Protein AF-A0AA45C4C9-F1 (afdb_monomer)

Radius of gyration: 26.06 Å; Cα contacts (8 Å, |Δi|>4): 1084; chains: 1; bounding box: 66×45×72 Å

Secondary structure (DSSP, 8-state):
---S-EEEEEE---TTSSSHHHHHHHHHHHTT-EEEEEE-EEEEE-SS-EEEEEEPPHHHHHHHHHHHHHHS--SEEEE-----HHHHHHHHHHHHHTT---EEE----B-TTS-B-SPTT-HHHIIIIIGGG-SEE--BHHHHHHHHTS---SHHHHHHHHHHHHHTT-S-EEEB-TTS-SSEEEEEEE-SS-EEEEEEEPP--S--BTHHHHHHHHHHHHHHTT--HHHHHHHHHHHHHHHHHT--TTS-SSSPBP----PPPP--TTTTSHHHHHHHHHHTHHHHHHHHHHHHHH-S-GGGEEEES-TTSHHHHHHT--EEEES-HHHHHHHHHTT-EEEE-BTTB-SS-TT-BSEEEEESGGGT-S-HHHHHHHHHHHBPTT-EEEEEE--TTSHHHHHHHHHHHHTS--TTTS-SSPPPGGGGTT-----HHHHHHHHHHTTEEEEEEEEE--S-GGGTTTS----EESSSS-SEEEEEEEE-

Mean predicted aligned error: 11.15 Å

Nearest PDB structures (foldseek):
  8g1h-assembly1_A-2  TM=9.697E-01  e=2.453E-28  synthetic construct
  1jxi-assembly1_B  TM=9.405E-01  e=3.298E-23  Salmonella enterica subsp. enterica serovar Typhimurium
  4jjp-assembly1_A  TM=9.445E-01  e=5.561E-23  Clostridioides difficile 630
  7r8y-assembly1_A  TM=9.713E-01  e=5.839E-22  synthetic construct
  4c5k-assembly2_A  TM=9.246E-01  e=3.119E-22  Staphylococcus aureus subsp. aureus Mu50

Sequence (488 aa):
MNYKAKALTIAGTDCSGGAGVQADLKTFHTFEVYGMSVITAITAENTQQVKSIQDIDPQIISDQIDMVFEDIRPDALKIGMVSTEKTIKTIAKKLKEYKFDKIILDPVMVAKGGEFLLKKNNEKFLIEELIPISYLITPNIPEAEIISEMAIKNIEDMKNACIKIYEKGAKNVLLKGGHFKGEIATDILYDGFNFYEYSEKRINSKNTHGTGCTISAAITSLIAQNYTLKDALTIAKDFITKAIKYAPKNIGHGHGPLNHNIKPAKIQHFKYHANDYDKWFKSNKILFENELKAQKKALKNPEKTLAVGIGDGLFAKELGIKEGIEPSEDMAKLAKSKGLDVKIGCAEELPYDDESWENVYLGTIMASVNDKRKSIQEAVRVCKKNGEIIVSILPKESSFPLLYDLSYLKGEFDKKISPEYPYPLEFLKDVKWATVEEVSDLMKEYGIKNIEYIQTLTMHPKYSNIIEEEPKSGYTHGDYVIIKGVKK

Foldseek 3Di:
DDAPFAEEEEWADDPLQQATLSLLCLLLVLLSHHYYYQHQWYFPDFQADTPDIGGDDLVSSLVSLCVCCVPPNGLAYEYDQHADLSNLQSVLVNCVVSVPQRYEYAPDQAAPNRHGSHDPPCLVSCLQRPLQRAQEYEYEQVNLCVNQVHHDDDPVSVVSSQQSSVVSHHQKYWYWQLVDDDQKTWIWIDRPPDIDIDIDGDDPALACRHLSRNLSSQLRSCVSVVDDSVRSNNQSSVQSVVQRNPADPPRDDGHHHTNSNDNTDDDPLCQPCLVVVVVLCVVQVLLVLQLLLLVLVFDDPLCQEEEEQCFLVPSSLVSVHAEYEHCHPNSQVNNVVSRHHYDRDHLLDDPDAFQQTQEYEYEQCCQPDPDNLSSLLSRLRNHHAQGKYKYKHQACPDQLVVQLVVQLVVVHHDPVQAAPRHDDNSNSPSTHHHHPVRNVVSNVVSQWDPKWKKAGQLDRNRCSRPDRDRIDTDDPRHSMMMIMTTRD

pLDDT: mean 91.74, std 8.48, range [51.72, 98.88]

Organism: NCBI:txid515440

Structure (mmCIF, N/CA/C/O backbone):
data_AF-A0AA45C4C9-F1
#
_entry.id   AF-A0AA45C4C9-F1
#
loop_
_atom_site.group_PDB
_atom_site.id
_atom_site.type_symbol
_atom_site.label_atom_id
_atom_site.label_alt_id
_atom_site.label_comp_id
_atom_site.label_asym_id
_atom_site.label_entity_id
_atom_site.label_seq_id
_atom_site.pdbx_PDB_ins_code
_atom_site.Cartn_x
_atom_site.Cartn_y
_atom_site.Cartn_z
_atom_site.occupancy
_atom_site.B_iso_or_equiv
_atom_site.auth_seq_id
_atom_site.auth_comp_id
_atom_site.auth_asym_id
_atom_site.auth_atom_id
_atom_site.pdbx_PDB_model_num
ATOM 1 N N . MET A 1 1 ? -14.627 -12.114 -10.762 1.00 54.03 1 MET A N 1
ATOM 2 C CA . MET A 1 1 ? -13.384 -11.745 -10.049 1.00 54.03 1 MET A CA 1
ATOM 3 C C . MET A 1 1 ? -13.067 -12.861 -9.072 1.00 54.03 1 MET A C 1
ATOM 5 O O . MET A 1 1 ? -13.979 -13.271 -8.370 1.00 54.03 1 MET A O 1
ATOM 9 N N . ASN A 1 2 ? -11.826 -13.351 -9.037 1.00 76.44 2 ASN A N 1
ATOM 10 C CA . ASN A 1 2 ? -11.364 -14.242 -7.970 1.00 76.44 2 ASN A CA 1
ATOM 11 C C . ASN A 1 2 ? -10.589 -13.386 -6.965 1.00 76.44 2 ASN A C 1
ATOM 13 O O . ASN A 1 2 ? -9.526 -12.867 -7.306 1.00 76.44 2 ASN A O 1
ATOM 17 N N . TYR A 1 3 ? -11.141 -13.199 -5.766 1.00 82.12 3 TYR A N 1
ATOM 18 C CA . TYR A 1 3 ? -10.485 -12.432 -4.709 1.00 82.12 3 TYR A CA 1
ATOM 19 C C . TYR A 1 3 ? -9.243 -13.173 -4.204 1.00 82.12 3 TYR A C 1
ATOM 21 O O . TYR A 1 3 ? -9.305 -14.367 -3.916 1.00 82.12 3 TYR A O 1
ATOM 29 N N . LYS A 1 4 ? -8.113 -12.463 -4.093 1.00 85.56 4 LYS A N 1
ATOM 30 C CA . LYS A 1 4 ? -6.849 -13.016 -3.569 1.00 85.56 4 LYS A CA 1
ATOM 31 C C . LYS A 1 4 ? -6.653 -12.781 -2.071 1.00 85.56 4 LYS A C 1
ATOM 33 O O . LYS A 1 4 ? -5.767 -13.388 -1.483 1.00 85.56 4 LYS A O 1
ATOM 38 N N . ALA A 1 5 ? -7.464 -11.911 -1.476 1.00 94.62 5 ALA A N 1
ATOM 39 C CA . ALA A 1 5 ? -7.414 -11.557 -0.067 1.00 94.62 5 ALA A CA 1
ATOM 40 C C . ALA A 1 5 ? -8.825 -11.304 0.479 1.00 94.62 5 ALA A C 1
ATOM 42 O O . ALA A 1 5 ? -9.740 -10.943 -0.270 1.00 94.62 5 ALA A O 1
ATOM 43 N N . LYS A 1 6 ? -8.982 -11.480 1.789 1.00 98.25 6 LYS A N 1
ATOM 44 C CA . LYS A 1 6 ? -10.231 -11.379 2.550 1.00 98.25 6 LYS A CA 1
ATOM 45 C C . LYS A 1 6 ? -9.992 -10.468 3.753 1.00 98.25 6 LYS A C 1
ATOM 47 O O . LYS A 1 6 ? -9.044 -10.688 4.505 1.00 98.25 6 LYS A O 1
ATOM 52 N N . ALA A 1 7 ? -10.840 -9.468 3.957 1.00 98.62 7 ALA A N 1
ATOM 53 C CA . ALA A 1 7 ? -10.741 -8.552 5.089 1.00 98.62 7 ALA A CA 1
ATOM 54 C C . ALA A 1 7 ? -12.058 -8.469 5.857 1.00 98.62 7 ALA A C 1
ATOM 56 O O . ALA A 1 7 ? -13.137 -8.432 5.266 1.00 98.62 7 ALA A O 1
ATOM 57 N N . LEU A 1 8 ? -11.957 -8.417 7.184 1.00 98.88 8 LEU A N 1
ATOM 58 C CA . LEU A 1 8 ? -13.096 -8.261 8.086 1.00 98.88 8 LEU A CA 1
ATOM 59 C C . LEU A 1 8 ? -13.069 -6.875 8.737 1.00 98.88 8 LEU A C 1
ATOM 61 O O . LEU A 1 8 ? -12.036 -6.454 9.249 1.00 98.88 8 LEU A O 1
ATOM 65 N N . THR A 1 9 ? -14.202 -6.178 8.770 1.00 98.81 9 THR A N 1
ATOM 66 C CA . THR A 1 9 ? -14.404 -5.031 9.668 1.00 98.81 9 THR A CA 1
ATOM 67 C C . THR A 1 9 ? -15.279 -5.428 10.857 1.00 98.81 9 THR A C 1
ATOM 69 O O . THR A 1 9 ? -16.276 -6.126 10.693 1.00 98.81 9 THR A O 1
ATOM 72 N N . ILE A 1 10 ? -14.911 -4.992 12.058 1.00 98.62 10 ILE A N 1
ATOM 73 C CA . ILE A 1 10 ? -15.704 -5.102 13.284 1.00 98.62 10 ILE A CA 1
ATOM 74 C C . ILE A 1 10 ? -16.015 -3.673 13.739 1.00 98.62 10 ILE A C 1
ATOM 76 O O . ILE A 1 10 ? -15.175 -3.013 14.357 1.00 98.62 10 ILE A O 1
ATOM 80 N N . ALA A 1 11 ? -17.186 -3.154 13.373 1.00 97.44 11 ALA A N 1
ATOM 81 C CA . ALA A 1 11 ? -17.539 -1.749 13.588 1.00 97.44 11 ALA A CA 1
ATOM 82 C C . ALA A 1 11 ? -19.059 -1.519 13.579 1.00 97.44 11 ALA A C 1
ATOM 84 O O . ALA A 1 11 ? -19.846 -2.404 13.239 1.00 97.44 11 ALA A O 1
ATOM 85 N N . GLY A 1 12 ? -19.478 -0.304 13.942 1.00 95.75 12 GLY A N 1
ATOM 86 C CA . GLY A 1 12 ? -20.864 0.129 13.788 1.00 95.75 12 GLY A CA 1
ATOM 87 C C . GLY A 1 12 ? -21.212 0.518 12.350 1.00 95.75 12 GLY A C 1
ATOM 88 O O . GLY A 1 12 ? -20.336 0.788 11.522 1.00 95.75 12 GLY A O 1
ATOM 89 N N . THR A 1 13 ? -22.507 0.568 12.050 1.00 96.44 13 THR A N 1
ATOM 90 C CA . THR A 1 13 ? -23.005 1.089 10.771 1.00 96.44 13 THR A CA 1
ATOM 91 C C . THR A 1 13 ? -22.992 2.611 10.750 1.00 96.44 13 THR A C 1
ATOM 93 O O . THR A 1 13 ? -23.258 3.215 11.775 1.00 96.44 13 THR A O 1
ATOM 96 N N . ASP A 1 14 ? -22.831 3.208 9.574 1.00 95.12 14 ASP A N 1
ATOM 97 C CA . ASP A 1 14 ? -23.269 4.572 9.261 1.00 95.12 14 ASP A CA 1
ATOM 98 C C . ASP A 1 14 ? -24.315 4.475 8.146 1.00 95.12 14 ASP A C 1
ATOM 100 O O . ASP A 1 14 ? -23.994 4.138 7.000 1.00 95.12 14 ASP A O 1
ATOM 104 N N . CYS A 1 15 ? -25.580 4.763 8.465 1.00 94.44 15 CYS A N 1
ATOM 105 C CA . CYS A 1 15 ? -26.666 4.648 7.492 1.00 94.44 15 CYS A CA 1
ATOM 106 C C . CYS A 1 15 ? -26.581 5.661 6.337 1.00 94.44 15 CYS A C 1
ATOM 108 O O . CYS A 1 15 ? -27.199 5.438 5.297 1.00 94.44 15 CYS A O 1
ATOM 110 N N . SER A 1 16 ? -25.790 6.735 6.464 1.00 95.25 16 SER A N 1
ATOM 111 C CA . SER A 1 16 ? -25.492 7.647 5.350 1.00 95.25 16 SER A CA 1
ATOM 112 C C . SER A 1 16 ? -24.431 7.103 4.388 1.00 95.25 16 SER A C 1
ATOM 114 O O . SER A 1 16 ? -24.296 7.581 3.259 1.00 95.25 16 SER A O 1
ATOM 116 N N . GLY A 1 17 ? -23.691 6.077 4.816 1.00 95.00 17 GLY A N 1
ATOM 117 C CA . GLY A 1 17 ? -22.709 5.359 4.018 1.00 95.00 17 GLY A CA 1
ATOM 118 C C . GLY A 1 17 ? -21.364 6.066 3.850 1.00 95.00 17 GLY A C 1
ATOM 119 O O . GLY A 1 17 ? -20.617 5.691 2.940 1.00 95.00 17 GLY A O 1
ATOM 120 N N . GLY A 1 18 ? -21.058 7.085 4.657 1.00 93.31 18 GLY A N 1
ATOM 121 C CA . GLY A 1 18 ? -19.796 7.825 4.596 1.00 93.31 18 GLY A CA 1
ATOM 122 C C . GLY A 1 18 ? -18.690 7.268 5.494 1.00 93.31 18 GLY A C 1
ATOM 123 O O . GLY A 1 18 ? -17.518 7.430 5.160 1.00 93.31 18 GLY A O 1
ATOM 124 N N . ALA A 1 19 ? -19.051 6.593 6.585 1.00 94.50 19 ALA A N 1
ATOM 125 C CA . ALA A 1 19 ? -18.170 6.002 7.592 1.00 94.50 19 ALA A CA 1
ATOM 126 C C . ALA A 1 19 ? -18.607 4.560 7.948 1.00 94.50 19 ALA A C 1
ATOM 128 O O . ALA A 1 19 ? -19.281 3.897 7.155 1.00 94.50 19 ALA A 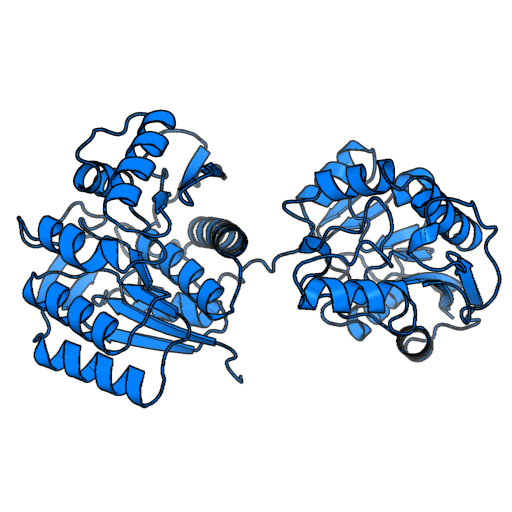O 1
ATOM 129 N N . GLY A 1 20 ? -18.180 4.059 9.113 1.00 95.38 20 GLY A N 1
ATOM 130 C CA . GLY A 1 20 ? -18.580 2.752 9.645 1.00 95.38 20 GLY A CA 1
ATOM 131 C C . GLY A 1 20 ? -18.235 1.573 8.730 1.00 95.38 20 GLY A C 1
ATOM 132 O O . GLY A 1 20 ? -17.372 1.674 7.851 1.00 95.38 20 GLY A O 1
ATOM 133 N N . VAL A 1 21 ? -18.956 0.460 8.901 1.00 98.00 21 VAL A N 1
ATOM 134 C CA . VAL A 1 21 ? -18.787 -0.728 8.042 1.00 98.00 21 VAL A CA 1
ATOM 135 C C . VAL A 1 21 ? -19.023 -0.415 6.559 1.00 98.00 21 VAL A C 1
ATOM 137 O O . VAL A 1 21 ? -18.435 -1.054 5.695 1.00 98.00 21 VAL A O 1
ATOM 140 N N . GLN A 1 22 ? -19.834 0.594 6.231 1.00 98.19 22 GLN A N 1
ATOM 141 C CA . GLN A 1 22 ? -20.106 1.003 4.854 1.00 98.19 22 GLN A CA 1
ATOM 142 C C . GLN A 1 22 ? -18.855 1.565 4.170 1.00 98.19 22 GLN A C 1
ATOM 144 O O . GLN A 1 22 ? -18.550 1.170 3.044 1.00 98.19 22 GLN A O 1
ATOM 149 N N . ALA A 1 23 ? -18.123 2.469 4.827 1.00 97.69 23 ALA A N 1
ATOM 150 C CA . ALA A 1 23 ? -16.855 2.977 4.299 1.00 97.69 23 ALA A CA 1
ATOM 151 C C . ALA A 1 23 ? -15.802 1.870 4.209 1.00 97.69 23 ALA A C 1
ATOM 153 O O . ALA A 1 23 ? -15.044 1.817 3.238 1.00 97.69 23 ALA A O 1
ATOM 154 N N . ASP A 1 24 ? -15.787 0.968 5.187 1.00 98.56 24 ASP A N 1
ATOM 155 C CA . ASP A 1 24 ? -14.833 -0.134 5.238 1.00 98.56 24 ASP A CA 1
ATOM 156 C C . ASP A 1 24 ? -15.044 -1.106 4.076 1.00 98.56 24 ASP A C 1
ATOM 158 O O . ASP A 1 24 ? -14.116 -1.350 3.310 1.00 98.56 24 ASP A O 1
ATOM 162 N N . LEU A 1 25 ? -16.278 -1.575 3.864 1.00 98.56 25 LEU A N 1
ATOM 163 C CA . LEU A 1 25 ? -16.621 -2.490 2.772 1.00 98.56 25 LEU A CA 1
ATOM 164 C C . LEU A 1 25 ? -16.413 -1.854 1.391 1.00 98.56 25 LEU A C 1
ATOM 166 O O . LEU A 1 25 ? -15.903 -2.517 0.488 1.00 98.56 25 LEU A O 1
ATOM 170 N N . LYS A 1 26 ? -16.741 -0.563 1.222 1.00 98.31 26 LYS A N 1
ATOM 171 C CA . LYS A 1 26 ? -16.421 0.180 -0.012 1.00 98.31 26 LYS A CA 1
ATOM 172 C C . LYS A 1 26 ? -14.918 0.215 -0.260 1.00 98.31 26 LYS A C 1
ATOM 174 O O . LYS A 1 26 ? -14.480 -0.003 -1.383 1.00 98.31 26 LYS A O 1
ATOM 179 N N . THR A 1 27 ? -14.133 0.459 0.787 1.00 98.31 27 THR A N 1
ATOM 180 C CA . THR A 1 27 ? -12.673 0.495 0.684 1.00 98.31 27 THR A CA 1
ATOM 181 C C . THR A 1 27 ? -12.115 -0.886 0.348 1.00 98.31 27 THR A C 1
ATOM 183 O O . THR A 1 27 ? -11.345 -1.001 -0.597 1.00 98.31 27 THR A O 1
ATOM 186 N N . PHE A 1 28 ? -12.553 -1.946 1.033 1.00 98.12 28 PHE A N 1
ATOM 187 C CA . PHE A 1 28 ? -12.137 -3.321 0.736 1.00 98.12 28 PHE A CA 1
ATOM 188 C C . PHE A 1 28 ? -12.414 -3.682 -0.727 1.00 98.12 28 PHE A C 1
ATOM 190 O O . PHE A 1 28 ? -11.526 -4.175 -1.422 1.00 98.12 28 PHE A O 1
ATOM 197 N N . HIS A 1 29 ? -13.606 -3.341 -1.225 1.00 96.50 29 HIS A N 1
ATOM 198 C CA . HIS A 1 29 ? -13.974 -3.563 -2.619 1.00 96.50 29 HIS A CA 1
ATOM 199 C C . HIS A 1 29 ? -13.056 -2.814 -3.597 1.00 96.50 29 HIS A C 1
ATOM 201 O O . HIS A 1 29 ? -12.569 -3.411 -4.555 1.00 96.50 29 HIS A O 1
ATOM 207 N N . THR A 1 30 ? -12.766 -1.536 -3.337 1.00 95.44 30 THR A N 1
ATOM 208 C CA . THR A 1 30 ? -11.858 -0.720 -4.161 1.00 95.44 30 THR A CA 1
ATOM 209 C C . THR A 1 30 ? -10.432 -1.274 -4.211 1.00 95.44 30 THR A C 1
ATOM 211 O O . THR A 1 30 ? -9.746 -1.124 -5.221 1.00 95.44 30 THR A O 1
ATOM 214 N N . PHE A 1 31 ? -9.983 -1.929 -3.141 1.00 94.44 31 PHE A N 1
ATOM 215 C CA . PHE A 1 31 ? -8.679 -2.590 -3.067 1.00 94.44 31 PHE A CA 1
ATOM 216 C C . PHE A 1 31 ? -8.697 -4.039 -3.579 1.00 94.44 31 PHE A C 1
ATOM 218 O O . PHE A 1 31 ? -7.716 -4.754 -3.386 1.00 94.44 31 PHE A O 1
ATOM 225 N N . GLU A 1 32 ? -9.787 -4.466 -4.225 1.00 94.44 32 GLU A N 1
ATOM 226 C CA . GLU A 1 32 ? -9.971 -5.821 -4.759 1.00 94.44 32 GLU A CA 1
ATOM 227 C C . GLU A 1 32 ? -9.841 -6.915 -3.679 1.00 94.44 32 GLU A C 1
ATOM 229 O O . GLU A 1 32 ? -9.353 -8.020 -3.927 1.00 94.44 32 GLU A O 1
ATOM 234 N N . VAL A 1 33 ? -10.316 -6.616 -2.465 1.00 96.50 33 VAL A N 1
ATOM 235 C CA . VAL A 1 33 ? -10.356 -7.521 -1.307 1.00 96.50 33 VAL A CA 1
ATOM 236 C C . VAL A 1 33 ? -11.800 -7.930 -1.020 1.00 96.50 33 VAL A C 1
ATOM 238 O O . VAL A 1 33 ? -12.711 -7.100 -1.050 1.00 96.50 33 VAL A O 1
ATOM 241 N N . TYR A 1 34 ? -12.025 -9.212 -0.718 1.00 98.19 34 TYR A N 1
ATOM 242 C CA . TYR A 1 34 ? -13.343 -9.687 -0.304 1.00 98.19 34 TYR A CA 1
ATOM 243 C C . TYR A 1 34 ? -13.668 -9.149 1.093 1.00 98.19 34 TYR A C 1
ATOM 245 O O . TYR A 1 34 ? -12.996 -9.492 2.067 1.00 98.19 34 TYR A O 1
ATOM 253 N N . GLY A 1 35 ? -14.668 -8.275 1.180 1.00 98.19 35 GLY A N 1
ATOM 254 C CA . GLY A 1 35 ? -15.037 -7.595 2.416 1.00 98.19 35 GLY A CA 1
ATOM 255 C C . GLY A 1 35 ? -16.124 -8.322 3.201 1.00 98.19 35 GLY A C 1
ATOM 256 O O . GLY A 1 35 ? -17.159 -8.679 2.645 1.00 98.19 35 GLY A O 1
ATOM 257 N N . MET A 1 36 ? -15.908 -8.477 4.504 1.00 98.69 36 MET A N 1
ATOM 258 C CA . MET A 1 36 ? -16.867 -9.023 5.471 1.00 98.69 36 MET A CA 1
ATOM 259 C C . MET A 1 36 ? -17.056 -8.042 6.628 1.00 98.69 36 MET A C 1
ATOM 261 O O . MET A 1 36 ? -16.205 -7.178 6.861 1.00 98.69 36 MET A O 1
ATOM 265 N N . SER A 1 37 ? -18.143 -8.186 7.385 1.00 98.56 37 SER A N 1
ATOM 266 C CA . SER A 1 37 ? -18.440 -7.304 8.516 1.00 98.56 37 SER A CA 1
ATOM 267 C C . SER A 1 37 ? -19.050 -8.037 9.706 1.00 98.56 37 SER A C 1
ATOM 269 O O . SER A 1 37 ? -19.948 -8.854 9.524 1.00 98.56 37 SER A O 1
ATOM 271 N N . VAL A 1 38 ? -18.637 -7.646 10.909 1.00 98.69 38 VAL A N 1
ATOM 272 C CA . VAL A 1 38 ? -19.330 -7.889 12.181 1.00 98.69 38 VAL A CA 1
ATOM 273 C C . VAL A 1 38 ? -19.871 -6.545 12.659 1.00 98.69 38 VAL A C 1
ATOM 275 O O . VAL A 1 38 ? -19.102 -5.603 12.873 1.00 98.69 38 VAL A O 1
ATOM 278 N N . ILE A 1 39 ? -21.188 -6.443 12.820 1.00 98.31 39 ILE A N 1
ATOM 279 C CA . ILE A 1 39 ? -21.844 -5.195 13.219 1.00 98.31 39 ILE A CA 1
ATOM 280 C C . ILE A 1 39 ? -21.880 -5.107 14.746 1.00 98.31 39 ILE A C 1
ATOM 282 O O . ILE A 1 39 ? -22.449 -5.974 15.411 1.00 98.31 39 ILE A O 1
ATOM 286 N N . THR A 1 40 ? -21.292 -4.043 15.300 1.00 97.00 40 THR A N 1
ATOM 287 C CA . THR A 1 40 ? -21.228 -3.805 16.756 1.00 97.00 40 THR A CA 1
ATOM 288 C C . THR A 1 40 ? -22.343 -2.895 17.265 1.00 97.00 40 THR A C 1
ATOM 290 O O . THR A 1 40 ? -22.784 -3.027 18.407 1.00 97.00 40 THR A O 1
ATOM 293 N N . ALA A 1 41 ? -22.810 -1.979 16.419 1.00 94.94 41 ALA A N 1
ATOM 294 C CA . ALA A 1 41 ? -23.890 -1.046 16.707 1.00 94.94 41 ALA A CA 1
ATOM 295 C C . ALA A 1 41 ? -24.537 -0.559 15.406 1.00 94.94 41 ALA A C 1
ATOM 297 O O . ALA A 1 41 ? -23.894 -0.516 14.354 1.00 94.94 41 ALA A O 1
ATOM 298 N N . ILE A 1 42 ? -25.796 -0.144 15.490 1.00 95.62 42 ILE A N 1
ATOM 299 C CA . ILE A 1 42 ? -26.507 0.538 14.409 1.00 95.62 42 ILE A CA 1
ATOM 300 C C . ILE A 1 42 ? -26.640 2.013 14.783 1.00 95.62 42 ILE A C 1
ATOM 302 O O . ILE A 1 42 ? -27.037 2.331 15.906 1.00 95.62 42 ILE A O 1
ATOM 306 N N . THR A 1 43 ? -26.330 2.916 13.855 1.00 92.25 43 THR A N 1
ATOM 307 C CA . THR A 1 43 ? -26.509 4.363 14.043 1.00 92.25 43 THR A CA 1
ATOM 308 C C . THR A 1 43 ? -27.564 4.906 13.086 1.00 92.25 43 THR A C 1
ATOM 310 O O . THR A 1 43 ? -27.656 4.500 11.926 1.00 92.25 43 THR A O 1
ATOM 313 N N . ALA A 1 44 ? -28.366 5.846 13.584 1.00 94.12 44 ALA A N 1
ATOM 314 C CA . ALA A 1 44 ? -29.109 6.774 12.745 1.00 94.12 44 ALA A CA 1
ATOM 315 C C . ALA A 1 44 ? -28.260 8.043 12.606 1.00 94.12 44 ALA A C 1
ATOM 317 O O . ALA A 1 44 ? -28.339 8.950 13.435 1.00 94.12 44 ALA A O 1
ATOM 318 N N . GLU A 1 45 ? -27.411 8.075 11.586 1.00 90.44 45 GLU A N 1
ATOM 319 C CA . GLU A 1 45 ? -26.411 9.115 11.341 1.00 90.44 45 GLU A CA 1
ATOM 320 C C . GLU A 1 45 ? -26.569 9.721 9.944 1.00 90.44 45 GLU A C 1
ATOM 322 O O . GLU A 1 45 ? -26.972 9.061 8.981 1.00 90.44 45 GLU A O 1
ATOM 327 N N . ASN A 1 46 ? -26.258 11.010 9.828 1.00 92.94 46 ASN A N 1
ATOM 328 C CA . ASN A 1 46 ? -26.105 11.683 8.547 1.00 92.94 46 ASN A CA 1
ATOM 329 C C . ASN A 1 46 ? -24.913 12.646 8.578 1.00 92.94 46 ASN A C 1
ATOM 331 O O . ASN A 1 46 ? -24.232 12.791 9.584 1.00 92.94 46 ASN A O 1
ATOM 335 N N . THR A 1 47 ? -24.683 13.364 7.477 1.00 91.69 47 THR A N 1
ATOM 336 C CA . THR A 1 47 ? -23.545 14.298 7.348 1.00 91.69 47 THR A CA 1
ATOM 337 C C . THR A 1 47 ? -23.507 15.445 8.373 1.00 91.69 47 THR A C 1
ATOM 339 O O . THR A 1 47 ? -22.549 16.215 8.370 1.00 91.69 47 THR A O 1
ATOM 342 N N . GLN A 1 48 ? -24.544 15.623 9.198 1.00 90.00 48 GLN A N 1
ATOM 343 C CA . GLN A 1 48 ? -24.669 16.725 10.155 1.00 90.00 48 GLN A CA 1
ATOM 344 C C . GLN A 1 48 ? -24.613 16.276 11.622 1.00 90.00 48 GLN A C 1
ATOM 346 O O . GLN A 1 48 ? -24.150 17.063 12.441 1.00 90.00 48 GLN A O 1
ATOM 351 N N . GLN A 1 49 ? -25.090 15.074 11.962 1.00 88.50 49 GLN A N 1
ATOM 352 C CA . GLN A 1 49 ? -25.201 14.606 13.354 1.00 88.50 49 GLN A CA 1
ATOM 353 C C . GLN A 1 49 ? -25.412 13.087 13.450 1.00 88.50 49 GLN A C 1
ATOM 355 O O . GLN A 1 49 ? -25.899 12.462 12.498 1.00 88.50 49 GLN A O 1
ATOM 360 N N . VAL A 1 50 ? -25.167 12.525 14.639 1.00 89.69 50 VAL A N 1
ATOM 361 C CA . VAL A 1 50 ? -25.647 11.198 15.045 1.00 89.69 50 VAL A CA 1
ATOM 362 C C . VAL A 1 50 ? -26.897 11.366 15.909 1.00 89.69 50 VAL A C 1
ATOM 364 O O . VAL A 1 50 ? -26.851 11.873 17.024 1.00 89.69 50 VAL A O 1
ATOM 367 N N . LYS A 1 51 ? -28.054 10.917 15.413 1.00 91.06 51 LYS A N 1
ATOM 368 C CA . LYS A 1 51 ? -29.334 11.063 16.126 1.00 91.06 51 LYS A CA 1
ATOM 369 C C . LYS A 1 51 ? -29.530 10.007 17.214 1.00 91.06 51 LYS A C 1
ATOM 371 O O . LYS A 1 51 ? -30.094 10.302 18.265 1.00 91.06 51 LYS A O 1
ATOM 376 N N . SER A 1 52 ? -29.146 8.763 16.942 1.00 91.44 52 SER A N 1
ATOM 377 C CA . SER A 1 52 ? -29.324 7.649 17.877 1.00 91.44 52 SER A CA 1
ATOM 378 C C . SER A 1 52 ? -28.373 6.500 17.574 1.00 91.44 52 SER A C 1
ATOM 380 O O . SER A 1 52 ? -28.014 6.280 16.417 1.00 91.44 52 SER A O 1
ATOM 382 N N . ILE A 1 53 ? -28.026 5.740 18.612 1.00 91.25 53 ILE A N 1
ATOM 383 C CA . ILE A 1 53 ? -27.160 4.559 18.543 1.00 91.25 53 ILE A CA 1
ATOM 384 C C . ILE A 1 53 ? -27.869 3.406 19.257 1.00 91.25 53 ILE A C 1
ATOM 386 O O . ILE A 1 53 ? -28.369 3.583 20.369 1.00 91.25 53 ILE A O 1
ATOM 390 N N . GLN A 1 54 ? -27.900 2.234 18.626 1.00 94.12 54 GLN A N 1
ATOM 391 C CA . GLN A 1 54 ? -28.362 0.985 19.223 1.00 94.12 54 GLN A CA 1
ATOM 392 C C . GLN A 1 54 ? -27.223 -0.037 19.218 1.00 94.12 54 GLN A C 1
ATOM 394 O O . GLN A 1 54 ? -26.746 -0.438 18.158 1.00 94.12 54 GLN A O 1
ATOM 399 N N . ASP A 1 55 ? -26.807 -0.465 20.408 1.00 94.88 55 ASP A N 1
ATOM 400 C CA . ASP A 1 55 ? -25.770 -1.483 20.584 1.00 94.88 55 ASP A CA 1
ATOM 401 C C . ASP A 1 55 ? -26.317 -2.878 20.233 1.00 94.88 55 ASP A C 1
ATOM 403 O O . ASP A 1 55 ? -27.447 -3.216 20.601 1.00 94.88 55 ASP A O 1
ATOM 407 N N . ILE A 1 56 ? -25.518 -3.695 19.540 1.00 97.50 56 ILE A N 1
ATOM 408 C CA . ILE A 1 56 ? -25.849 -5.102 19.279 1.00 97.50 56 ILE A CA 1
ATOM 409 C C . ILE A 1 56 ? -25.509 -5.944 20.512 1.00 97.50 56 ILE A C 1
ATOM 411 O O . ILE A 1 56 ? -24.519 -5.686 21.203 1.00 97.50 56 ILE A O 1
ATOM 415 N N . ASP A 1 57 ? -26.334 -6.957 20.791 1.00 97.94 57 ASP A N 1
ATOM 416 C CA . ASP A 1 57 ? -26.092 -7.895 21.887 1.00 97.94 57 ASP A CA 1
ATOM 417 C C . ASP A 1 57 ? -24.700 -8.550 21.738 1.00 97.94 57 ASP A C 1
ATOM 419 O O . ASP A 1 57 ? -24.380 -9.057 20.657 1.00 97.94 57 ASP A O 1
ATOM 423 N N . PRO A 1 58 ? -23.857 -8.561 22.789 1.00 97.81 58 PRO A N 1
ATOM 424 C CA . PRO A 1 58 ? -22.538 -9.184 22.736 1.00 97.81 58 PRO A CA 1
ATOM 425 C C . PRO A 1 58 ? -22.544 -10.643 22.261 1.00 97.81 58 PRO A C 1
ATOM 427 O O . PRO A 1 58 ? -21.614 -11.042 21.565 1.00 97.81 58 PRO A O 1
ATOM 430 N N . GLN A 1 59 ? -23.581 -11.429 22.566 1.00 98.31 59 GLN A N 1
ATOM 431 C CA . GLN A 1 59 ? -23.703 -12.798 22.065 1.00 98.31 59 GLN A CA 1
ATOM 432 C C . GLN A 1 59 ? -23.848 -12.822 20.539 1.00 98.31 59 GLN A C 1
ATOM 434 O O . GLN A 1 59 ? -23.150 -13.572 19.873 1.00 98.31 59 GLN A O 1
ATOM 439 N N . ILE A 1 60 ? -24.647 -11.924 19.960 1.00 98.62 60 ILE A N 1
ATOM 440 C CA . ILE A 1 60 ? -24.782 -11.813 18.500 1.00 98.62 60 ILE A CA 1
ATOM 441 C C . ILE A 1 60 ? -23.474 -11.334 17.851 1.00 98.62 60 ILE A C 1
ATOM 443 O O . ILE A 1 60 ? -23.151 -11.724 16.732 1.00 98.62 60 ILE A O 1
ATOM 447 N N . ILE A 1 61 ? -22.685 -10.496 18.531 1.00 98.62 61 ILE A N 1
ATOM 448 C CA . ILE A 1 61 ? -21.340 -10.110 18.062 1.00 98.62 61 ILE A CA 1
ATOM 449 C C . ILE A 1 61 ? -20.401 -11.323 18.074 1.00 98.62 61 ILE A C 1
ATOM 451 O O . ILE A 1 61 ? -19.677 -11.540 17.107 1.00 98.62 61 ILE A O 1
ATOM 455 N N . SER A 1 62 ? -20.433 -12.117 19.147 1.00 98.69 62 SER A N 1
ATOM 456 C CA . SER A 1 62 ? -19.698 -13.380 19.262 1.00 98.69 62 SER A CA 1
ATOM 457 C C . SER A 1 62 ? -20.050 -14.336 18.120 1.00 98.69 62 SER A C 1
ATOM 459 O O . SER A 1 62 ? -19.149 -14.791 17.422 1.00 98.69 62 SER A O 1
ATOM 461 N N . ASP A 1 63 ? -21.343 -14.566 17.886 1.00 98.81 63 ASP A N 1
ATOM 462 C CA . ASP A 1 63 ? -21.834 -15.486 16.857 1.00 98.81 63 ASP A CA 1
ATOM 463 C C . ASP A 1 63 ? -21.437 -15.018 15.445 1.00 98.81 63 ASP A C 1
ATOM 465 O O . ASP A 1 63 ? -21.001 -15.820 14.625 1.00 98.81 63 ASP A O 1
ATOM 469 N N . GLN A 1 64 ? -21.505 -13.710 15.155 1.00 98.81 64 GLN A N 1
ATOM 470 C CA . GLN A 1 64 ? -21.022 -13.161 13.879 1.00 98.81 64 GLN A CA 1
ATOM 471 C C . GLN A 1 64 ? -19.518 -13.400 13.676 1.00 98.81 64 GLN A C 1
ATOM 473 O O . GLN A 1 64 ? -19.098 -13.716 12.562 1.00 98.81 64 GLN A O 1
ATOM 478 N N . ILE A 1 65 ? -18.701 -13.231 14.726 1.00 98.75 65 ILE A N 1
ATOM 479 C CA . ILE A 1 65 ? -17.259 -13.504 14.647 1.00 98.75 65 ILE A CA 1
ATOM 480 C C . ILE A 1 65 ? -17.034 -14.990 14.366 1.00 98.75 65 ILE A C 1
ATOM 482 O O . ILE A 1 65 ? -16.255 -15.307 13.473 1.00 98.75 65 ILE A O 1
ATOM 486 N N . ASP A 1 66 ? -17.735 -15.881 15.069 1.00 98.75 66 ASP A N 1
ATOM 487 C CA . ASP A 1 66 ? -17.606 -17.326 14.870 1.00 98.75 66 ASP A CA 1
ATOM 488 C C . ASP A 1 66 ? -17.970 -17.731 13.437 1.00 98.75 66 ASP A C 1
ATOM 490 O O . ASP A 1 66 ? -17.146 -18.324 12.745 1.00 98.75 66 ASP A O 1
ATOM 494 N N . MET A 1 67 ? -19.126 -17.293 12.928 1.00 98.56 67 MET A N 1
ATOM 495 C CA . MET A 1 67 ? -19.563 -17.625 11.565 1.00 98.56 67 MET A CA 1
ATOM 496 C C . MET A 1 67 ? -18.580 -17.153 10.487 1.00 98.56 67 MET A C 1
ATOM 498 O O . MET A 1 67 ? -18.353 -17.858 9.506 1.00 98.56 67 MET A O 1
ATOM 502 N N . VAL A 1 68 ? -17.957 -15.982 10.659 1.00 98.38 68 VAL A N 1
ATOM 503 C CA . VAL A 1 68 ? -16.927 -15.517 9.717 1.00 98.38 68 VAL A CA 1
ATOM 504 C C . VAL A 1 68 ? -15.640 -16.327 9.861 1.00 98.38 68 VAL A C 1
ATOM 506 O O . VAL A 1 68 ? -15.051 -16.710 8.856 1.00 98.38 68 VAL A O 1
ATOM 509 N N . PHE A 1 69 ? -15.165 -16.572 11.081 1.00 98.44 69 PHE A N 1
ATOM 510 C CA . PHE A 1 69 ? -13.875 -17.231 11.297 1.00 98.44 69 PHE A CA 1
ATOM 511 C C . PHE A 1 69 ? -13.883 -18.729 10.978 1.00 98.44 69 PHE A C 1
ATOM 513 O O . PHE A 1 69 ? -12.827 -19.257 10.615 1.00 98.44 69 PHE A O 1
ATOM 520 N N . GLU A 1 70 ? -15.030 -19.394 11.113 1.00 98.19 70 GLU A N 1
ATOM 521 C CA . GLU A 1 70 ? -15.202 -20.824 10.836 1.00 98.19 70 GLU A CA 1
ATOM 522 C C . GLU A 1 70 ? -15.313 -21.132 9.334 1.00 98.19 70 GLU A C 1
ATOM 524 O O . GLU A 1 70 ? -14.818 -22.171 8.901 1.00 98.19 70 GLU A O 1
ATOM 529 N N . ASP A 1 71 ? -15.894 -20.228 8.536 1.00 98.00 71 ASP A N 1
ATOM 530 C CA . ASP A 1 71 ? -16.104 -20.423 7.090 1.00 98.00 71 ASP A CA 1
ATOM 531 C C . ASP A 1 71 ? -15.144 -19.576 6.232 1.00 98.00 71 ASP A C 1
ATOM 533 O O . ASP A 1 71 ? -14.378 -20.087 5.412 1.00 98.00 71 ASP A O 1
ATOM 537 N N . ILE A 1 72 ? -15.113 -18.259 6.462 1.00 96.06 72 ILE A N 1
ATOM 538 C CA . ILE A 1 72 ? -14.402 -17.279 5.626 1.00 96.06 72 ILE A CA 1
ATOM 539 C C . ILE A 1 72 ? -13.335 -16.547 6.448 1.00 96.06 72 ILE A C 1
ATOM 541 O O . ILE A 1 72 ? -13.315 -15.317 6.553 1.00 96.06 72 ILE A O 1
ATOM 545 N N . ARG A 1 73 ? -12.416 -17.314 7.048 1.00 97.44 73 ARG A N 1
ATOM 546 C CA . ARG A 1 73 ? -11.372 -16.767 7.927 1.00 97.44 73 ARG A CA 1
ATOM 547 C C . ARG A 1 73 ? -10.630 -15.593 7.256 1.00 97.44 73 ARG A C 1
ATOM 549 O O . ARG A 1 73 ? -10.057 -15.787 6.179 1.00 97.44 73 ARG A O 1
ATOM 556 N N . PRO A 1 74 ? -10.612 -14.387 7.856 1.00 98.38 74 PRO A N 1
ATOM 557 C CA . PRO A 1 74 ? -10.021 -13.207 7.231 1.00 98.38 74 PRO A CA 1
ATOM 558 C C . PRO A 1 74 ? -8.491 -13.287 7.177 1.00 98.38 74 PRO A C 1
ATOM 560 O O . PRO A 1 74 ? -7.862 -13.885 8.047 1.00 98.38 74 PRO A O 1
ATOM 563 N N . ASP A 1 75 ? -7.883 -12.628 6.187 1.00 98.56 75 ASP A N 1
ATOM 564 C CA . ASP A 1 75 ? -6.424 -12.486 6.081 1.00 98.56 75 ASP A CA 1
ATOM 565 C C . ASP A 1 75 ? -5.909 -11.271 6.876 1.00 98.56 75 ASP A C 1
ATOM 567 O O . ASP A 1 75 ? -4.759 -11.259 7.307 1.00 98.56 75 ASP A O 1
ATOM 571 N N . ALA A 1 76 ? -6.752 -10.258 7.099 1.00 98.75 76 ALA A N 1
ATOM 572 C CA . ALA A 1 76 ? -6.551 -9.177 8.067 1.00 98.75 76 ALA A CA 1
ATOM 573 C C . ALA A 1 76 ? -7.911 -8.656 8.550 1.00 98.75 76 ALA A C 1
ATOM 575 O O . ALA A 1 76 ? -8.923 -8.813 7.862 1.00 98.75 76 ALA A O 1
ATOM 576 N N . LEU A 1 77 ? -7.949 -8.003 9.712 1.00 98.62 77 LEU A N 1
ATOM 577 C CA . LEU A 1 77 ? -9.173 -7.356 10.179 1.00 98.62 77 LEU A C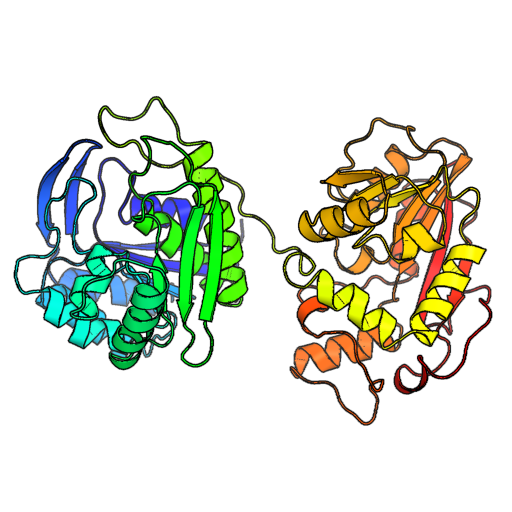A 1
ATOM 578 C C . LEU A 1 77 ? -8.932 -5.957 10.717 1.00 98.62 77 LEU A C 1
ATOM 580 O O . LEU A 1 77 ? -7.836 -5.609 11.156 1.00 98.62 77 LEU A O 1
ATOM 584 N N . LYS A 1 78 ? -9.998 -5.169 10.694 1.00 98.50 78 LYS A N 1
ATOM 585 C CA . LYS A 1 78 ? -10.077 -3.842 11.277 1.00 98.50 78 LYS A CA 1
ATOM 586 C C . LYS A 1 78 ? -11.092 -3.833 12.413 1.00 98.50 78 LYS A C 1
ATOM 588 O O . LYS A 1 78 ? -12.188 -4.362 12.251 1.00 98.50 78 LYS A O 1
ATOM 593 N N . ILE A 1 79 ? -10.772 -3.155 13.508 1.00 98.44 79 ILE A N 1
ATOM 594 C CA . ILE A 1 79 ? -11.736 -2.773 14.543 1.00 98.44 79 ILE A CA 1
ATOM 595 C C . ILE A 1 79 ? -11.964 -1.264 14.440 1.00 98.44 79 ILE A C 1
ATOM 597 O O . ILE A 1 79 ? -11.003 -0.495 14.446 1.00 98.44 79 ILE A O 1
ATOM 601 N N . GLY A 1 80 ? -13.224 -0.855 14.289 1.00 95.38 80 GLY A N 1
ATOM 602 C CA . GLY A 1 80 ? -13.647 0.546 14.260 1.00 95.38 80 GLY A CA 1
ATOM 603 C C . GLY A 1 80 ? -14.388 0.944 15.535 1.00 95.38 80 GLY A C 1
ATOM 604 O O . GLY A 1 80 ? -13.969 0.619 16.643 1.00 95.38 80 GLY A O 1
ATOM 605 N N . MET A 1 81 ? -15.520 1.639 15.380 1.00 90.81 81 MET A N 1
ATOM 606 C CA . MET A 1 81 ? -16.339 2.079 16.514 1.00 90.81 81 MET A CA 1
ATOM 607 C C . MET A 1 81 ? -16.853 0.891 17.345 1.00 90.81 81 MET A C 1
ATOM 609 O O . MET A 1 81 ? -17.600 0.040 16.851 1.00 90.81 81 MET A O 1
ATOM 613 N N . VAL A 1 82 ? -16.496 0.886 18.632 1.00 89.31 82 VAL A N 1
ATOM 614 C CA . VAL A 1 82 ? -16.976 -0.040 19.667 1.00 89.31 82 VAL A CA 1
ATOM 615 C C . VAL A 1 82 ? -17.466 0.778 20.864 1.00 89.31 82 VAL A C 1
ATOM 617 O O . VAL A 1 82 ? -16.746 1.617 21.389 1.00 89.31 82 VAL A O 1
ATOM 620 N N . SER A 1 83 ? -18.715 0.580 21.278 1.00 79.94 83 SER A N 1
ATOM 621 C CA . SER A 1 83 ? -19.430 1.514 22.163 1.00 79.94 83 SER A CA 1
ATOM 622 C C . SER A 1 83 ? -19.446 1.113 23.645 1.00 79.94 83 SER A C 1
ATOM 624 O O . SER A 1 83 ? -19.575 1.979 24.521 1.00 79.94 83 SER A O 1
ATOM 626 N N . THR A 1 84 ? -19.327 -0.187 23.956 1.00 89.50 84 THR A N 1
ATOM 627 C CA . THR A 1 84 ? -19.498 -0.727 25.318 1.00 89.50 84 THR A CA 1
ATOM 628 C C . THR A 1 84 ? -18.355 -1.630 25.780 1.00 89.50 84 THR A C 1
ATOM 630 O O . THR A 1 84 ? -17.763 -2.357 24.983 1.00 89.50 84 THR A O 1
ATOM 633 N N . GLU A 1 85 ? -18.110 -1.658 27.095 1.00 92.56 85 GLU A N 1
ATOM 634 C CA . GLU A 1 85 ? -17.200 -2.612 27.750 1.00 92.56 85 GLU A CA 1
ATOM 635 C C . GLU A 1 85 ? -17.481 -4.065 27.338 1.00 92.56 85 GLU A C 1
ATOM 637 O O . GLU A 1 85 ? -16.561 -4.804 26.992 1.00 92.56 85 GLU A O 1
ATOM 642 N N . LYS A 1 86 ? -18.755 -4.485 27.355 1.00 94.56 86 LYS A N 1
ATOM 643 C CA . LYS A 1 86 ? -19.138 -5.868 27.031 1.00 94.56 86 LYS A CA 1
ATOM 644 C C . LYS A 1 86 ? -18.777 -6.226 25.590 1.00 94.56 86 LYS A C 1
ATOM 646 O O . LYS A 1 86 ? -18.251 -7.311 25.350 1.00 94.56 86 LYS A O 1
ATOM 651 N N . THR A 1 87 ? -19.016 -5.312 24.650 1.00 95.19 87 THR A N 1
ATOM 652 C CA . THR A 1 87 ? -18.623 -5.466 23.244 1.00 95.19 87 THR A CA 1
ATOM 653 C C . THR A 1 87 ? -17.107 -5.594 23.113 1.00 95.19 87 THR A C 1
ATOM 655 O O . THR A 1 87 ? -16.629 -6.544 22.499 1.00 95.19 87 THR A O 1
ATOM 658 N N . ILE A 1 88 ? -16.354 -4.687 23.744 1.00 95.94 88 ILE A N 1
ATOM 659 C CA . ILE A 1 88 ? -14.885 -4.670 23.719 1.00 95.94 88 ILE A CA 1
ATOM 660 C C . ILE A 1 88 ? -14.312 -5.996 24.232 1.00 95.94 88 ILE A C 1
ATOM 662 O O . ILE A 1 88 ? -13.532 -6.645 23.535 1.00 95.94 88 ILE A O 1
ATOM 666 N N . LYS A 1 89 ? -14.755 -6.440 25.414 1.00 97.25 89 LYS A N 1
ATOM 667 C CA . LYS A 1 89 ? -14.310 -7.701 26.022 1.00 97.25 89 LYS A CA 1
ATOM 668 C C . LYS A 1 89 ? -14.669 -8.915 25.172 1.00 97.25 89 LYS A C 1
ATOM 670 O O . LYS A 1 89 ? -13.861 -9.830 25.052 1.00 97.25 89 LYS A O 1
ATOM 675 N N . THR A 1 90 ? -15.849 -8.919 24.554 1.00 98.31 90 THR A N 1
ATOM 676 C CA . THR A 1 90 ? -16.283 -10.019 23.679 1.00 98.31 90 THR A CA 1
ATOM 677 C C . THR A 1 90 ? -15.399 -10.128 22.441 1.00 98.31 90 THR A C 1
ATOM 679 O O . THR A 1 90 ? -14.912 -11.215 22.135 1.00 98.31 90 THR A O 1
ATOM 682 N N . ILE A 1 91 ? -15.123 -9.001 21.775 1.00 98.25 91 ILE A N 1
ATOM 683 C CA . ILE A 1 91 ? -14.227 -8.955 20.613 1.00 98.25 91 ILE A CA 1
ATOM 684 C C . ILE A 1 91 ? -12.825 -9.423 21.017 1.00 98.25 91 ILE A C 1
ATOM 686 O O . ILE A 1 91 ? -12.286 -10.340 20.400 1.00 98.25 91 ILE A O 1
ATOM 690 N N . ALA A 1 92 ? -12.255 -8.855 22.085 1.00 98.12 92 ALA A N 1
ATOM 691 C CA . ALA A 1 92 ? -10.923 -9.222 22.560 1.00 98.12 92 ALA A CA 1
ATOM 692 C C . ALA A 1 92 ? -10.824 -10.718 22.891 1.00 98.12 92 ALA A C 1
ATOM 694 O O . ALA A 1 92 ? -9.866 -11.378 22.487 1.00 98.12 92 ALA A O 1
ATOM 695 N N . LYS A 1 93 ? -11.832 -11.271 23.580 1.00 98.38 93 LYS A N 1
ATOM 696 C CA . LYS A 1 93 ? -11.910 -12.697 23.915 1.00 98.38 93 LYS A CA 1
ATOM 697 C C . LYS A 1 93 ? -11.907 -13.563 22.657 1.00 98.38 93 LYS A C 1
ATOM 699 O O . LYS A 1 93 ? -11.060 -14.444 22.546 1.00 98.38 93 LYS A O 1
ATOM 704 N N . LYS A 1 94 ? -12.794 -13.288 21.696 1.00 98.50 94 LYS A N 1
ATOM 705 C CA . LYS A 1 94 ? -12.890 -14.069 20.455 1.00 98.50 94 LYS A CA 1
ATOM 706 C C . LYS A 1 94 ? -11.620 -14.006 19.617 1.00 98.50 94 LYS A C 1
ATOM 708 O O . LYS A 1 94 ? -11.131 -15.036 19.163 1.00 98.50 94 LYS A O 1
ATOM 713 N N . LEU A 1 95 ? -11.025 -12.826 19.462 1.00 98.38 95 LEU A N 1
ATOM 714 C CA . LEU A 1 95 ? -9.787 -12.686 18.692 1.00 98.38 95 LEU A CA 1
ATOM 715 C C . LEU A 1 95 ? -8.603 -13.422 19.344 1.00 98.38 95 LEU A C 1
ATOM 717 O O . LEU A 1 95 ? -7.786 -14.009 18.630 1.00 98.38 95 LEU A O 1
ATOM 721 N N . LYS A 1 96 ? -8.549 -13.469 20.685 1.00 98.06 96 LYS A N 1
ATOM 722 C CA . LYS A 1 96 ? -7.592 -14.297 21.441 1.00 98.06 96 LYS A CA 1
ATOM 723 C C . LYS A 1 96 ? -7.869 -15.799 21.263 1.00 98.06 96 LYS A C 1
ATOM 725 O O . LYS A 1 96 ? -6.924 -16.546 21.018 1.00 98.06 96 LYS A O 1
ATOM 730 N N . GLU A 1 97 ? -9.131 -16.239 21.327 1.00 98.19 97 GLU A N 1
ATOM 731 C CA . GLU A 1 97 ? -9.540 -17.639 21.084 1.00 98.19 97 GLU A CA 1
ATOM 732 C C . GLU A 1 97 ? -9.091 -18.125 19.695 1.00 98.19 97 GLU A C 1
ATOM 734 O O . GLU A 1 97 ? -8.466 -19.180 19.575 1.00 98.19 97 GLU A O 1
ATOM 739 N N . TYR A 1 98 ? -9.300 -17.309 18.657 1.00 98.31 98 TYR A N 1
ATOM 740 C CA . TYR A 1 98 ? -8.858 -17.610 17.292 1.00 98.31 98 TYR A CA 1
ATOM 741 C C . TYR A 1 98 ? -7.365 -17.369 17.035 1.00 98.31 98 TYR A C 1
ATOM 743 O O . TYR A 1 98 ? -6.907 -17.648 15.922 1.00 98.31 98 TYR A O 1
ATOM 751 N N . LYS A 1 99 ? -6.607 -16.870 18.024 1.00 97.56 99 LYS A N 1
ATOM 752 C CA . LYS A 1 99 ? -5.179 -16.517 17.917 1.00 97.56 99 LYS A CA 1
ATOM 753 C C . LYS A 1 99 ? -4.887 -15.607 16.717 1.00 97.56 99 LYS A C 1
ATOM 755 O O . LYS A 1 99 ? -3.929 -15.831 15.979 1.00 97.56 99 LYS A O 1
ATOM 760 N N . PHE A 1 100 ? -5.754 -14.626 16.475 1.00 98.00 100 PHE A N 1
ATOM 761 C CA . PHE A 1 100 ? -5.627 -13.722 15.335 1.00 98.00 100 PHE A CA 1
ATOM 762 C C . PHE A 1 100 ? -4.748 -12.519 15.683 1.00 98.00 100 PHE A C 1
ATOM 764 O O . PHE A 1 100 ? -4.916 -11.931 16.748 1.00 98.00 100 PHE A O 1
ATOM 771 N N . ASP A 1 101 ? -3.829 -12.140 14.794 1.00 94.75 101 ASP A N 1
ATOM 772 C CA . ASP A 1 101 ? -2.802 -11.139 15.102 1.00 94.75 101 ASP A CA 1
ATOM 773 C C . ASP A 1 101 ? -2.684 -9.992 14.090 1.00 94.75 101 ASP A C 1
ATOM 775 O O . ASP A 1 101 ? -2.088 -8.977 14.429 1.00 94.75 101 ASP A O 1
ATOM 779 N N . LYS A 1 102 ? -3.276 -10.085 12.890 1.00 98.12 102 LYS A N 1
ATOM 780 C CA . LYS A 1 102 ? -3.303 -9.008 11.876 1.00 98.12 102 LYS A CA 1
ATOM 781 C C . LYS A 1 102 ? -4.459 -8.026 12.115 1.00 98.12 102 LYS A C 1
ATOM 783 O O . LYS A 1 102 ? -5.346 -7.863 11.273 1.00 98.12 102 LYS A O 1
ATOM 788 N N . ILE A 1 103 ? -4.459 -7.400 13.293 1.00 98.69 103 ILE A N 1
ATOM 789 C CA . ILE A 1 103 ? -5.536 -6.526 13.787 1.00 98.69 103 ILE A CA 1
ATOM 790 C C . ILE A 1 103 ? -5.145 -5.051 13.634 1.00 98.69 103 ILE A C 1
ATOM 792 O O . ILE A 1 103 ? -4.203 -4.587 14.276 1.00 98.69 103 ILE A O 1
ATOM 796 N N . ILE A 1 104 ? -5.893 -4.305 12.820 1.00 98.75 104 ILE A N 1
ATOM 797 C CA . ILE A 1 104 ? -5.781 -2.848 12.697 1.00 98.75 104 ILE A CA 1
ATOM 798 C C . ILE A 1 104 ? -6.861 -2.218 13.582 1.00 98.75 104 ILE A C 1
ATOM 800 O O . ILE A 1 104 ? -8.051 -2.377 13.323 1.00 98.75 104 ILE A O 1
ATOM 804 N N . LEU A 1 105 ? -6.464 -1.502 14.628 1.00 98.38 105 LEU A N 1
ATOM 805 C CA . LEU A 1 105 ? -7.365 -0.829 15.559 1.00 98.38 105 LEU A CA 1
ATOM 806 C C . LEU A 1 105 ? -7.459 0.663 15.214 1.00 98.38 105 LEU A C 1
ATOM 808 O O . LEU A 1 105 ? -6.493 1.401 15.390 1.00 98.38 105 LEU A O 1
ATOM 812 N N . ASP A 1 106 ? -8.627 1.116 14.759 1.00 96.94 106 ASP A N 1
ATOM 813 C CA . ASP A 1 106 ? -8.968 2.540 14.665 1.00 96.94 106 ASP A CA 1
ATOM 814 C C . ASP A 1 106 ? -9.721 2.913 15.951 1.00 96.94 106 ASP A C 1
ATOM 816 O O . ASP A 1 106 ? -10.887 2.533 16.093 1.00 96.94 106 ASP A O 1
ATOM 820 N N . PRO A 1 107 ? -9.070 3.570 16.932 1.00 93.12 107 PRO A N 1
ATOM 821 C CA . PRO A 1 107 ? -9.625 3.753 18.268 1.00 93.12 107 PRO A CA 1
ATOM 822 C C . PRO A 1 107 ? -10.637 4.904 18.275 1.00 93.12 107 PRO A C 1
ATOM 824 O O . PRO A 1 107 ? -10.407 5.939 18.888 1.00 93.12 107 PRO A O 1
ATOM 827 N N . VAL A 1 108 ? -11.753 4.732 17.564 1.00 87.50 108 VAL A N 1
ATOM 828 C CA . VAL A 1 108 ? -12.779 5.763 17.376 1.00 87.50 108 VAL A CA 1
ATOM 829 C C . VAL A 1 108 ? -13.426 6.100 18.719 1.00 87.50 108 VAL A C 1
ATOM 831 O O . VAL A 1 108 ? -14.234 5.327 19.234 1.00 87.50 108 VAL A O 1
ATOM 834 N N . MET A 1 109 ? -13.095 7.272 19.271 1.00 82.94 109 MET A N 1
ATOM 835 C CA . MET A 1 109 ? -13.657 7.745 20.548 1.00 82.94 109 MET A CA 1
ATOM 836 C C . MET A 1 109 ? -14.715 8.842 20.376 1.00 82.94 109 MET A C 1
ATOM 838 O O . MET A 1 109 ? -15.666 8.921 21.159 1.00 82.94 109 MET A O 1
ATOM 842 N N . VAL A 1 110 ? -14.574 9.675 19.341 1.00 73.06 110 VAL A N 1
ATOM 843 C CA . VAL A 1 110 ? -15.402 10.867 19.106 1.00 73.06 110 VAL A CA 1
ATOM 844 C C . VAL A 1 110 ? -15.822 10.928 17.636 1.00 73.06 110 VAL A C 1
ATOM 846 O O . VAL A 1 110 ? -15.010 10.713 16.735 1.00 73.06 110 VAL A O 1
ATOM 849 N N . ALA A 1 111 ? -17.097 11.224 17.382 1.00 67.56 111 ALA A N 1
ATOM 850 C CA . ALA A 1 111 ? -17.634 11.454 16.048 1.00 67.56 111 ALA A CA 1
ATOM 851 C C . ALA A 1 111 ? -17.065 12.738 15.442 1.00 67.56 111 ALA A C 1
ATOM 853 O O . ALA A 1 111 ? -16.639 13.659 16.137 1.00 67.56 111 ALA A O 1
ATOM 854 N N . LYS A 1 112 ? -17.150 12.864 14.118 1.00 63.91 112 LYS A N 1
ATOM 855 C CA . LYS A 1 112 ? -16.679 14.067 13.418 1.00 63.91 112 LYS A CA 1
ATOM 856 C C . LYS A 1 112 ? -17.422 15.348 13.842 1.00 63.91 112 LYS A C 1
ATOM 858 O O . LYS A 1 112 ? -16.836 16.423 13.783 1.00 63.91 112 LYS A O 1
ATOM 863 N N . GLY A 1 113 ? -18.673 15.223 14.292 1.00 57.56 113 GLY A N 1
ATOM 864 C CA . GLY A 1 113 ? -19.468 16.312 14.869 1.00 57.56 113 GLY A CA 1
ATOM 865 C C . GLY A 1 113 ? -19.127 16.663 16.325 1.00 57.56 113 GLY A C 1
ATOM 866 O O . GLY A 1 113 ? -19.725 17.582 16.873 1.00 57.56 113 GLY A O 1
ATOM 867 N N . GLY A 1 114 ? -18.178 15.958 16.956 1.00 60.59 114 GLY A N 1
ATOM 868 C CA . GLY A 1 114 ? -17.777 16.168 18.353 1.00 60.59 114 GLY A CA 1
ATOM 869 C C . GLY A 1 114 ? -18.571 15.354 19.381 1.00 60.59 114 GLY A C 1
ATOM 870 O O . GLY A 1 114 ? -18.297 15.445 20.575 1.00 60.59 114 GLY A O 1
ATOM 871 N N . GLU A 1 115 ? -19.537 14.546 18.943 1.00 66.69 115 GLU A N 1
ATOM 872 C CA . GLU A 1 115 ? -20.320 13.661 19.811 1.00 66.69 115 GLU A CA 1
ATOM 873 C C . GLU A 1 115 ? -19.464 12.473 20.273 1.00 66.69 115 GLU A C 1
ATOM 875 O O . GLU A 1 115 ? -18.821 11.807 19.464 1.00 66.69 115 GLU A O 1
ATOM 880 N N . PHE A 1 116 ? -19.438 12.186 21.576 1.00 66.69 116 PHE A N 1
ATOM 881 C CA . PHE A 1 116 ? -18.746 11.003 22.092 1.00 66.69 116 PHE A CA 1
ATOM 882 C C . PHE A 1 116 ? -19.459 9.729 21.627 1.00 66.69 116 PHE A C 1
ATOM 884 O O . PHE A 1 116 ? -20.648 9.551 21.889 1.00 66.69 116 PHE A O 1
ATOM 891 N N . LEU A 1 117 ? -18.720 8.843 20.956 1.00 66.62 117 LEU A N 1
ATOM 892 C CA . LEU A 1 117 ? -19.234 7.560 20.459 1.00 66.62 117 LEU A CA 1
ATOM 893 C C . LEU A 1 117 ? -19.002 6.420 21.460 1.00 66.62 117 LEU A C 1
ATOM 895 O O . LEU A 1 117 ? -19.758 5.449 21.495 1.00 66.62 117 LEU A O 1
ATOM 899 N N . LEU A 1 118 ? -17.989 6.562 22.317 1.00 68.69 118 LEU A N 1
ATOM 900 C CA . LEU A 1 118 ? -17.825 5.740 23.512 1.00 68.69 118 LEU A CA 1
ATOM 901 C C . LEU A 1 118 ? -18.721 6.276 24.632 1.00 68.69 118 LEU A C 1
ATOM 903 O O . LEU A 1 118 ? -18.719 7.473 24.931 1.00 68.69 118 LEU A O 1
ATOM 907 N N . LYS A 1 119 ? -19.446 5.382 25.317 1.00 64.94 119 LYS A N 1
ATOM 908 C CA . LYS A 1 119 ? -20.043 5.746 26.612 1.00 64.94 119 LYS A CA 1
ATOM 909 C C . LYS A 1 119 ? -18.908 6.133 27.568 1.00 64.94 119 LYS A C 1
ATOM 911 O O . LYS A 1 119 ? -17.860 5.491 27.562 1.00 64.94 119 LYS A O 1
ATOM 916 N N . LYS A 1 120 ? -19.115 7.185 28.368 1.00 64.06 120 LYS A N 1
ATOM 917 C CA . LYS A 1 120 ? -18.106 7.717 29.303 1.00 64.06 120 LYS A CA 1
ATOM 918 C C . LYS A 1 120 ? -17.435 6.596 30.112 1.00 64.06 120 LYS A C 1
ATOM 920 O O . LYS A 1 120 ? -18.143 5.739 30.640 1.00 64.06 120 LYS A O 1
ATOM 925 N N . ASN A 1 121 ? -16.111 6.671 30.264 1.00 68.06 121 ASN A N 1
ATOM 926 C CA . ASN A 1 121 ? -15.252 5.743 31.011 1.00 68.06 121 ASN A CA 1
ATOM 927 C C . ASN A 1 121 ? -15.021 4.369 30.350 1.00 68.06 121 ASN A C 1
ATOM 929 O O . ASN A 1 121 ? -14.527 3.456 31.021 1.00 68.06 121 ASN A O 1
ATOM 933 N N . ASN A 1 122 ? -15.367 4.192 29.069 1.00 78.56 122 ASN A N 1
ATOM 934 C CA . ASN A 1 122 ? -15.094 2.949 28.336 1.00 78.56 122 ASN A CA 1
ATOM 935 C C . ASN A 1 122 ? -13.747 2.947 27.599 1.00 78.56 122 ASN A C 1
ATOM 937 O O . ASN A 1 122 ? -13.281 1.883 27.192 1.00 78.56 122 ASN A O 1
ATOM 941 N N . GLU A 1 123 ? -13.099 4.102 27.460 1.00 84.12 123 GLU A N 1
ATOM 942 C CA . GLU A 1 123 ? -11.778 4.253 26.847 1.00 84.12 123 GLU A CA 1
ATOM 943 C C . GLU A 1 123 ? -10.723 3.362 27.516 1.00 84.12 123 GLU A C 1
ATOM 945 O O . GLU A 1 123 ? -9.920 2.741 26.822 1.00 84.12 123 GLU A O 1
ATOM 950 N N . LYS A 1 124 ? -10.796 3.189 28.844 1.00 88.94 124 LYS A N 1
ATOM 951 C CA . LYS A 1 124 ? -9.898 2.295 29.588 1.00 88.94 124 LYS A CA 1
ATOM 952 C C . LYS A 1 124 ? -9.976 0.847 29.103 1.00 88.94 124 LYS A C 1
ATOM 954 O O . LYS A 1 124 ? -8.951 0.199 28.974 1.00 88.94 124 LYS A O 1
ATOM 959 N N . PHE A 1 125 ? -11.168 0.354 28.758 1.00 91.56 125 PHE A N 1
ATOM 960 C CA . PHE A 1 125 ? -11.331 -1.029 28.309 1.00 91.56 125 PHE A CA 1
ATOM 961 C C . PHE A 1 125 ? -10.783 -1.222 26.901 1.00 91.56 125 PHE A C 1
ATOM 963 O O . PHE A 1 125 ? -10.211 -2.265 26.610 1.00 91.56 125 PHE A O 1
ATOM 970 N N . LEU A 1 126 ? -10.918 -0.219 26.027 1.00 92.00 126 LEU A N 1
ATOM 971 C CA . LEU A 1 126 ? -10.263 -0.246 24.719 1.00 92.00 126 LEU A CA 1
ATOM 972 C C . LEU A 1 126 ? -8.741 -0.332 24.895 1.00 92.00 126 LEU A C 1
ATOM 974 O O . LEU A 1 126 ? -8.094 -1.147 24.235 1.00 92.00 126 LEU A O 1
ATOM 978 N N . ILE A 1 127 ? -8.198 0.472 25.814 1.00 93.56 127 ILE A N 1
ATOM 979 C CA . ILE A 1 127 ? -6.769 0.509 26.131 1.00 93.56 127 ILE A CA 1
ATOM 980 C C . ILE A 1 127 ? -6.282 -0.822 26.715 1.00 93.56 127 ILE A C 1
ATOM 982 O O . ILE A 1 127 ? -5.266 -1.336 26.268 1.00 93.56 127 ILE A O 1
ATOM 986 N N . GLU A 1 128 ? -6.999 -1.394 27.679 1.00 95.25 128 GLU A N 1
ATOM 987 C CA . GLU A 1 128 ? -6.585 -2.607 28.395 1.00 95.25 128 GLU A CA 1
ATOM 988 C C . GLU A 1 128 ? -6.808 -3.896 27.587 1.00 95.25 128 GLU A C 1
ATOM 990 O O . GLU A 1 128 ? -6.047 -4.851 27.730 1.00 95.25 128 GLU A O 1
ATOM 995 N N . GLU A 1 129 ? -7.833 -3.951 26.727 1.00 96.81 129 GLU A N 1
ATOM 996 C CA . GLU A 1 129 ? -8.241 -5.201 26.065 1.00 96.81 129 GLU A CA 1
ATOM 997 C C . GLU A 1 129 ? -7.864 -5.281 24.581 1.00 96.81 129 GLU A C 1
ATOM 999 O O . GLU A 1 129 ? -7.560 -6.376 24.098 1.00 96.81 129 GLU A O 1
ATOM 1004 N N . LEU A 1 130 ? -7.898 -4.159 23.843 1.00 97.12 130 LEU A N 1
ATOM 1005 C CA . LEU A 1 130 ? -7.725 -4.155 22.381 1.00 97.12 130 LEU A CA 1
ATOM 1006 C C . LEU A 1 130 ? -6.348 -3.673 21.927 1.00 97.12 130 LEU A C 1
ATOM 1008 O O . LEU A 1 130 ? -5.806 -4.239 20.977 1.00 97.12 130 LEU A O 1
ATOM 1012 N N . ILE A 1 131 ? -5.762 -2.667 22.586 1.00 97.44 131 ILE A N 1
ATOM 1013 C CA . ILE A 1 131 ? -4.410 -2.193 22.235 1.00 97.44 131 ILE A CA 1
ATOM 1014 C C . ILE A 1 131 ? -3.373 -3.329 22.322 1.00 97.44 131 ILE A C 1
ATOM 1016 O O . ILE A 1 131 ? -2.656 -3.510 21.333 1.00 97.44 131 ILE A O 1
ATOM 1020 N N . PRO A 1 132 ? -3.335 -4.162 23.386 1.00 97.75 132 PRO A N 1
ATOM 1021 C CA . PRO A 1 132 ? -2.307 -5.197 23.535 1.00 97.75 132 PRO A CA 1
ATOM 1022 C C . PRO A 1 132 ? -2.351 -6.312 22.486 1.00 97.75 132 PRO A C 1
ATOM 1024 O O . PRO A 1 132 ? -1.391 -7.063 22.341 1.00 97.75 132 PRO A O 1
ATOM 1027 N N . ILE A 1 133 ? -3.473 -6.464 21.775 1.00 97.44 133 ILE A N 1
ATOM 1028 C CA . ILE A 1 133 ? -3.628 -7.468 20.711 1.00 97.44 133 ILE A CA 1
ATOM 1029 C C . ILE A 1 133 ? -3.525 -6.858 19.307 1.00 97.44 133 ILE A C 1
ATOM 1031 O O . ILE A 1 133 ? -3.632 -7.579 18.317 1.00 97.44 133 ILE A O 1
ATOM 1035 N N . SER A 1 134 ? -3.328 -5.542 19.192 1.00 97.81 134 SER A N 1
ATOM 1036 C CA . SER A 1 134 ? -3.312 -4.850 17.902 1.00 97.81 134 SER A CA 1
ATOM 1037 C C . SER A 1 134 ? -1.959 -4.965 17.187 1.00 97.81 134 SER A C 1
ATOM 1039 O O . SER A 1 134 ? -0.892 -4.750 17.767 1.00 97.81 134 SER A O 1
ATOM 1041 N N . TYR A 1 135 ? -1.997 -5.274 15.887 1.00 98.50 135 TYR A N 1
ATOM 1042 C CA . TYR A 1 135 ? -0.831 -5.161 15.007 1.00 98.50 135 TYR A CA 1
ATOM 1043 C C . TYR A 1 135 ? -0.490 -3.702 14.718 1.00 98.50 135 TYR A C 1
ATOM 1045 O O . TYR A 1 135 ? 0.679 -3.329 14.683 1.00 98.50 135 TYR A O 1
ATOM 1053 N N . LEU A 1 136 ? -1.518 -2.885 14.503 1.00 98.75 136 LEU A N 1
ATOM 1054 C CA . LEU A 1 136 ? -1.399 -1.457 14.263 1.00 98.75 136 LEU A CA 1
ATOM 1055 C C . LEU A 1 136 ? -2.551 -0.747 14.959 1.00 98.75 136 LEU A C 1
ATOM 1057 O O . LEU A 1 136 ? -3.703 -1.119 14.747 1.00 98.75 136 LEU A O 1
ATOM 1061 N N . ILE A 1 137 ? -2.256 0.311 15.704 1.00 98.50 137 ILE A N 1
ATOM 1062 C CA . ILE A 1 137 ? -3.264 1.270 16.162 1.00 98.50 137 ILE A CA 1
ATOM 1063 C C . ILE A 1 137 ? -3.141 2.576 15.370 1.00 98.50 137 ILE A C 1
ATOM 1065 O O . ILE A 1 137 ? -2.032 3.047 15.116 1.00 98.50 137 ILE A O 1
ATOM 1069 N N . THR A 1 138 ? -4.270 3.163 14.964 1.00 97.69 138 THR A N 1
ATOM 1070 C CA . THR A 1 138 ? -4.305 4.361 14.107 1.00 97.69 138 THR A CA 1
ATOM 1071 C C . THR A 1 138 ? -4.988 5.567 14.771 1.00 97.69 138 THR A C 1
ATOM 1073 O O . THR A 1 138 ? -5.974 6.056 14.215 1.00 97.69 138 THR A O 1
ATOM 1076 N N . PRO A 1 139 ? -4.558 6.061 15.948 1.00 96.00 139 PRO A N 1
ATOM 1077 C CA . PRO A 1 139 ? -5.233 7.172 16.620 1.00 96.00 139 PRO A CA 1
ATOM 1078 C C . PRO A 1 139 ? -5.057 8.497 15.868 1.00 96.00 139 PRO A C 1
ATOM 1080 O O . PRO A 1 139 ? -4.041 8.751 15.218 1.00 96.00 139 PRO A O 1
ATOM 1083 N N . ASN A 1 140 ? -6.055 9.372 15.942 1.00 93.69 140 ASN A N 1
ATOM 1084 C CA . ASN A 1 140 ? -5.885 10.795 15.646 1.00 93.69 140 ASN A CA 1
ATOM 1085 C C . ASN A 1 140 ? -5.311 11.557 16.857 1.00 93.69 140 ASN A C 1
ATOM 1087 O O . ASN A 1 140 ? -5.091 10.954 17.899 1.00 93.69 140 ASN A O 1
ATOM 1091 N N . ILE A 1 141 ? -5.049 12.866 16.733 1.00 92.62 141 ILE A N 1
ATOM 1092 C CA . ILE A 1 141 ? -4.468 13.653 17.837 1.00 92.62 141 ILE A CA 1
ATOM 1093 C C . ILE A 1 141 ? -5.330 13.584 19.116 1.00 92.62 141 ILE A C 1
ATOM 1095 O O . ILE A 1 141 ? -4.797 13.112 20.114 1.00 92.62 141 ILE A O 1
ATOM 1099 N N . PRO A 1 142 ? -6.629 13.954 19.118 1.00 90.94 142 PRO A N 1
ATOM 1100 C CA . PRO A 1 142 ? -7.461 13.831 20.322 1.00 90.94 142 PRO A CA 1
ATOM 1101 C C . PRO A 1 142 ? -7.474 12.428 20.951 1.00 90.94 142 PRO A C 1
ATOM 1103 O O . PRO A 1 142 ? -7.376 12.285 22.166 1.00 90.94 142 PRO A O 1
ATOM 1106 N N . GLU A 1 143 ? -7.567 11.379 20.131 1.00 93.00 143 GLU A N 1
ATOM 1107 C CA . GLU A 1 143 ? -7.529 9.986 20.598 1.00 93.00 143 GLU A CA 1
ATOM 1108 C C . GLU A 1 143 ? -6.163 9.642 21.204 1.00 93.00 143 GLU A C 1
ATOM 1110 O O . GLU A 1 143 ? -6.085 9.015 22.258 1.00 93.00 143 GLU A O 1
ATOM 1115 N N . ALA A 1 144 ? -5.078 10.081 20.567 1.00 95.12 144 ALA A N 1
ATOM 1116 C CA . ALA A 1 144 ? -3.727 9.868 21.055 1.00 95.12 144 ALA A CA 1
ATOM 1117 C C . ALA A 1 144 ? -3.489 10.596 22.378 1.00 95.12 144 ALA A C 1
ATOM 1119 O O . ALA A 1 144 ? -2.875 10.006 23.260 1.00 95.12 144 ALA A O 1
ATOM 1120 N N . GLU A 1 145 ? -3.997 11.817 22.559 1.00 94.31 145 GLU A N 1
ATOM 1121 C CA . GLU A 1 145 ? -3.889 12.551 23.827 1.00 94.31 145 GLU A CA 1
ATOM 1122 C C . GLU A 1 145 ? -4.557 11.791 24.982 1.00 94.31 145 GLU A C 1
ATOM 1124 O O . GLU A 1 145 ? -3.985 11.691 26.068 1.00 94.31 145 GLU A O 1
ATOM 1129 N N . ILE A 1 146 ? -5.725 11.186 24.728 1.00 92.19 146 ILE A N 1
ATOM 1130 C CA . ILE A 1 146 ? -6.435 10.346 25.704 1.00 92.19 146 ILE A CA 1
ATOM 1131 C C . ILE A 1 146 ? -5.629 9.080 26.018 1.00 92.19 146 ILE A C 1
ATOM 1133 O O . ILE A 1 146 ? -5.411 8.764 27.184 1.00 92.19 146 ILE A O 1
ATOM 1137 N N . ILE A 1 147 ? -5.162 8.354 24.995 1.00 94.69 147 ILE A N 1
ATOM 1138 C CA . ILE A 1 147 ? -4.469 7.069 25.190 1.00 94.69 147 ILE A CA 1
ATOM 1139 C C . ILE A 1 147 ? -3.098 7.267 25.848 1.00 94.69 147 ILE A C 1
ATOM 1141 O O . ILE A 1 147 ? -2.711 6.476 26.706 1.00 94.69 147 ILE A O 1
ATOM 1145 N N . SER A 1 148 ? -2.355 8.296 25.440 1.00 96.19 148 SER A N 1
ATOM 1146 C CA . SER A 1 148 ? -1.001 8.589 25.932 1.00 96.19 148 SER A CA 1
ATOM 1147 C C . SER A 1 148 ? -0.977 9.436 27.208 1.00 96.19 148 SER A C 1
ATOM 1149 O O . SER A 1 148 ? 0.096 9.634 27.788 1.00 96.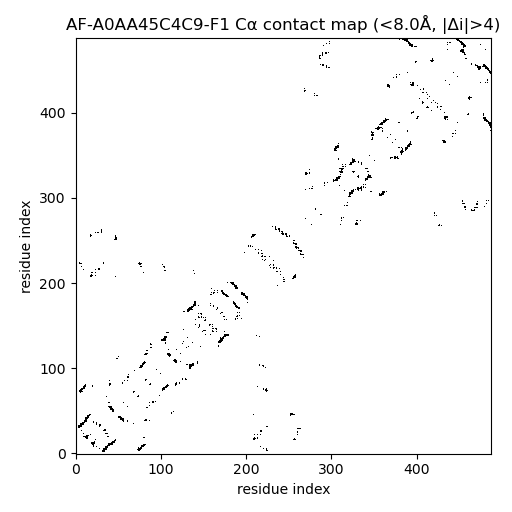19 148 SER A O 1
ATOM 1151 N N . GLU A 1 149 ? -2.139 9.933 27.645 1.00 94.88 149 GLU A N 1
ATOM 1152 C CA . GLU A 1 149 ? -2.297 10.799 28.817 1.00 94.88 149 GLU A CA 1
ATOM 1153 C C . GLU A 1 149 ? -1.343 12.009 28.758 1.00 94.88 149 GLU A C 1
ATOM 1155 O O . GLU A 1 149 ? -0.683 12.378 29.733 1.00 94.88 149 GLU A O 1
ATOM 1160 N N . MET A 1 150 ? -1.209 12.606 27.570 1.00 95.81 150 MET A N 1
ATOM 1161 C CA . MET A 1 150 ? -0.382 13.792 27.337 1.00 95.81 150 MET A CA 1
ATOM 1162 C C . MET A 1 150 ? -0.982 14.695 26.267 1.00 95.81 150 MET A C 1
ATOM 1164 O O . MET A 1 150 ? -1.634 14.230 25.343 1.00 95.81 150 MET A O 1
ATOM 1168 N N . ALA A 1 151 ? -0.726 15.997 26.380 1.00 95.12 151 ALA A N 1
ATOM 1169 C CA . ALA A 1 151 ? -1.088 16.954 25.341 1.00 95.12 151 ALA A CA 1
ATOM 1170 C C . ALA A 1 151 ? -0.118 16.860 24.153 1.00 95.12 151 ALA A C 1
ATOM 1172 O O . ALA A 1 151 ? 1.085 16.683 24.351 1.00 95.12 151 ALA A O 1
ATOM 1173 N N . ILE A 1 152 ? -0.630 17.052 22.938 1.00 94.81 152 ILE A N 1
ATOM 1174 C CA . ILE A 1 152 ? 0.141 16.968 21.694 1.00 94.81 152 ILE A CA 1
ATOM 1175 C C . ILE A 1 152 ? 0.033 18.299 20.948 1.00 94.81 152 ILE A C 1
ATOM 1177 O O . ILE A 1 152 ? -1.000 18.637 20.369 1.00 94.81 152 ILE A O 1
ATOM 1181 N N . LYS A 1 153 ? 1.118 19.079 20.946 1.00 92.75 153 LYS A N 1
ATOM 1182 C CA . LYS A 1 153 ? 1.154 20.430 20.357 1.00 92.75 153 LYS A CA 1
ATOM 1183 C C . LYS A 1 153 ? 2.059 20.531 19.135 1.00 92.75 153 LYS A C 1
ATOM 1185 O O . LYS A 1 153 ? 1.921 21.477 18.363 1.00 92.75 153 LYS A O 1
ATOM 1190 N N . ASN A 1 154 ? 2.981 19.591 18.963 1.00 92.31 154 ASN A N 1
ATOM 1191 C CA . ASN A 1 154 ? 3.939 19.569 17.862 1.00 92.31 154 ASN A CA 1
ATOM 1192 C C . ASN A 1 154 ? 4.316 18.123 17.464 1.00 92.31 154 ASN A C 1
ATOM 1194 O O . ASN A 1 154 ? 3.832 17.153 18.046 1.00 92.31 154 ASN A O 1
ATOM 1198 N N . ILE A 1 155 ? 5.172 17.985 16.446 1.00 92.00 155 ILE A N 1
ATOM 1199 C CA . ILE A 1 155 ? 5.644 16.690 15.921 1.00 92.00 155 ILE A CA 1
ATOM 1200 C C . ILE A 1 155 ? 6.440 15.888 16.961 1.00 92.00 155 ILE A C 1
ATOM 1202 O O . ILE A 1 155 ? 6.330 14.665 16.998 1.00 92.00 155 ILE A O 1
ATOM 1206 N N . GLU A 1 156 ? 7.206 16.549 17.826 1.00 94.94 156 GLU A N 1
ATOM 1207 C CA . GLU A 1 156 ? 7.965 15.872 18.882 1.00 94.94 156 GLU A CA 1
ATOM 1208 C C . GLU A 1 156 ? 7.026 15.279 19.940 1.00 94.94 156 GLU A C 1
ATOM 1210 O O . GLU A 1 156 ? 7.185 14.131 20.353 1.00 94.94 156 GLU A O 1
ATOM 1215 N N . ASP A 1 157 ? 5.966 16.004 20.304 1.00 96.44 157 ASP A N 1
ATOM 1216 C CA . ASP A 1 157 ? 4.923 15.474 21.184 1.00 96.44 157 ASP A CA 1
ATOM 1217 C C . ASP A 1 157 ? 4.215 14.266 20.549 1.00 96.44 157 ASP A C 1
ATOM 1219 O O . ASP A 1 157 ? 3.913 13.304 21.251 1.00 96.44 157 ASP A O 1
ATOM 1223 N N . MET A 1 158 ? 3.984 14.270 19.226 1.00 96.94 158 MET A N 1
ATOM 1224 C CA . MET A 1 158 ? 3.436 13.097 18.530 1.00 96.94 158 MET A CA 1
ATOM 1225 C C . MET A 1 158 ? 4.370 11.884 18.648 1.00 96.94 158 MET A C 1
ATOM 1227 O O . MET A 1 158 ? 3.890 10.780 18.898 1.00 96.94 158 MET A O 1
ATOM 1231 N N . LYS A 1 159 ? 5.691 12.066 18.497 1.00 97.62 159 LYS A N 1
ATOM 1232 C CA . LYS A 1 159 ? 6.673 10.975 18.654 1.00 97.62 159 LYS A CA 1
ATOM 1233 C C . LYS A 1 159 ? 6.649 10.406 20.073 1.00 97.62 159 LYS A C 1
ATOM 1235 O O . LYS A 1 159 ? 6.561 9.191 20.241 1.00 97.62 159 LYS A O 1
ATOM 1240 N N . ASN A 1 160 ? 6.623 11.274 21.083 1.00 97.94 160 ASN A N 1
ATOM 1241 C CA . ASN A 1 160 ? 6.510 10.872 22.487 1.00 97.94 160 ASN A CA 1
ATOM 1242 C C . ASN A 1 160 ? 5.186 10.148 22.787 1.00 97.94 160 ASN A C 1
ATOM 1244 O O . ASN A 1 160 ? 5.176 9.130 23.481 1.00 97.94 160 ASN A O 1
ATOM 1248 N N . ALA A 1 161 ? 4.074 10.620 22.219 1.00 98.00 161 ALA A N 1
ATOM 1249 C CA . ALA A 1 161 ? 2.785 9.950 22.339 1.00 98.00 161 ALA A CA 1
ATOM 1250 C C . ALA A 1 161 ? 2.808 8.555 21.695 1.00 98.00 161 ALA A C 1
ATOM 1252 O O . ALA A 1 161 ? 2.301 7.608 22.294 1.00 98.00 161 ALA A O 1
ATOM 1253 N N . CYS A 1 162 ? 3.441 8.391 20.526 1.00 98.31 162 CYS A N 1
ATOM 1254 C CA . CYS A 1 162 ? 3.613 7.081 19.895 1.00 98.31 162 CYS A CA 1
ATOM 1255 C C . CYS A 1 162 ? 4.347 6.084 20.801 1.00 98.31 162 CYS A C 1
ATOM 1257 O O . CYS A 1 162 ? 3.912 4.938 20.886 1.00 98.31 162 CYS A O 1
ATOM 1259 N N . ILE A 1 163 ? 5.410 6.510 21.495 1.00 98.25 163 ILE A N 1
ATOM 1260 C CA . ILE A 1 163 ? 6.152 5.653 22.439 1.00 98.25 163 ILE A CA 1
ATOM 1261 C C . ILE A 1 163 ? 5.227 5.188 23.565 1.00 98.25 163 ILE A C 1
ATOM 1263 O O . ILE A 1 163 ? 5.078 3.989 23.780 1.00 98.25 163 ILE A O 1
ATOM 1267 N N . LYS A 1 164 ? 4.520 6.117 24.218 1.00 98.06 164 LYS A N 1
ATOM 1268 C CA . LYS A 1 164 ? 3.586 5.773 25.303 1.00 98.06 164 LYS A C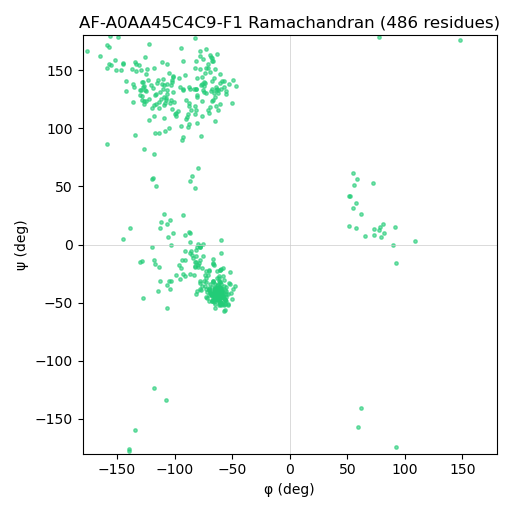A 1
ATOM 1269 C C . LYS A 1 164 ? 2.459 4.843 24.857 1.00 98.06 164 LYS A C 1
ATOM 1271 O O . LYS A 1 164 ? 2.021 3.987 25.616 1.00 98.06 164 LYS A O 1
ATOM 1276 N N . ILE A 1 165 ? 1.950 5.019 23.638 1.00 98.06 165 ILE A N 1
ATOM 1277 C CA . ILE A 1 165 ? 0.903 4.152 23.078 1.00 98.06 165 ILE A CA 1
ATOM 1278 C C . ILE A 1 165 ? 1.472 2.762 22.769 1.00 98.06 165 ILE A C 1
ATOM 1280 O O . ILE A 1 165 ? 0.808 1.759 23.025 1.00 98.06 165 ILE A O 1
ATOM 1284 N N . TYR A 1 166 ? 2.700 2.690 22.255 1.00 98.12 166 TYR A N 1
ATOM 1285 C CA . TYR A 1 166 ? 3.402 1.434 21.995 1.00 98.12 166 TYR A CA 1
ATOM 1286 C C . TYR A 1 166 ? 3.643 0.642 23.289 1.00 98.12 166 TYR A C 1
ATOM 1288 O O . TYR A 1 166 ? 3.374 -0.556 23.337 1.00 98.12 166 TYR A O 1
ATOM 1296 N N . GLU A 1 167 ? 4.036 1.313 24.377 1.00 97.44 167 GLU A N 1
ATOM 1297 C CA . GLU A 1 167 ? 4.212 0.705 25.710 1.00 97.44 167 GLU A CA 1
ATOM 1298 C C . GLU A 1 167 ? 2.927 0.069 26.268 1.00 97.44 167 GLU A C 1
ATOM 1300 O O . GLU A 1 167 ? 2.993 -0.834 27.102 1.00 97.44 167 GLU A O 1
ATOM 1305 N N . LYS A 1 168 ? 1.750 0.477 25.772 1.00 97.19 168 LYS A N 1
ATOM 1306 C CA . LYS A 1 168 ? 0.453 -0.136 26.110 1.00 97.19 168 LYS A CA 1
ATOM 1307 C C . LYS A 1 168 ? 0.180 -1.441 25.343 1.00 97.19 168 LYS A C 1
ATOM 1309 O O . LYS A 1 168 ? -0.861 -2.057 25.551 1.00 97.19 168 LYS A O 1
ATOM 1314 N N . GLY A 1 169 ? 1.109 -1.887 24.493 1.00 96.19 169 GLY A N 1
ATOM 1315 C CA . GLY A 1 169 ? 1.148 -3.233 23.913 1.00 96.19 169 GLY A CA 1
ATOM 1316 C C . GLY A 1 169 ? 0.820 -3.335 22.420 1.00 96.19 169 GLY A C 1
ATOM 1317 O O . GLY A 1 169 ? 0.785 -4.446 21.893 1.00 96.19 169 GLY A O 1
ATOM 1318 N N . ALA A 1 170 ? 0.583 -2.221 21.720 1.00 96.25 170 ALA A N 1
ATOM 1319 C CA . ALA A 1 170 ? 0.433 -2.248 20.263 1.00 96.25 170 ALA A CA 1
ATOM 1320 C C . ALA A 1 170 ? 1.765 -2.608 19.591 1.00 96.25 170 ALA A C 1
ATOM 1322 O O . ALA A 1 170 ? 2.810 -2.097 19.984 1.00 96.25 170 ALA A O 1
ATOM 1323 N N . LYS A 1 171 ? 1.737 -3.421 18.526 1.00 96.88 171 LYS A N 1
ATOM 1324 C CA . LYS A 1 171 ? 2.965 -3.749 17.771 1.00 96.88 171 LYS A CA 1
ATOM 1325 C C . LYS A 1 171 ? 3.473 -2.590 16.908 1.00 96.88 171 LYS A C 1
ATOM 1327 O O . LYS A 1 171 ? 4.652 -2.548 16.591 1.00 96.88 171 LYS A O 1
ATOM 1332 N N . ASN A 1 172 ? 2.589 -1.687 16.483 1.00 98.38 172 ASN A N 1
ATOM 1333 C CA . ASN A 1 172 ? 2.916 -0.496 15.698 1.00 98.38 172 ASN A CA 1
ATOM 1334 C C . ASN A 1 172 ? 1.907 0.618 16.003 1.00 98.38 172 ASN A C 1
ATOM 1336 O O . ASN A 1 172 ? 0.729 0.341 16.254 1.00 98.38 172 ASN A O 1
ATOM 1340 N N . VAL A 1 173 ? 2.335 1.877 15.902 1.00 98.62 173 VAL A N 1
ATOM 1341 C CA . VAL A 1 173 ? 1.481 3.055 16.133 1.00 98.62 173 VAL A CA 1
ATOM 1342 C C . VAL A 1 173 ? 1.551 4.000 14.939 1.00 98.62 173 VAL A C 1
ATOM 1344 O O . VAL A 1 173 ? 2.627 4.491 14.617 1.00 98.62 173 VAL A O 1
ATOM 1347 N N . LEU A 1 174 ? 0.411 4.284 14.304 1.00 98.31 174 LEU A N 1
ATOM 1348 C CA . LEU A 1 174 ? 0.265 5.337 13.294 1.00 98.31 174 LEU A CA 1
ATOM 1349 C C . LEU A 1 174 ? -0.550 6.500 13.867 1.00 98.31 174 LEU A C 1
ATOM 1351 O O . LEU A 1 174 ? -1.782 6.481 13.837 1.00 98.31 174 LEU A O 1
ATOM 1355 N N . LEU A 1 175 ? 0.129 7.539 14.340 1.00 97.31 175 LEU A N 1
ATOM 1356 C CA . LEU A 1 175 ? -0.524 8.737 14.858 1.00 97.31 175 LEU A CA 1
ATOM 1357 C C . LEU A 1 175 ? -0.821 9.710 13.711 1.00 97.31 175 LEU A C 1
ATOM 1359 O O . LEU A 1 175 ? 0.086 10.234 13.061 1.00 97.31 175 LEU A O 1
ATOM 1363 N N . LYS A 1 176 ? -2.113 9.949 13.462 1.00 94.19 176 LYS A N 1
ATOM 1364 C CA . LYS A 1 176 ? -2.608 10.782 12.355 1.00 94.19 176 LYS A CA 1
ATOM 1365 C C . LYS A 1 176 ? -2.551 12.268 12.732 1.00 94.19 176 LYS A C 1
ATOM 1367 O O . LYS A 1 176 ? -3.337 12.723 13.569 1.00 94.19 176 LYS A O 1
ATOM 1372 N N . GLY A 1 177 ? -1.690 13.052 12.082 1.00 86.19 177 GLY A N 1
ATOM 1373 C CA . GLY A 1 177 ? -1.445 14.465 12.418 1.00 86.19 177 GLY A CA 1
ATOM 1374 C C . GLY A 1 177 ? -2.329 15.471 11.677 1.00 86.19 177 GLY A C 1
ATOM 1375 O O . GLY A 1 177 ? -2.152 16.681 11.813 1.00 86.19 177 GLY A O 1
ATOM 1376 N N . GLY A 1 178 ? -3.340 15.006 10.934 1.00 79.31 178 GLY A N 1
ATOM 1377 C CA . GLY A 1 178 ? -4.298 15.850 10.201 1.00 79.31 178 GLY A CA 1
ATOM 1378 C C . GLY A 1 178 ? -5.126 16.842 11.043 1.00 79.31 178 GLY A C 1
ATOM 1379 O O . GLY A 1 178 ? -5.993 17.518 10.493 1.00 79.31 178 GLY A O 1
ATOM 1380 N N . HIS A 1 179 ? -4.885 16.955 12.351 1.00 77.25 179 HIS A N 1
ATOM 1381 C CA . HIS A 1 179 ? -5.494 17.946 13.246 1.00 77.25 179 HIS A CA 1
ATOM 1382 C C . HIS A 1 179 ? -4.637 19.208 13.426 1.00 77.25 179 HIS A C 1
ATOM 1384 O O . HIS A 1 179 ? -5.181 20.259 13.766 1.00 77.25 179 HIS A O 1
ATOM 1390 N N . PHE A 1 180 ? -3.330 19.156 13.141 1.00 78.44 180 PHE A N 1
ATOM 1391 C CA . PHE A 1 180 ? -2.493 20.355 13.182 1.00 78.44 180 PHE A CA 1
ATOM 1392 C C . PHE A 1 180 ? -2.889 21.365 12.101 1.00 78.44 180 PHE A C 1
ATOM 1394 O O . PHE A 1 180 ? -3.260 21.004 10.978 1.00 78.44 180 PHE A O 1
ATOM 1401 N N . LYS A 1 181 ? -2.807 22.656 12.446 1.00 68.50 181 LYS A N 1
ATOM 1402 C CA . LYS A 1 181 ? -2.970 23.761 11.493 1.00 68.50 181 LYS A CA 1
ATOM 1403 C C . LYS A 1 181 ? -1.698 23.887 10.653 1.00 68.50 181 LYS A C 1
ATOM 1405 O O . LYS A 1 181 ? -0.603 23.812 11.195 1.00 68.50 181 LYS A O 1
ATOM 1410 N N . GLY A 1 182 ? -1.847 24.105 9.351 1.00 75.38 182 GLY A N 1
ATOM 1411 C CA . GLY A 1 182 ? -0.722 24.258 8.430 1.00 75.38 182 GLY A CA 1
ATOM 1412 C C . GLY A 1 182 ? -1.031 23.727 7.035 1.00 75.38 182 GLY A C 1
ATOM 1413 O O . GLY A 1 182 ? -2.102 23.167 6.791 1.00 75.38 182 GLY A O 1
ATOM 1414 N N . GLU A 1 183 ? -0.081 23.914 6.122 1.00 80.25 183 GLU A N 1
ATOM 1415 C CA . GLU A 1 183 ? -0.192 23.472 4.726 1.00 80.25 183 GLU A CA 1
ATOM 1416 C C . GLU A 1 183 ? 0.110 21.982 4.536 1.00 80.25 183 GLU A C 1
ATOM 1418 O O . GLU A 1 183 ? -0.262 21.408 3.515 1.00 80.25 183 GLU A O 1
ATOM 1423 N N . ILE A 1 184 ? 0.761 21.346 5.513 1.00 83.88 184 ILE A N 1
ATOM 1424 C CA . ILE A 1 184 ? 1.202 19.951 5.455 1.00 83.88 184 ILE A CA 1
ATOM 1425 C C . ILE A 1 184 ? 0.518 19.163 6.574 1.00 83.88 184 ILE A C 1
ATOM 1427 O O . ILE A 1 184 ? 0.434 19.623 7.712 1.00 83.88 184 ILE A O 1
ATOM 1431 N N . ALA A 1 185 ? 0.009 17.980 6.235 1.00 86.19 185 ALA A N 1
ATOM 1432 C CA . ALA A 1 185 ? -0.520 17.010 7.183 1.00 86.19 185 ALA A CA 1
ATOM 1433 C C . ALA A 1 185 ? 0.432 15.812 7.268 1.00 86.19 185 ALA A C 1
ATOM 1435 O O . ALA A 1 185 ? 0.506 15.010 6.329 1.00 86.19 185 ALA A O 1
ATOM 1436 N N . THR A 1 186 ? 1.130 15.704 8.397 1.00 89.12 186 THR A N 1
ATOM 1437 C CA . THR A 1 186 ? 2.131 14.666 8.669 1.00 89.12 186 THR A CA 1
ATOM 1438 C C . THR A 1 186 ? 1.558 13.604 9.592 1.00 89.12 186 THR A C 1
ATOM 1440 O O . THR A 1 186 ? 1.104 13.924 10.685 1.00 89.12 186 THR A O 1
ATOM 1443 N N . ASP A 1 187 ? 1.595 12.347 9.165 1.00 93.81 187 ASP A N 1
ATOM 1444 C CA . ASP A 1 187 ? 1.304 11.195 10.020 1.00 93.81 187 ASP A CA 1
ATOM 1445 C C . ASP A 1 187 ? 2.626 10.544 10.454 1.00 93.81 187 ASP A C 1
ATOM 1447 O O . ASP A 1 187 ? 3.585 10.530 9.680 1.00 93.81 187 ASP A O 1
ATOM 1451 N N . ILE A 1 188 ? 2.692 10.020 11.681 1.00 96.00 188 ILE A N 1
ATOM 1452 C CA . ILE A 1 188 ? 3.909 9.407 12.237 1.00 96.00 188 ILE A CA 1
ATOM 1453 C C . ILE A 1 188 ? 3.660 7.928 12.495 1.00 96.00 188 ILE A C 1
ATOM 1455 O O . ILE A 1 188 ? 2.786 7.578 13.287 1.00 96.00 188 ILE A O 1
ATOM 1459 N N . LEU A 1 189 ? 4.456 7.073 11.856 1.00 97.62 189 LEU A N 1
ATOM 1460 C CA . LEU A 1 189 ? 4.562 5.658 12.192 1.00 97.62 189 LEU A CA 1
ATOM 1461 C C . LEU A 1 189 ? 5.704 5.448 13.185 1.00 97.62 189 LEU A C 1
ATOM 1463 O O . LEU A 1 189 ? 6.817 5.914 12.946 1.00 97.62 189 LEU A O 1
ATOM 1467 N N . TYR A 1 190 ? 5.441 4.678 14.234 1.00 97.69 190 TYR A N 1
ATOM 1468 C CA . TYR A 1 190 ? 6.446 4.121 15.131 1.00 97.69 190 TYR A CA 1
ATOM 1469 C C . TYR A 1 190 ? 6.328 2.591 15.160 1.00 97.69 190 TYR A C 1
ATOM 1471 O O . TYR A 1 190 ? 5.244 2.063 15.424 1.00 97.69 190 TYR A O 1
ATOM 1479 N N . ASP A 1 191 ? 7.432 1.897 14.866 1.00 89.88 191 ASP A N 1
ATOM 1480 C CA . ASP A 1 191 ? 7.521 0.423 14.804 1.00 89.88 191 ASP A CA 1
ATOM 1481 C C . ASP A 1 191 ? 8.163 -0.208 16.059 1.00 89.88 191 ASP A C 1
ATOM 1483 O O . ASP A 1 191 ? 8.505 -1.389 16.061 1.00 89.88 191 ASP A O 1
ATOM 1487 N N . GLY A 1 192 ? 8.363 0.588 17.117 1.00 91.50 192 GLY A N 1
ATOM 1488 C CA . GLY A 1 192 ? 9.090 0.195 18.329 1.00 91.50 192 GLY A CA 1
ATOM 1489 C C . GLY A 1 192 ? 10.582 0.542 18.304 1.00 91.50 192 GLY A C 1
ATOM 1490 O O . GLY A 1 192 ? 11.215 0.595 19.357 1.00 91.50 192 GLY A O 1
ATOM 1491 N N . PHE A 1 193 ? 11.144 0.849 17.133 1.00 87.88 193 PHE A N 1
ATOM 1492 C CA . PHE A 1 193 ? 12.564 1.182 16.975 1.00 87.88 193 PHE A CA 1
ATOM 1493 C C . PHE A 1 193 ? 12.772 2.508 16.245 1.00 87.88 193 PHE A C 1
ATOM 1495 O O . PHE A 1 193 ? 13.564 3.342 16.676 1.00 87.88 193 PHE A O 1
ATOM 1502 N N . ASN A 1 194 ? 12.048 2.713 15.150 1.00 89.50 194 ASN A N 1
ATOM 1503 C CA . ASN A 1 194 ? 12.221 3.813 14.218 1.00 89.50 194 ASN A CA 1
ATOM 1504 C C . ASN A 1 194 ? 10.927 4.605 14.046 1.00 89.50 194 ASN A C 1
ATOM 1506 O O . ASN A 1 194 ? 9.818 4.068 14.113 1.00 89.50 194 ASN A O 1
ATOM 1510 N N . PHE A 1 195 ? 11.096 5.888 13.738 1.00 89.69 195 PHE A N 1
ATOM 1511 C CA . PHE A 1 195 ? 10.014 6.771 13.324 1.00 89.69 195 PHE A CA 1
ATOM 1512 C C . PHE A 1 195 ? 10.036 6.976 11.813 1.00 89.69 195 PHE A C 1
ATOM 1514 O O . PHE A 1 195 ? 11.097 7.189 11.226 1.00 89.69 195 PHE A O 1
ATOM 1521 N N . TYR A 1 196 ? 8.854 6.986 11.202 1.00 88.19 196 TYR A N 1
ATOM 1522 C CA . TYR A 1 196 ? 8.673 7.305 9.787 1.00 88.19 196 TYR A CA 1
ATOM 1523 C C . TYR A 1 196 ? 7.582 8.358 9.639 1.00 88.19 196 TYR A C 1
ATOM 1525 O O . TYR A 1 196 ? 6.507 8.238 10.228 1.00 88.19 196 TYR A O 1
ATOM 1533 N N . GLU A 1 197 ? 7.861 9.387 8.847 1.00 89.38 197 GLU A N 1
ATOM 1534 C CA . GLU A 1 197 ? 6.964 10.522 8.649 1.00 89.38 197 GLU A CA 1
ATOM 1535 C C . GLU A 1 197 ? 6.327 10.458 7.257 1.00 89.38 197 GLU A C 1
ATOM 1537 O O . GLU A 1 197 ? 7.018 10.384 6.240 1.00 89.38 197 GLU A O 1
ATOM 1542 N N . TYR A 1 198 ? 4.996 10.518 7.211 1.00 86.06 198 TYR A N 1
ATOM 1543 C CA . TYR A 1 198 ? 4.202 10.501 5.984 1.00 86.06 198 TYR A CA 1
ATOM 1544 C C . TYR A 1 198 ? 3.508 11.851 5.812 1.00 86.06 198 TYR A C 1
ATOM 1546 O O . TYR A 1 198 ? 2.441 12.102 6.380 1.00 86.06 198 TYR A O 1
ATOM 1554 N N . SER A 1 199 ? 4.127 12.734 5.031 1.00 83.69 199 SER A N 1
ATOM 1555 C CA . SER A 1 199 ? 3.687 14.121 4.853 1.00 83.69 199 SER A CA 1
ATOM 1556 C C . SER A 1 199 ? 3.042 14.341 3.491 1.00 83.69 199 SER A C 1
ATOM 1558 O O . SER A 1 199 ? 3.632 14.023 2.466 1.00 83.69 199 SER A O 1
ATOM 1560 N N . GLU A 1 200 ? 1.854 14.944 3.479 1.00 81.25 200 GLU A N 1
ATOM 1561 C CA . GLU A 1 200 ? 1.160 15.356 2.253 1.00 81.25 200 GLU A CA 1
ATOM 1562 C C . GLU A 1 200 ? 0.616 16.776 2.379 1.00 81.25 200 GLU A C 1
ATOM 1564 O O . GLU A 1 200 ? 0.325 17.253 3.482 1.00 81.25 200 GLU A O 1
ATOM 1569 N N . LYS A 1 201 ? 0.422 17.451 1.239 1.00 82.75 201 LYS A N 1
ATOM 1570 C CA . LYS A 1 201 ? -0.251 18.757 1.226 1.00 82.75 201 LYS A CA 1
ATOM 1571 C C . LYS A 1 201 ? -1.682 18.605 1.736 1.00 82.75 201 LYS A C 1
ATOM 1573 O O . LYS A 1 201 ? -2.450 17.770 1.255 1.00 82.75 201 LYS A O 1
ATOM 1578 N N . ARG A 1 202 ? -2.069 19.453 2.684 1.00 83.50 202 ARG A N 1
ATOM 1579 C CA . ARG A 1 202 ? -3.431 19.499 3.207 1.00 83.50 202 ARG A CA 1
ATOM 1580 C C . ARG A 1 202 ? -4.385 19.931 2.096 1.00 83.50 202 ARG A C 1
ATOM 1582 O O . ARG A 1 202 ? -4.228 20.986 1.485 1.00 83.50 202 ARG A O 1
ATOM 1589 N N . ILE A 1 203 ? -5.427 19.138 1.882 1.00 84.44 203 ILE A N 1
ATOM 1590 C CA . ILE A 1 203 ? -6.500 19.474 0.948 1.00 84.44 203 ILE A CA 1
ATOM 1591 C C . ILE A 1 203 ? -7.580 20.252 1.695 1.00 84.44 203 ILE A C 1
ATOM 1593 O O . ILE A 1 203 ? -8.135 19.771 2.684 1.00 84.44 203 ILE A O 1
ATOM 1597 N N . ASN A 1 204 ? -7.910 21.444 1.200 1.00 83.38 204 ASN A N 1
ATOM 1598 C CA . ASN A 1 204 ? -9.032 22.217 1.717 1.00 83.38 204 ASN A CA 1
ATOM 1599 C C . ASN A 1 204 ? -10.356 21.643 1.183 1.00 83.38 204 ASN A C 1
ATOM 1601 O O . ASN A 1 204 ? -10.792 21.976 0.081 1.00 83.38 204 ASN A O 1
ATOM 1605 N N . SER A 1 205 ? -10.975 20.746 1.954 1.00 83.75 205 SER A N 1
ATOM 1606 C CA . SER A 1 205 ? -12.257 20.116 1.625 1.00 83.75 205 SER A CA 1
ATOM 1607 C C . SER A 1 205 ? -13.173 20.072 2.845 1.00 83.75 205 SER A C 1
ATOM 1609 O O . SER A 1 205 ? -12.744 19.738 3.949 1.00 83.75 205 SER A O 1
ATOM 1611 N N . LYS A 1 206 ? -14.463 20.361 2.636 1.00 84.56 206 LYS A N 1
ATOM 1612 C CA . LYS A 1 206 ? -15.513 20.151 3.650 1.00 84.56 206 LYS A CA 1
ATOM 1613 C C . LYS A 1 206 ? -15.899 18.673 3.783 1.00 84.56 206 LYS A C 1
ATOM 1615 O O . LYS A 1 206 ? -16.416 18.268 4.826 1.00 84.56 206 LYS A O 1
ATOM 1620 N N . ASN A 1 207 ? -15.595 17.875 2.759 1.00 88.38 207 ASN A N 1
ATOM 1621 C CA . ASN A 1 207 ? -15.953 16.469 2.661 1.00 88.38 207 ASN A CA 1
ATOM 1622 C C . ASN A 1 207 ? -14.822 15.610 3.200 1.00 88.38 207 ASN A C 1
ATOM 1624 O O . ASN A 1 207 ? -13.852 15.296 2.512 1.00 88.38 207 ASN A O 1
ATOM 1628 N N . THR A 1 208 ? -14.933 15.307 4.482 1.00 86.75 208 THR A N 1
ATOM 1629 C CA . THR A 1 208 ? -13.940 14.538 5.233 1.00 86.75 208 THR A CA 1
ATOM 1630 C C . THR A 1 208 ? -14.619 13.534 6.172 1.00 86.75 208 THR A C 1
ATOM 1632 O O . THR A 1 208 ? -13.995 13.027 7.107 1.00 86.75 208 THR A O 1
ATOM 1635 N N . HIS A 1 209 ? -15.921 13.281 5.987 1.00 88.62 209 HIS A N 1
ATOM 1636 C CA . HIS A 1 209 ? -16.643 12.254 6.735 1.00 88.62 209 HIS A CA 1
ATOM 1637 C C . HIS A 1 209 ? -16.098 10.873 6.373 1.00 88.62 209 HIS A C 1
ATOM 1639 O O . HIS A 1 209 ? -15.890 10.583 5.197 1.00 88.62 209 HIS A O 1
ATOM 1645 N N . GLY A 1 210 ? -15.783 10.066 7.388 1.00 89.81 210 GLY A N 1
ATOM 1646 C CA . GLY A 1 210 ? -15.184 8.742 7.210 1.00 89.81 210 GLY A CA 1
ATOM 1647 C C . GLY A 1 210 ? -13.685 8.696 6.894 1.00 89.81 210 GLY A C 1
ATOM 1648 O O . GLY A 1 210 ? -13.193 7.624 6.543 1.00 89.81 210 GLY A O 1
ATOM 1649 N N . THR A 1 211 ? -12.923 9.794 7.028 1.00 91.56 211 THR A N 1
ATOM 1650 C CA . THR A 1 211 ? -11.465 9.782 6.765 1.00 91.56 211 THR A CA 1
ATOM 1651 C C . THR A 1 211 ? -10.713 8.748 7.602 1.00 91.56 211 THR A C 1
ATOM 1653 O O . THR A 1 211 ? -9.929 7.984 7.045 1.00 91.56 211 THR A O 1
ATOM 1656 N N . GLY A 1 212 ? -10.977 8.694 8.914 1.00 91.50 212 GLY A N 1
ATOM 1657 C CA . GLY A 1 212 ? -10.361 7.713 9.816 1.00 91.50 212 GLY A CA 1
ATOM 1658 C C . GLY A 1 212 ? -10.716 6.278 9.436 1.00 91.50 212 GLY A C 1
ATOM 1659 O O . GLY A 1 212 ? -9.823 5.447 9.279 1.00 91.50 212 GLY A O 1
ATOM 1660 N N . CYS A 1 213 ? -12.000 6.024 9.160 1.00 94.19 213 CYS A N 1
ATOM 1661 C CA . CYS A 1 213 ? -12.448 4.692 8.780 1.00 94.19 213 CYS A CA 1
ATOM 1662 C C . CYS A 1 213 ? -11.813 4.229 7.461 1.00 94.19 213 CYS A C 1
ATOM 1664 O O . CYS A 1 213 ? -11.322 3.109 7.356 1.00 94.19 213 CYS A O 1
ATOM 1666 N N . THR A 1 214 ? -11.767 5.123 6.477 1.00 96.88 214 THR A N 1
ATOM 1667 C CA . THR A 1 214 ? -11.274 4.822 5.131 1.00 96.88 214 THR A CA 1
ATOM 1668 C C . THR A 1 214 ? -9.768 4.544 5.123 1.00 96.88 214 THR A C 1
ATOM 1670 O O . THR A 1 214 ? -9.336 3.585 4.491 1.00 96.88 214 THR A O 1
ATOM 1673 N N . ILE A 1 215 ? -8.951 5.329 5.845 1.00 96.12 215 ILE A N 1
ATOM 1674 C CA . ILE A 1 215 ? -7.496 5.092 5.878 1.00 96.12 215 ILE A CA 1
ATOM 1675 C C . ILE A 1 215 ? -7.152 3.776 6.586 1.00 96.12 215 ILE A C 1
ATOM 1677 O O . ILE A 1 215 ? -6.356 2.998 6.066 1.00 96.12 215 ILE A O 1
ATOM 1681 N N . SER A 1 216 ? -7.788 3.482 7.723 1.00 97.69 216 SER A N 1
ATOM 1682 C CA . SER A 1 216 ? -7.563 2.222 8.439 1.00 97.69 216 SER A CA 1
ATOM 1683 C C . SER A 1 216 ? -8.035 1.017 7.619 1.00 97.69 216 SER A C 1
ATOM 1685 O O . SER A 1 216 ? -7.319 0.024 7.550 1.00 97.69 216 SER A O 1
ATOM 1687 N N . ALA A 1 217 ? -9.162 1.120 6.904 1.00 98.44 217 ALA A N 1
ATOM 1688 C CA . ALA A 1 217 ? -9.642 0.058 6.016 1.00 98.44 217 ALA A CA 1
ATOM 1689 C C . ALA A 1 217 ? -8.729 -0.164 4.794 1.00 98.44 217 ALA A C 1
ATOM 1691 O O . ALA A 1 217 ? -8.513 -1.307 4.380 1.00 98.44 217 ALA A O 1
ATOM 1692 N N . ALA A 1 218 ? -8.151 0.904 4.234 1.00 98.06 218 ALA A N 1
ATOM 1693 C CA . ALA A 1 218 ? -7.168 0.801 3.156 1.00 98.06 218 ALA A CA 1
ATOM 1694 C C . ALA A 1 218 ? -5.909 0.058 3.631 1.00 98.06 218 ALA A C 1
ATOM 1696 O O . ALA A 1 218 ? -5.452 -0.868 2.964 1.00 98.06 218 ALA A O 1
ATOM 1697 N N . ILE A 1 219 ? -5.402 0.390 4.824 1.00 98.38 219 ILE A N 1
ATOM 1698 C CA . ILE A 1 219 ? -4.262 -0.315 5.428 1.00 98.38 219 ILE A CA 1
ATOM 1699 C C . ILE A 1 219 ? -4.608 -1.792 5.649 1.00 98.38 219 ILE A C 1
ATOM 1701 O O . ILE A 1 219 ? -3.853 -2.658 5.216 1.00 98.38 219 ILE A O 1
ATOM 1705 N N . THR A 1 220 ? -5.766 -2.101 6.241 1.00 98.75 220 THR A N 1
ATOM 1706 C CA . THR A 1 220 ? -6.222 -3.488 6.435 1.00 98.75 220 THR A CA 1
ATOM 1707 C C . THR A 1 220 ? -6.273 -4.267 5.123 1.00 98.75 220 THR A C 1
ATOM 1709 O O . THR A 1 220 ? -5.813 -5.405 5.080 1.00 98.75 220 THR A O 1
ATOM 1712 N N . SER A 1 221 ? -6.763 -3.654 4.041 1.00 98.06 221 SER A N 1
ATOM 1713 C CA . SER A 1 221 ? -6.826 -4.286 2.713 1.00 98.06 221 SER A CA 1
ATOM 1714 C C . SER A 1 221 ? -5.447 -4.670 2.183 1.00 98.06 221 SER A C 1
ATOM 1716 O O . SER A 1 221 ? -5.279 -5.716 1.562 1.00 98.06 221 SER A O 1
ATOM 1718 N N . LEU A 1 222 ? -4.451 -3.823 2.427 1.00 96.00 222 LEU A N 1
ATOM 1719 C CA . LEU A 1 222 ? -3.082 -4.028 1.964 1.00 96.00 222 LEU A CA 1
ATOM 1720 C C . LEU A 1 222 ? -2.349 -5.061 2.824 1.00 96.00 222 LEU A C 1
ATOM 1722 O O . LEU A 1 222 ? -1.660 -5.926 2.290 1.00 96.00 222 LEU A O 1
ATOM 1726 N N . ILE A 1 223 ? -2.569 -5.052 4.139 1.00 97.56 223 ILE A N 1
ATOM 1727 C CA . ILE A 1 223 ? -2.052 -6.094 5.037 1.00 97.56 223 ILE A CA 1
ATOM 1728 C C . ILE A 1 223 ? -2.678 -7.464 4.720 1.00 97.56 223 ILE A C 1
ATOM 1730 O O . ILE A 1 223 ? -1.969 -8.472 4.726 1.00 97.56 223 ILE A O 1
ATOM 1734 N N . ALA A 1 224 ? -3.971 -7.517 4.371 1.00 97.06 224 ALA A N 1
ATOM 1735 C CA . ALA A 1 224 ? -4.634 -8.741 3.903 1.00 97.06 224 ALA A CA 1
ATOM 1736 C C . ALA A 1 224 ? -3.986 -9.297 2.621 1.00 97.06 224 ALA A C 1
ATOM 1738 O O . ALA A 1 224 ? -3.918 -10.506 2.427 1.00 97.06 224 ALA A O 1
ATOM 1739 N N . GLN A 1 225 ? -3.460 -8.411 1.772 1.00 91.56 225 GLN A N 1
ATOM 1740 C CA . GLN A 1 225 ? -2.723 -8.742 0.549 1.00 91.56 225 GLN A CA 1
ATOM 1741 C C . GLN A 1 225 ? -1.214 -8.970 0.780 1.00 91.56 225 GLN A C 1
ATOM 1743 O O . GLN A 1 225 ? -0.465 -9.101 -0.183 1.00 91.56 225 GLN A O 1
ATOM 1748 N N . ASN A 1 226 ? -0.761 -9.043 2.039 1.00 88.88 226 ASN A N 1
ATOM 1749 C CA . ASN A 1 226 ? 0.640 -9.236 2.442 1.00 88.88 226 ASN A CA 1
ATOM 1750 C C . ASN A 1 226 ? 1.609 -8.117 2.008 1.00 88.88 226 ASN A C 1
ATOM 1752 O O . ASN A 1 226 ? 2.814 -8.344 1.892 1.00 88.88 226 ASN A O 1
ATOM 1756 N N . TYR A 1 227 ? 1.120 -6.889 1.814 1.00 85.50 227 TYR A N 1
ATOM 1757 C CA . TYR A 1 227 ? 2.009 -5.730 1.728 1.00 85.50 227 TYR A CA 1
ATOM 1758 C C . TYR A 1 227 ? 2.719 -5.495 3.067 1.00 85.50 227 TYR A C 1
ATOM 1760 O O . TYR A 1 227 ? 2.176 -5.787 4.135 1.00 85.50 227 TYR A O 1
ATOM 1768 N N . THR A 1 228 ? 3.931 -4.929 3.020 1.00 85.56 228 THR A N 1
ATOM 1769 C CA . THR A 1 228 ? 4.603 -4.479 4.247 1.00 85.56 228 THR A CA 1
ATOM 1770 C C . THR A 1 228 ? 3.828 -3.307 4.850 1.00 85.56 228 THR A C 1
ATOM 1772 O O . THR A 1 228 ? 3.095 -2.608 4.149 1.00 85.56 228 THR A O 1
ATOM 1775 N N . LEU A 1 229 ? 3.982 -3.049 6.150 1.00 89.44 229 LEU A N 1
ATOM 1776 C CA . LEU A 1 229 ? 3.276 -1.936 6.788 1.00 89.44 229 LEU A CA 1
ATOM 1777 C C . LEU A 1 229 ? 3.646 -0.578 6.169 1.00 89.44 229 LEU A C 1
ATOM 1779 O O . LEU A 1 229 ? 2.770 0.248 5.927 1.00 89.44 229 LEU A O 1
ATOM 1783 N N . LYS A 1 230 ? 4.928 -0.362 5.855 1.00 85.88 230 LYS A N 1
ATOM 1784 C CA . LYS A 1 230 ? 5.405 0.890 5.245 1.00 85.88 230 LYS A CA 1
ATOM 1785 C C . LYS A 1 230 ? 4.776 1.124 3.875 1.00 85.88 230 LYS A C 1
ATOM 1787 O O . LYS A 1 230 ? 4.261 2.207 3.613 1.00 85.88 230 LYS A O 1
ATOM 1792 N N . ASP A 1 231 ? 4.778 0.079 3.055 1.00 81.31 231 ASP A N 1
ATOM 1793 C CA . ASP A 1 231 ? 4.115 0.007 1.757 1.00 81.31 231 ASP A CA 1
ATOM 1794 C C . ASP A 1 231 ? 2.615 0.299 1.877 1.00 81.31 231 ASP A C 1
ATOM 1796 O O . ASP A 1 231 ? 2.067 1.132 1.151 1.00 81.31 231 ASP A O 1
ATOM 1800 N N . ALA A 1 232 ? 1.956 -0.352 2.839 1.00 90.38 232 ALA A N 1
ATOM 1801 C CA . ALA A 1 232 ? 0.532 -0.203 3.077 1.00 90.38 232 ALA A CA 1
ATOM 1802 C C . ALA A 1 232 ? 0.160 1.249 3.413 1.00 90.38 232 ALA A C 1
ATOM 1804 O O . ALA A 1 232 ? -0.781 1.803 2.847 1.00 90.38 232 ALA A O 1
ATOM 1805 N N . LEU A 1 233 ? 0.930 1.889 4.294 1.00 91.75 233 LEU A N 1
ATOM 1806 C CA . LEU A 1 233 ? 0.722 3.280 4.704 1.00 91.75 233 LEU A CA 1
ATOM 1807 C C . LEU A 1 233 ? 0.941 4.260 3.562 1.00 91.75 233 LEU A C 1
ATOM 1809 O O . LEU A 1 233 ? 0.144 5.171 3.366 1.00 91.75 233 LEU A O 1
ATOM 1813 N N . THR A 1 234 ? 1.984 4.028 2.780 1.00 83.88 234 THR A N 1
ATOM 1814 C CA . THR A 1 234 ? 2.300 4.768 1.564 1.00 83.88 234 THR A CA 1
ATOM 1815 C C . THR A 1 234 ? 1.116 4.799 0.590 1.00 83.88 234 THR A C 1
ATOM 1817 O O . THR A 1 234 ? 0.685 5.875 0.164 1.00 83.88 234 THR A O 1
ATOM 1820 N N . ILE A 1 235 ? 0.541 3.635 0.264 1.00 86.88 235 ILE A N 1
ATOM 1821 C CA . ILE A 1 235 ? -0.591 3.553 -0.669 1.00 86.88 235 ILE A CA 1
ATOM 1822 C C . ILE A 1 235 ? -1.842 4.139 -0.016 1.00 86.88 235 ILE A C 1
ATOM 1824 O O . ILE A 1 235 ? -2.572 4.891 -0.658 1.00 86.88 235 ILE A O 1
ATOM 1828 N N . ALA A 1 236 ? -2.097 3.819 1.256 1.00 93.50 236 ALA A N 1
ATOM 1829 C CA . ALA A 1 236 ? -3.264 4.312 1.978 1.00 93.50 236 ALA A CA 1
ATOM 1830 C C . ALA A 1 236 ? -3.264 5.846 2.088 1.00 93.50 236 ALA A C 1
ATOM 1832 O O . ALA A 1 236 ? -4.321 6.466 1.958 1.00 93.50 236 ALA A O 1
ATOM 1833 N N . LYS A 1 237 ? -2.089 6.464 2.267 1.00 90.25 237 LYS A N 1
ATOM 1834 C CA . LYS A 1 237 ? -1.905 7.919 2.329 1.00 90.25 237 LYS A CA 1
ATOM 1835 C C . LYS A 1 237 ? -2.159 8.596 0.980 1.00 90.25 237 LYS A C 1
ATOM 1837 O O . LYS A 1 237 ? -2.842 9.621 0.929 1.00 90.25 237 LYS A O 1
ATOM 1842 N N . ASP A 1 238 ? -1.680 8.014 -0.116 1.00 88.00 238 ASP A N 1
ATOM 1843 C CA . ASP A 1 238 ? -1.999 8.489 -1.469 1.00 88.00 238 ASP A CA 1
ATOM 1844 C C . ASP A 1 238 ? -3.503 8.346 -1.768 1.00 88.00 238 ASP A C 1
ATOM 1846 O O . ASP A 1 238 ? -4.163 9.301 -2.195 1.00 88.00 238 ASP A O 1
ATOM 1850 N N . PHE A 1 239 ? -4.067 7.175 -1.461 1.00 92.12 239 PHE A N 1
ATOM 1851 C CA . PHE A 1 239 ? -5.479 6.869 -1.657 1.00 92.12 239 PHE A CA 1
ATOM 1852 C C . PHE A 1 239 ? -6.381 7.845 -0.898 1.00 92.12 239 PHE A C 1
ATOM 1854 O O . PHE A 1 239 ? -7.262 8.452 -1.506 1.00 92.12 239 PHE A O 1
ATOM 1861 N N . ILE A 1 240 ? -6.145 8.062 0.402 1.00 92.88 240 ILE A N 1
ATOM 1862 C CA . ILE A 1 240 ? -6.980 8.961 1.209 1.00 92.88 240 ILE A CA 1
ATOM 1863 C C . ILE A 1 240 ? -6.877 10.413 0.729 1.00 92.88 240 ILE A C 1
ATOM 1865 O O . ILE A 1 240 ? -7.880 11.125 0.681 1.00 92.88 240 ILE A O 1
ATOM 1869 N N . THR A 1 241 ? -5.686 10.841 0.305 1.00 89.69 241 THR A N 1
ATOM 1870 C CA . THR A 1 241 ? -5.457 12.178 -0.255 1.00 89.69 241 THR A CA 1
ATOM 1871 C C . THR A 1 241 ? -6.291 12.369 -1.522 1.00 89.69 241 THR A C 1
ATOM 1873 O O . THR A 1 241 ? -7.045 13.337 -1.637 1.00 89.69 241 THR A O 1
ATOM 1876 N N . LYS A 1 242 ? -6.262 11.407 -2.449 1.00 89.38 242 LYS A N 1
ATOM 1877 C CA . LYS A 1 242 ? -7.099 11.426 -3.660 1.00 89.38 242 LYS A CA 1
ATOM 1878 C C . LYS A 1 242 ? -8.596 11.330 -3.339 1.00 89.38 242 LYS A C 1
ATOM 1880 O O . LYS A 1 242 ? -9.382 12.075 -3.923 1.00 89.38 242 LYS A O 1
ATOM 1885 N N . ALA A 1 243 ? -8.986 10.490 -2.383 1.00 93.88 243 ALA A N 1
ATOM 1886 C CA . ALA A 1 243 ? -10.374 10.320 -1.954 1.00 93.88 243 ALA A CA 1
ATOM 1887 C C . ALA A 1 243 ? -10.976 11.616 -1.387 1.00 93.88 243 ALA A C 1
ATOM 1889 O O . ALA A 1 243 ? -12.141 11.918 -1.651 1.00 93.88 243 ALA A O 1
ATOM 1890 N N . ILE A 1 244 ? -10.178 12.412 -0.663 1.00 92.62 244 ILE A N 1
ATOM 1891 C CA . ILE A 1 244 ? -10.560 13.750 -0.185 1.00 92.62 244 ILE A CA 1
ATOM 1892 C C . ILE A 1 244 ? -10.583 14.757 -1.341 1.00 92.62 244 ILE A C 1
ATOM 1894 O O . ILE A 1 244 ? -11.530 15.537 -1.460 1.00 92.62 244 ILE A O 1
ATOM 1898 N N . LYS A 1 245 ? -9.555 14.752 -2.202 1.00 90.31 245 LYS A N 1
ATOM 1899 C CA . LYS A 1 245 ? -9.417 15.695 -3.327 1.00 90.31 245 LYS A CA 1
ATOM 1900 C C . LYS A 1 245 ? -10.592 15.615 -4.296 1.00 90.31 245 LYS A C 1
ATOM 1902 O O . LYS A 1 245 ? -11.081 16.645 -4.755 1.00 90.31 245 LYS A O 1
ATOM 1907 N N . TYR A 1 246 ? -11.031 14.399 -4.597 1.00 91.62 246 TYR A N 1
ATOM 1908 C CA . TYR A 1 246 ? -12.086 14.114 -5.566 1.00 91.62 246 TYR A CA 1
ATOM 1909 C C . TYR A 1 246 ? -13.419 13.754 -4.902 1.00 91.62 246 TYR A C 1
ATOM 1911 O O . TYR A 1 246 ? -14.261 13.115 -5.532 1.00 91.62 246 TYR A O 1
ATOM 1919 N N . ALA A 1 247 ? -13.611 14.139 -3.636 1.00 93.88 247 ALA A N 1
ATOM 1920 C CA . ALA A 1 247 ? -14.836 13.868 -2.896 1.00 93.88 247 ALA A CA 1
ATOM 1921 C C . ALA A 1 247 ? -16.079 14.477 -3.591 1.00 93.88 247 ALA A C 1
ATOM 1923 O O . ALA A 1 247 ? -16.018 15.609 -4.089 1.00 93.88 247 ALA A O 1
ATOM 1924 N N . PRO A 1 248 ? -17.226 13.772 -3.600 1.00 90.62 248 PRO A N 1
ATOM 1925 C CA . PRO A 1 248 ? -18.442 14.230 -4.270 1.00 90.62 248 PRO A CA 1
ATOM 1926 C C . PRO A 1 248 ? -19.056 15.431 -3.546 1.00 90.62 248 PRO A C 1
ATOM 1928 O O . PRO A 1 248 ? -19.470 15.339 -2.394 1.00 90.62 248 PRO A O 1
ATOM 1931 N N . LYS A 1 249 ? -19.148 16.578 -4.223 1.00 88.25 249 LYS A N 1
ATOM 1932 C CA . LYS A 1 249 ? -19.598 17.844 -3.609 1.00 88.25 249 LYS A CA 1
ATOM 1933 C C . LYS A 1 249 ? -21.109 17.933 -3.363 1.00 88.25 249 LYS A C 1
ATOM 1935 O O . LYS A 1 249 ? -21.554 18.873 -2.717 1.00 88.25 249 LYS A O 1
ATOM 1940 N N . ASN A 1 250 ? -21.887 16.994 -3.890 1.00 90.19 250 ASN A N 1
ATOM 1941 C CA . ASN A 1 250 ? -23.350 17.025 -3.921 1.00 90.19 250 ASN A CA 1
ATOM 1942 C C . ASN A 1 250 ? -24.016 16.044 -2.937 1.00 90.19 250 ASN A C 1
ATOM 1944 O O . ASN A 1 250 ? -25.190 15.731 -3.111 1.00 90.19 250 ASN A O 1
ATOM 1948 N N . ILE A 1 251 ? -23.289 15.537 -1.934 1.00 92.69 251 ILE A N 1
ATOM 1949 C CA . ILE A 1 251 ? -23.829 14.583 -0.956 1.00 92.69 251 ILE A CA 1
ATOM 1950 C C . ILE A 1 251 ? -23.883 15.212 0.438 1.00 92.69 251 ILE A C 1
ATOM 1952 O O . ILE A 1 251 ? -22.849 15.514 1.034 1.00 92.69 251 ILE A O 1
ATOM 1956 N N . GLY A 1 252 ? -25.103 15.328 0.969 1.00 91.94 252 GLY A N 1
ATOM 1957 C CA . GLY A 1 252 ? -25.382 15.842 2.308 1.00 91.94 252 GLY A CA 1
ATOM 1958 C C . GLY A 1 252 ? -25.303 17.365 2.434 1.00 91.94 252 GLY A C 1
ATOM 1959 O O . GLY A 1 252 ? -25.019 18.085 1.479 1.00 91.94 252 GLY A O 1
ATOM 1960 N N . HIS A 1 253 ? -25.583 17.854 3.643 1.00 91.38 253 HIS A N 1
ATOM 1961 C CA . HIS A 1 253 ? -25.618 19.287 3.970 1.00 91.38 253 HIS A CA 1
ATOM 1962 C C . HIS A 1 253 ? -24.600 19.690 5.052 1.00 91.38 253 HIS A C 1
ATOM 1964 O O . HIS A 1 253 ? -24.508 20.868 5.394 1.00 91.38 253 HIS A O 1
ATOM 1970 N N . GLY A 1 254 ? -23.844 18.731 5.597 1.00 89.56 254 GLY A N 1
ATOM 1971 C CA . GLY A 1 254 ? -22.768 18.967 6.564 1.00 89.56 254 GLY A CA 1
ATOM 1972 C C . GLY A 1 254 ? -21.405 18.529 6.026 1.00 89.56 254 GLY A C 1
ATOM 1973 O O . GLY A 1 254 ? -20.963 18.987 4.972 1.00 89.56 254 GLY A O 1
ATOM 1974 N N . HIS A 1 255 ? -20.729 17.636 6.747 1.00 89.31 255 HIS A N 1
ATOM 1975 C CA . HIS A 1 255 ? -19.491 17.011 6.291 1.00 89.31 255 HIS A CA 1
ATOM 1976 C C . HIS A 1 255 ? -19.805 15.862 5.330 1.00 89.31 255 HIS A C 1
ATOM 1978 O O . HIS A 1 255 ? -20.241 14.794 5.750 1.00 89.31 255 HIS A O 1
ATOM 1984 N N . GLY A 1 256 ? -19.590 16.083 4.032 1.00 92.19 256 GLY A N 1
ATOM 1985 C CA . GLY A 1 256 ? -19.822 15.060 3.013 1.00 92.19 256 GLY A CA 1
ATOM 1986 C C . GLY A 1 256 ? -18.828 13.888 3.083 1.00 92.19 256 GLY A C 1
ATOM 1987 O O . GLY A 1 256 ? -17.747 14.023 3.678 1.00 92.19 256 GLY A O 1
ATOM 1988 N N . PRO A 1 257 ? -19.173 12.744 2.465 1.00 94.44 257 PRO A N 1
ATOM 1989 C CA . PRO A 1 257 ? -18.320 11.561 2.406 1.00 94.44 257 PRO A CA 1
ATOM 1990 C C . PRO A 1 257 ? -17.137 11.748 1.449 1.00 94.44 257 PRO A C 1
ATOM 1992 O O . PRO A 1 257 ? -17.089 12.683 0.646 1.00 94.44 257 PRO A O 1
ATOM 1995 N N . LEU A 1 258 ? -16.192 10.815 1.518 1.00 95.38 258 LEU A N 1
ATOM 1996 C CA . LEU A 1 258 ? -15.081 10.709 0.574 1.00 95.38 258 LEU A CA 1
ATOM 1997 C C . LEU A 1 258 ? -15.503 10.061 -0.750 1.00 95.38 258 LEU A C 1
ATOM 1999 O O . LEU A 1 258 ? -16.562 9.442 -0.850 1.00 95.38 258 LEU A O 1
ATOM 2003 N N . ASN A 1 259 ? -14.648 10.173 -1.768 1.00 94.69 259 ASN A N 1
ATOM 2004 C CA . ASN A 1 259 ? -14.765 9.342 -2.961 1.00 94.69 259 ASN A CA 1
ATOM 2005 C C . ASN A 1 259 ? -14.010 8.021 -2.753 1.00 94.69 259 ASN A C 1
ATOM 2007 O O . ASN A 1 259 ? -12.785 7.992 -2.829 1.00 94.69 259 ASN A O 1
ATOM 2011 N N . HIS A 1 260 ? -14.737 6.931 -2.503 1.00 93.56 260 HIS A N 1
ATOM 2012 C CA . HIS A 1 260 ? -14.154 5.588 -2.385 1.00 93.56 260 HIS A CA 1
ATOM 2013 C C . HIS A 1 260 ? -13.827 4.948 -3.739 1.00 93.56 260 HIS A C 1
ATOM 2015 O O . HIS A 1 260 ? -13.079 3.979 -3.771 1.00 93.56 260 HIS A O 1
ATOM 2021 N N . ASN A 1 261 ? -14.323 5.490 -4.855 1.00 92.56 261 ASN A N 1
ATOM 2022 C CA . ASN A 1 261 ? -14.030 5.008 -6.208 1.00 92.56 261 ASN A CA 1
ATOM 2023 C C . ASN A 1 261 ? -12.742 5.646 -6.758 1.00 92.56 261 ASN A C 1
ATOM 2025 O O . ASN A 1 261 ? -12.729 6.304 -7.800 1.00 92.56 261 ASN A O 1
ATOM 2029 N N . ILE A 1 262 ? -11.656 5.503 -6.002 1.00 88.38 262 ILE A N 1
ATOM 2030 C CA . ILE A 1 262 ? -10.316 5.936 -6.392 1.00 88.38 262 ILE A CA 1
ATOM 2031 C C . ILE A 1 262 ? -9.478 4.691 -6.598 1.00 88.38 262 ILE A C 1
ATOM 2033 O O . ILE A 1 262 ? -9.341 3.882 -5.691 1.00 88.38 262 ILE A O 1
ATOM 2037 N N . LYS A 1 263 ? -8.869 4.547 -7.772 1.00 84.19 263 LYS A N 1
ATOM 2038 C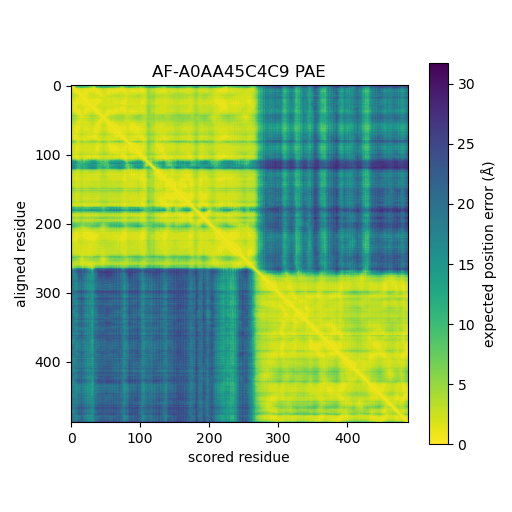 CA . LYS A 1 263 ? -7.938 3.447 -8.008 1.00 84.19 263 LYS A CA 1
ATOM 2039 C C . LYS A 1 263 ? -6.721 3.611 -7.081 1.00 84.19 263 LYS A C 1
ATOM 2041 O O . LYS A 1 263 ? -6.045 4.641 -7.194 1.00 84.19 263 LYS A O 1
ATOM 2046 N N . PRO A 1 264 ? -6.435 2.656 -6.176 1.00 83.12 264 PRO A N 1
ATOM 2047 C CA . PRO A 1 264 ? -5.267 2.747 -5.310 1.00 83.12 264 PRO A CA 1
ATOM 2048 C C . PRO A 1 264 ? -3.981 2.797 -6.135 1.00 83.12 264 PRO A C 1
ATOM 2050 O O . PRO A 1 264 ? -3.893 2.182 -7.203 1.00 83.12 264 PRO A O 1
ATOM 2053 N N . ALA A 1 265 ? -2.972 3.522 -5.648 1.00 73.06 265 ALA A N 1
ATOM 2054 C CA . ALA A 1 265 ? -1.647 3.445 -6.245 1.00 73.06 265 ALA A CA 1
ATOM 2055 C C . ALA A 1 265 ? -1.132 2.003 -6.163 1.00 73.06 265 ALA A C 1
ATOM 2057 O O . ALA A 1 265 ? -1.189 1.369 -5.111 1.00 73.06 265 ALA A O 1
ATOM 2058 N N . LYS A 1 266 ? -0.591 1.496 -7.269 1.00 65.50 266 LYS A N 1
ATOM 2059 C CA . LYS A 1 266 ? 0.271 0.317 -7.211 1.00 65.50 266 LYS A CA 1
ATOM 2060 C C . LYS A 1 266 ? 1.633 0.773 -6.710 1.00 65.50 266 LYS A C 1
ATOM 2062 O O . LYS A 1 266 ? 2.115 1.823 -7.138 1.00 65.50 266 LYS A O 1
ATOM 2067 N N . ILE A 1 267 ? 2.242 0.009 -5.808 1.00 56.75 267 ILE A N 1
ATOM 2068 C CA . ILE A 1 267 ? 3.623 0.284 -5.413 1.00 56.75 267 ILE A CA 1
ATOM 2069 C C . ILE A 1 267 ? 4.484 0.119 -6.642 1.00 56.75 267 ILE A C 1
ATOM 2071 O O . ILE A 1 267 ? 4.586 -0.961 -7.210 1.00 56.75 267 ILE A O 1
ATOM 2075 N N . GLN A 1 268 ? 5.085 1.218 -7.051 1.00 55.72 268 GLN A N 1
ATOM 2076 C CA . GLN A 1 268 ? 6.237 1.182 -7.919 1.00 55.72 268 GLN A CA 1
ATOM 2077 C C . GLN A 1 268 ? 7.412 1.103 -6.956 1.00 55.72 268 GLN A C 1
ATOM 2079 O O . GLN A 1 268 ? 7.653 2.049 -6.206 1.00 55.72 268 GLN A O 1
ATOM 2084 N N . HIS A 1 269 ? 8.082 -0.047 -6.904 1.00 56.53 269 HIS A N 1
ATOM 2085 C CA . HIS A 1 269 ? 9.145 -0.363 -5.934 1.00 56.53 269 HIS A CA 1
ATOM 2086 C C . HIS A 1 269 ? 10.250 0.709 -5.877 1.00 56.53 269 HIS A C 1
ATOM 2088 O O . HIS A 1 269 ? 10.889 0.927 -4.853 1.00 56.53 269 HIS A O 1
ATOM 2094 N N . PHE A 1 270 ? 10.385 1.469 -6.959 1.00 56.34 270 PHE A N 1
ATOM 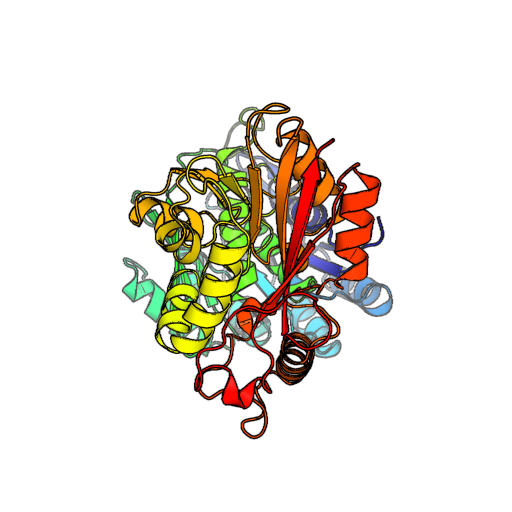2095 C CA . PHE A 1 270 ? 11.303 2.582 -7.119 1.00 56.34 270 PHE A CA 1
ATOM 2096 C C . PHE A 1 270 ? 10.847 3.923 -6.518 1.00 56.34 270 PHE A C 1
ATOM 2098 O O . PHE A 1 270 ? 11.616 4.877 -6.554 1.00 56.34 270 PHE A O 1
ATOM 2105 N N . LYS A 1 271 ? 9.630 4.049 -5.970 1.00 54.22 271 LYS A N 1
ATOM 2106 C CA . LYS A 1 271 ? 9.110 5.325 -5.440 1.00 54.22 271 LYS A CA 1
ATOM 2107 C C . LYS A 1 271 ? 9.865 5.796 -4.189 1.00 54.22 271 LYS A C 1
ATOM 2109 O O . LYS A 1 271 ? 10.335 6.921 -4.147 1.00 54.22 271 LYS A O 1
ATOM 2114 N N . TYR A 1 272 ? 10.070 4.926 -3.201 1.00 51.72 272 TYR A N 1
ATOM 2115 C CA . TYR A 1 272 ? 10.635 5.328 -1.898 1.00 51.72 272 TYR A CA 1
ATOM 2116 C C . TYR A 1 272 ? 12.147 5.120 -1.773 1.00 51.72 272 TYR A C 1
ATOM 2118 O O . TYR A 1 272 ? 12.787 5.740 -0.928 1.00 51.72 272 TYR A O 1
ATOM 2126 N N . HIS A 1 273 ? 12.720 4.298 -2.650 1.00 62.03 273 HIS A N 1
ATOM 2127 C CA . HIS A 1 273 ? 14.142 3.956 -2.672 1.00 62.03 273 HIS A CA 1
ATOM 2128 C C . HIS A 1 273 ? 14.852 4.526 -3.904 1.00 62.03 273 HIS A C 1
ATOM 2130 O O . HIS A 1 273 ? 15.937 4.082 -4.265 1.00 62.03 273 HIS A O 1
ATOM 2136 N N . ALA A 1 274 ? 14.264 5.536 -4.555 1.00 66.12 274 ALA A N 1
ATOM 2137 C CA . ALA A 1 274 ? 14.810 6.147 -5.765 1.00 66.12 274 ALA A CA 1
ATOM 2138 C C . ALA A 1 274 ? 16.286 6.566 -5.604 1.00 66.12 274 ALA A C 1
ATOM 2140 O O . ALA A 1 274 ? 17.123 6.292 -6.458 1.00 66.12 274 ALA A O 1
ATOM 2141 N N . ASN A 1 275 ? 16.628 7.140 -4.446 1.00 69.88 275 ASN A N 1
ATOM 2142 C CA . ASN A 1 275 ? 17.997 7.542 -4.116 1.00 69.88 275 ASN A CA 1
ATOM 2143 C C . ASN A 1 275 ? 18.957 6.369 -3.867 1.00 69.88 275 ASN A C 1
ATOM 2145 O O . ASN A 1 275 ? 20.171 6.562 -3.921 1.00 69.88 275 ASN A O 1
ATOM 2149 N N . ASP A 1 276 ? 18.448 5.185 -3.534 1.00 74.19 276 ASP A N 1
ATOM 2150 C CA . ASP A 1 276 ? 19.274 4.013 -3.235 1.00 74.19 276 ASP A CA 1
ATOM 2151 C C . ASP A 1 276 ? 19.694 3.286 -4.519 1.00 74.19 276 ASP A C 1
ATOM 2153 O O . ASP A 1 276 ? 20.779 2.712 -4.561 1.00 74.19 276 ASP A O 1
ATOM 2157 N N . TYR A 1 277 ? 18.906 3.404 -5.592 1.00 78.38 277 TYR A N 1
ATOM 2158 C CA . TYR A 1 277 ? 19.235 2.884 -6.923 1.00 78.38 277 TYR A CA 1
ATOM 2159 C C . TYR A 1 277 ? 20.506 3.533 -7.499 1.00 78.38 277 TYR A C 1
ATOM 2161 O O . TYR A 1 277 ? 21.477 2.849 -7.823 1.00 78.38 277 TYR A O 1
ATOM 2169 N N . ASP A 1 278 ? 20.548 4.868 -7.515 1.00 80.81 278 ASP A N 1
ATOM 2170 C CA . ASP A 1 278 ? 21.699 5.661 -7.969 1.00 80.81 278 ASP A CA 1
ATOM 2171 C C . ASP A 1 278 ? 22.961 5.360 -7.129 1.00 80.81 278 ASP A C 1
ATOM 2173 O O . ASP A 1 278 ? 24.081 5.259 -7.637 1.00 80.81 278 ASP A O 1
ATOM 2177 N N . LYS A 1 279 ? 22.801 5.205 -5.804 1.00 84.75 279 LYS A N 1
ATOM 2178 C CA . LYS A 1 279 ? 23.903 4.822 -4.900 1.00 84.75 279 LYS A CA 1
ATOM 2179 C C . LYS A 1 279 ? 24.405 3.412 -5.186 1.00 84.75 279 LYS A C 1
ATOM 2181 O O . LYS A 1 279 ? 25.611 3.191 -5.145 1.00 84.75 279 LYS A O 1
ATOM 2186 N N . TRP A 1 280 ? 23.505 2.480 -5.482 1.00 89.94 280 TRP A N 1
ATOM 2187 C CA . TRP A 1 280 ? 23.870 1.100 -5.760 1.00 89.94 280 TRP A CA 1
ATOM 2188 C C . TRP A 1 280 ? 24.768 0.988 -6.995 1.00 89.94 280 TRP A C 1
ATOM 2190 O O . TRP A 1 280 ? 25.810 0.335 -6.926 1.00 89.94 280 TRP A O 1
ATOM 2200 N N . PHE A 1 281 ? 24.443 1.694 -8.083 1.00 88.31 281 PHE A N 1
ATOM 2201 C CA . PHE A 1 281 ? 25.311 1.739 -9.265 1.00 88.31 281 PHE A CA 1
ATOM 2202 C C . PHE A 1 281 ? 26.642 2.454 -9.005 1.00 88.31 281 PHE A C 1
ATOM 2204 O O . PHE A 1 281 ? 27.662 2.055 -9.560 1.00 88.31 281 PHE A O 1
ATOM 2211 N N . LYS A 1 282 ? 26.690 3.449 -8.107 1.00 87.75 282 LYS A N 1
ATOM 2212 C CA . LYS A 1 282 ? 27.970 4.049 -7.673 1.00 87.75 282 LYS A CA 1
ATOM 2213 C C . LYS A 1 282 ? 28.868 3.042 -6.952 1.00 87.75 282 LYS A C 1
ATOM 2215 O O . LYS A 1 282 ? 30.078 3.063 -7.166 1.00 87.75 282 LYS A O 1
ATOM 2220 N N . SER A 1 283 ? 28.293 2.159 -6.137 1.00 91.31 283 SER A N 1
ATOM 2221 C CA . SER A 1 283 ? 29.017 1.044 -5.509 1.00 91.31 283 SER A CA 1
ATOM 2222 C C . SER A 1 283 ? 29.364 -0.075 -6.500 1.00 91.31 283 SER A C 1
ATOM 2224 O O . SER A 1 283 ? 30.331 -0.804 -6.289 1.00 91.31 283 SER A O 1
ATOM 2226 N N . ASN A 1 284 ? 28.625 -0.180 -7.608 1.00 92.69 284 ASN A N 1
ATOM 2227 C CA . ASN A 1 284 ? 28.788 -1.193 -8.652 1.00 92.69 284 ASN A CA 1
ATOM 2228 C C . ASN A 1 284 ? 29.196 -0.587 -10.007 1.00 92.69 284 ASN A C 1
ATOM 2230 O O . ASN A 1 284 ? 28.584 -0.855 -11.042 1.00 92.69 284 ASN A O 1
ATOM 2234 N N . LYS A 1 285 ? 30.238 0.254 -10.005 1.00 93.75 285 LYS A N 1
ATOM 2235 C CA . LYS A 1 285 ? 30.642 1.039 -11.181 1.00 93.75 285 LYS A CA 1
ATOM 2236 C C . LYS A 1 285 ? 31.017 0.187 -12.401 1.00 93.75 285 LYS A C 1
ATOM 2238 O O . LYS A 1 285 ? 30.672 0.554 -13.514 1.00 93.75 285 LYS A O 1
ATOM 2243 N N . ILE A 1 286 ? 31.720 -0.929 -12.227 1.00 94.25 286 ILE A N 1
ATOM 2244 C CA . ILE A 1 286 ? 32.129 -1.765 -13.368 1.00 94.25 286 ILE A CA 1
ATOM 2245 C C . ILE A 1 286 ? 30.912 -2.469 -13.977 1.00 94.25 286 ILE A C 1
ATOM 2247 O O . ILE A 1 286 ? 30.794 -2.549 -15.198 1.00 94.25 286 ILE A O 1
ATOM 2251 N N . LEU A 1 287 ? 29.965 -2.907 -13.141 1.00 94.62 287 LEU A N 1
ATOM 2252 C CA . LEU A 1 287 ? 28.686 -3.444 -13.610 1.00 94.62 287 LEU A CA 1
ATOM 2253 C C . LEU A 1 287 ? 27.907 -2.383 -14.404 1.00 94.62 287 LEU A C 1
ATOM 2255 O O . LEU A 1 287 ? 27.449 -2.671 -15.509 1.00 94.62 287 LEU A O 1
ATOM 2259 N N . PHE A 1 288 ? 27.834 -1.148 -13.890 1.00 95.00 288 PHE A N 1
ATOM 2260 C CA . PHE A 1 288 ? 27.242 -0.009 -14.602 1.00 95.00 288 PHE A CA 1
ATOM 2261 C C . PHE A 1 288 ? 27.861 0.184 -15.995 1.00 95.00 288 PHE A C 1
ATOM 2263 O O . PHE A 1 288 ? 27.138 0.260 -16.988 1.00 95.00 288 PHE A O 1
ATOM 2270 N N . GLU A 1 289 ? 29.194 0.229 -16.082 1.00 96.19 289 GLU A N 1
ATOM 2271 C CA . GLU A 1 289 ? 29.910 0.410 -17.352 1.00 96.19 289 GLU A CA 1
ATOM 2272 C C . GLU A 1 289 ? 29.643 -0.743 -18.330 1.00 96.19 289 GLU A C 1
ATOM 2274 O O . GLU A 1 289 ? 29.443 -0.511 -19.523 1.00 96.19 289 GLU A O 1
ATOM 2279 N N . ASN A 1 290 ? 29.568 -1.982 -17.842 1.00 96.38 290 ASN A N 1
ATOM 2280 C CA . ASN A 1 290 ? 29.275 -3.155 -18.668 1.00 96.38 290 ASN A CA 1
ATOM 2281 C C . ASN A 1 290 ? 27.868 -3.105 -19.282 1.00 96.38 290 ASN A C 1
ATOM 2283 O O . ASN A 1 290 ? 27.694 -3.408 -20.467 1.00 96.38 290 ASN A O 1
ATOM 2287 N N . GLU A 1 291 ? 26.856 -2.700 -18.517 1.00 96.50 291 GLU A N 1
ATOM 2288 C CA . GLU A 1 291 ? 25.506 -2.495 -19.053 1.00 96.50 291 GLU A CA 1
ATOM 2289 C C . GLU A 1 291 ? 25.463 -1.299 -20.016 1.00 96.50 291 GLU A C 1
ATOM 2291 O O . GLU A 1 291 ? 24.881 -1.383 -21.103 1.00 96.50 291 GLU A O 1
ATOM 2296 N N . LEU A 1 292 ? 26.125 -0.194 -19.658 1.00 96.19 292 LEU A N 1
ATOM 2297 C CA . LEU A 1 292 ? 26.164 1.029 -20.456 1.00 96.19 292 LEU A CA 1
ATOM 2298 C C . LEU A 1 292 ? 26.847 0.808 -21.812 1.00 96.19 292 LEU A C 1
ATOM 2300 O O . LEU A 1 292 ? 26.347 1.289 -22.830 1.00 96.19 292 LEU A O 1
ATOM 2304 N N . LYS A 1 293 ? 27.954 0.057 -21.866 1.00 96.56 293 LYS A N 1
ATOM 2305 C CA . LYS A 1 293 ? 28.645 -0.288 -23.121 1.00 96.56 293 LYS A CA 1
ATOM 2306 C C . LYS A 1 293 ? 27.741 -1.077 -24.065 1.00 96.56 293 LYS A C 1
ATOM 2308 O O . LYS A 1 293 ? 27.704 -0.777 -25.261 1.00 96.56 293 LYS A O 1
ATOM 2313 N N . ALA A 1 294 ? 26.983 -2.050 -23.551 1.00 96.69 294 ALA A N 1
ATOM 2314 C CA . ALA A 1 294 ? 26.015 -2.789 -24.361 1.00 96.69 294 ALA A CA 1
ATOM 2315 C C . ALA A 1 294 ? 24.953 -1.846 -24.941 1.00 96.69 294 ALA A C 1
ATOM 2317 O O . ALA A 1 294 ? 24.684 -1.881 -26.144 1.00 96.69 294 ALA A O 1
ATOM 2318 N N . GLN A 1 295 ? 24.409 -0.955 -24.106 1.00 96.31 295 GLN A N 1
ATOM 2319 C CA . GLN A 1 295 ? 23.396 0.022 -24.511 1.00 96.31 295 GLN A CA 1
ATOM 2320 C C . GLN A 1 295 ? 23.935 0.996 -25.568 1.00 96.31 295 GLN A C 1
ATOM 2322 O O . GLN A 1 295 ? 23.286 1.191 -26.594 1.00 96.31 295 GLN A O 1
ATOM 2327 N N . LYS A 1 296 ? 25.153 1.525 -25.390 1.00 95.75 296 LYS A N 1
ATOM 2328 C CA . LYS A 1 296 ? 25.837 2.391 -26.370 1.00 95.75 296 LYS A CA 1
ATOM 2329 C C . LYS A 1 296 ? 26.076 1.693 -27.709 1.00 95.75 296 LYS A C 1
ATOM 2331 O O . LYS A 1 296 ? 25.974 2.328 -28.751 1.00 95.75 296 LYS A O 1
ATOM 2336 N N . LYS A 1 297 ? 26.375 0.390 -27.700 1.00 95.44 297 LYS A N 1
ATOM 2337 C CA . LYS A 1 297 ? 26.530 -0.396 -28.934 1.00 95.44 297 LYS A CA 1
ATOM 2338 C C . LYS A 1 297 ? 25.198 -0.601 -29.663 1.00 95.44 297 LYS A C 1
ATOM 2340 O O . LYS A 1 297 ? 25.180 -0.661 -30.891 1.00 95.44 297 LYS A O 1
ATOM 2345 N N . ALA A 1 298 ? 24.102 -0.736 -28.919 1.00 94.94 298 ALA A N 1
ATOM 2346 C CA . ALA A 1 298 ? 22.778 -0.991 -29.474 1.00 94.94 298 ALA A CA 1
ATOM 2347 C C . ALA A 1 298 ? 22.088 0.278 -29.993 1.00 94.94 298 ALA A C 1
ATOM 2349 O O . ALA A 1 298 ? 21.465 0.247 -31.056 1.00 94.94 298 ALA A O 1
ATOM 2350 N N . LEU A 1 299 ? 22.169 1.382 -29.253 1.00 93.31 299 LEU A N 1
ATOM 2351 C CA . LEU A 1 299 ? 21.426 2.607 -29.534 1.00 93.31 299 LEU A CA 1
ATOM 2352 C C . LEU A 1 299 ? 22.086 3.441 -30.634 1.00 93.31 299 LEU A C 1
ATOM 2354 O O . LEU A 1 299 ? 23.254 3.810 -30.546 1.00 93.31 299 LEU A O 1
ATOM 2358 N N . LYS A 1 300 ? 21.301 3.782 -31.659 1.00 84.19 300 LYS A N 1
ATOM 2359 C CA . LYS A 1 300 ? 21.657 4.768 -32.686 1.00 84.19 300 LYS A CA 1
ATOM 2360 C C . LYS A 1 300 ? 20.760 5.995 -32.492 1.00 84.19 300 LYS A C 1
ATOM 2362 O O . LYS A 1 300 ? 19.571 5.833 -32.243 1.00 84.19 300 LYS A O 1
ATOM 2367 N N . ASN A 1 301 ? 21.312 7.205 -32.602 1.00 91.44 301 ASN A N 1
ATOM 2368 C CA . ASN A 1 301 ? 20.586 8.479 -32.430 1.00 91.44 301 ASN A CA 1
ATOM 2369 C C . ASN A 1 301 ? 19.837 8.588 -31.076 1.00 91.44 301 ASN A C 1
ATOM 2371 O O . ASN A 1 301 ? 18.601 8.678 -31.041 1.00 91.44 301 ASN A O 1
ATOM 2375 N N . PRO A 1 302 ? 20.550 8.541 -29.936 1.00 93.94 302 PRO A N 1
ATOM 2376 C CA . PRO A 1 302 ? 19.934 8.571 -28.606 1.00 93.94 302 PRO A CA 1
ATOM 2377 C C . PRO A 1 302 ? 19.054 9.811 -28.373 1.00 93.94 302 PRO A C 1
ATOM 2379 O O . PRO A 1 302 ? 18.028 9.728 -27.704 1.00 93.94 302 PRO A O 1
ATOM 2382 N N . GLU A 1 303 ? 19.374 10.943 -28.997 1.00 94.12 303 GLU A N 1
ATOM 2383 C CA . GLU A 1 303 ? 18.620 12.193 -28.894 1.00 94.12 303 GLU A CA 1
ATOM 2384 C C . GLU A 1 303 ? 17.215 12.138 -29.512 1.00 94.12 303 GLU A C 1
ATOM 2386 O O . GLU A 1 303 ? 16.399 13.013 -29.230 1.00 94.12 303 GLU A O 1
ATOM 2391 N N . LYS A 1 304 ? 16.931 11.125 -30.340 1.00 94.69 304 LYS A N 1
ATOM 2392 C CA . LYS A 1 304 ? 15.616 10.873 -30.950 1.00 94.69 304 LYS A CA 1
ATOM 2393 C C . LYS A 1 304 ? 14.943 9.600 -30.433 1.00 94.69 304 LYS A C 1
ATOM 2395 O O . LYS A 1 304 ? 14.001 9.091 -31.048 1.00 94.69 304 LYS A O 1
ATOM 2400 N N . THR A 1 305 ? 15.451 9.066 -29.330 1.00 97.81 305 THR A N 1
ATOM 2401 C CA . THR A 1 305 ? 14.945 7.846 -28.711 1.00 97.81 305 THR A CA 1
ATOM 2402 C C . THR A 1 305 ? 14.067 8.196 -27.517 1.00 97.81 305 THR A C 1
ATOM 2404 O O . THR A 1 305 ? 14.492 8.951 -26.646 1.00 97.81 305 THR A O 1
ATOM 2407 N N . LEU A 1 306 ? 12.873 7.607 -27.443 1.00 98.06 306 LEU A N 1
ATOM 2408 C CA . LEU A 1 306 ? 12.071 7.615 -26.222 1.00 98.06 306 LEU A CA 1
ATOM 2409 C C . LEU A 1 306 ? 12.560 6.512 -25.283 1.00 98.06 306 LEU A C 1
ATOM 2411 O O . LEU A 1 306 ? 12.465 5.3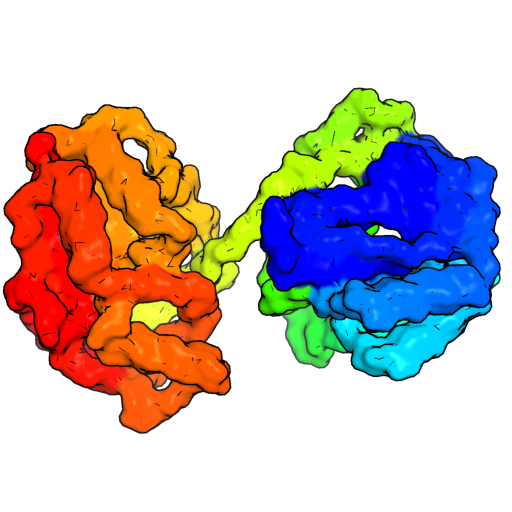37 -25.639 1.00 98.06 306 LEU A O 1
ATOM 2415 N N . ALA A 1 307 ? 13.018 6.857 -24.079 1.00 97.81 307 ALA A N 1
ATOM 2416 C CA . ALA A 1 307 ? 13.275 5.861 -23.036 1.00 97.81 307 ALA A CA 1
ATOM 2417 C C . ALA A 1 307 ? 12.009 5.587 -22.208 1.00 97.81 307 ALA A C 1
ATOM 2419 O O . ALA A 1 307 ? 11.478 6.478 -21.548 1.00 97.81 307 ALA A O 1
ATOM 2420 N N . VAL A 1 308 ? 11.533 4.346 -22.209 1.00 97.00 308 VAL A N 1
ATOM 2421 C CA . VAL A 1 308 ? 10.389 3.882 -21.416 1.00 97.00 308 VAL A CA 1
ATOM 2422 C C . VAL A 1 308 ? 10.904 3.149 -20.179 1.00 97.00 308 VAL A C 1
ATOM 2424 O O . VAL A 1 308 ? 11.645 2.173 -20.300 1.00 97.00 308 VAL A O 1
ATOM 2427 N N . GLY A 1 309 ? 10.504 3.629 -18.999 1.00 91.25 309 GLY A N 1
ATOM 2428 C CA . GLY A 1 309 ? 11.116 3.256 -17.724 1.00 91.25 309 GLY A CA 1
ATOM 2429 C C . GLY A 1 309 ? 12.490 3.882 -17.563 1.00 91.25 309 GLY A C 1
ATOM 2430 O O . GLY A 1 309 ? 13.476 3.181 -17.360 1.00 91.25 309 GLY A O 1
ATOM 2431 N N . ILE A 1 310 ? 12.564 5.205 -17.723 1.00 92.06 310 ILE A N 1
ATOM 2432 C CA . ILE A 1 310 ? 13.833 5.942 -17.676 1.00 92.06 310 ILE A CA 1
ATOM 2433 C C . ILE A 1 310 ? 14.482 5.921 -16.275 1.00 92.06 310 ILE A C 1
ATOM 2435 O O . ILE A 1 310 ? 15.659 6.269 -16.140 1.00 92.06 310 ILE A O 1
ATOM 2439 N N . GLY A 1 311 ? 13.748 5.495 -15.240 1.00 90.25 311 GLY A N 1
ATOM 2440 C CA . GLY A 1 311 ? 14.240 5.401 -13.872 1.00 90.25 311 GLY A CA 1
ATOM 2441 C C . GLY A 1 311 ? 14.649 6.768 -13.335 1.00 90.25 311 GLY A C 1
ATOM 2442 O O . GLY A 1 311 ? 14.014 7.787 -13.613 1.00 90.25 311 GLY A O 1
ATOM 2443 N N . ASP A 1 312 ? 15.744 6.808 -12.582 1.00 90.62 312 ASP A N 1
ATOM 2444 C CA . ASP A 1 312 ? 16.348 8.050 -12.093 1.00 90.62 312 ASP A CA 1
ATOM 2445 C C . ASP A 1 312 ? 17.114 8.831 -13.174 1.00 90.62 312 ASP A C 1
ATOM 2447 O O . ASP A 1 312 ? 17.700 9.877 -12.876 1.00 90.62 312 ASP A O 1
ATOM 2451 N N . GLY A 1 313 ? 17.145 8.331 -14.413 1.00 92.31 313 GLY A N 1
ATOM 2452 C CA . GLY A 1 313 ? 17.807 8.960 -15.544 1.00 92.31 313 GLY A CA 1
ATOM 2453 C C . GLY A 1 313 ? 19.322 8.771 -15.619 1.00 92.31 313 GLY A C 1
ATOM 2454 O O . GLY A 1 313 ? 19.938 9.388 -16.489 1.00 92.31 313 GLY A O 1
ATOM 2455 N N . LEU A 1 314 ? 19.940 7.953 -14.756 1.00 92.69 314 LEU A N 1
ATOM 2456 C CA . LEU A 1 314 ? 21.393 7.731 -14.764 1.00 92.69 314 LEU A CA 1
ATOM 2457 C C . LEU A 1 314 ? 21.889 7.233 -16.134 1.00 92.69 314 LEU A C 1
ATOM 2459 O O . LEU A 1 314 ? 22.722 7.884 -16.763 1.00 92.69 314 LEU A O 1
ATOM 2463 N N . PHE A 1 315 ? 21.330 6.126 -16.630 1.00 94.50 315 PHE A N 1
ATOM 2464 C CA . PHE A 1 315 ? 21.699 5.565 -17.936 1.00 94.50 315 PHE A CA 1
ATOM 2465 C C . PHE A 1 315 ? 21.332 6.492 -19.092 1.00 94.50 315 PHE A C 1
ATOM 2467 O O . PHE A 1 315 ? 22.147 6.721 -19.979 1.00 94.50 315 PHE A O 1
ATOM 2474 N N . ALA A 1 316 ? 20.121 7.056 -19.082 1.00 94.94 316 ALA A N 1
ATOM 2475 C CA . ALA A 1 316 ? 19.653 7.918 -20.164 1.00 94.94 316 ALA A CA 1
ATOM 2476 C C . ALA A 1 316 ? 20.561 9.134 -20.371 1.00 94.94 316 ALA A C 1
ATOM 2478 O O . ALA A 1 316 ? 20.898 9.458 -21.510 1.00 94.94 316 ALA A O 1
ATOM 2479 N N . LYS A 1 317 ? 21.028 9.745 -19.275 1.00 94.81 317 LYS A N 1
ATOM 2480 C CA . LYS A 1 317 ? 21.991 10.845 -19.324 1.00 94.81 317 LYS A CA 1
ATOM 2481 C C . LYS A 1 317 ? 23.302 10.429 -19.994 1.00 94.81 317 LYS A C 1
ATOM 2483 O O . LYS A 1 317 ? 23.761 11.122 -20.897 1.00 94.81 317 LYS A O 1
ATOM 2488 N N . GLU A 1 318 ? 23.881 9.301 -19.587 1.00 95.06 318 GLU A N 1
ATOM 2489 C CA . GLU A 1 318 ? 25.151 8.799 -20.138 1.00 95.06 318 GLU A CA 1
ATOM 2490 C C . GLU A 1 318 ? 25.035 8.283 -21.582 1.00 95.06 318 GLU A C 1
ATOM 2492 O O . GLU A 1 318 ? 26.022 8.234 -22.321 1.00 95.06 318 GLU A O 1
ATOM 2497 N N . LEU A 1 319 ? 23.827 7.904 -22.000 1.00 95.31 319 LEU A N 1
ATOM 2498 C CA . LEU A 1 319 ? 23.510 7.534 -23.377 1.00 95.31 319 LEU A CA 1
ATOM 2499 C C . LEU A 1 319 ? 23.238 8.743 -24.277 1.00 95.31 319 LEU A C 1
ATOM 2501 O O . LEU A 1 319 ? 23.303 8.601 -25.493 1.00 95.31 319 LEU A O 1
ATOM 2505 N N . GLY A 1 320 ? 22.934 9.914 -23.711 1.00 95.94 320 GLY A N 1
ATOM 2506 C CA . GLY A 1 320 ? 22.515 11.097 -24.469 1.00 95.94 320 GLY A CA 1
ATOM 2507 C C . GLY A 1 320 ? 21.034 11.098 -24.866 1.00 95.94 320 GLY A C 1
ATOM 2508 O O . GLY A 1 320 ? 20.642 11.849 -25.761 1.00 95.94 320 GLY A O 1
ATOM 2509 N N . ILE A 1 321 ? 20.208 10.273 -24.216 1.00 96.94 321 ILE A N 1
ATOM 2510 C CA . ILE A 1 321 ? 18.749 10.303 -24.364 1.00 96.94 321 ILE A CA 1
ATOM 2511 C C . ILE A 1 321 ? 18.211 11.528 -23.622 1.00 96.94 321 ILE A C 1
ATOM 2513 O O . ILE A 1 321 ? 18.641 11.815 -22.508 1.00 96.94 321 ILE A O 1
ATOM 2517 N N . LYS A 1 322 ? 17.273 12.259 -24.235 1.00 96.25 322 LYS A N 1
ATOM 2518 C CA . LYS A 1 322 ? 16.720 13.504 -23.669 1.00 96.25 322 LYS A CA 1
ATOM 2519 C C . LYS A 1 322 ? 15.333 13.349 -23.062 1.00 96.25 322 LYS A C 1
ATOM 2521 O O . LYS A 1 322 ? 15.014 14.067 -22.117 1.00 96.25 322 LYS A O 1
ATOM 2526 N N . GLU A 1 323 ? 14.531 12.437 -23.602 1.00 96.88 323 GLU A N 1
ATOM 2527 C CA . GLU A 1 323 ? 13.118 12.299 -23.260 1.00 96.88 323 GLU A CA 1
ATOM 2528 C C . GLU A 1 323 ? 12.796 10.890 -22.765 1.00 96.88 323 GLU A C 1
ATOM 2530 O O . GLU A 1 323 ? 13.307 9.889 -23.281 1.00 96.88 323 GLU A O 1
ATOM 2535 N N . GLY A 1 324 ? 11.920 10.804 -21.765 1.00 96.50 324 GLY A N 1
ATOM 2536 C CA . GLY A 1 324 ? 11.503 9.517 -21.233 1.00 96.50 324 GLY A CA 1
ATOM 2537 C C . GLY A 1 324 ? 10.169 9.495 -20.508 1.00 96.50 324 GLY A C 1
ATOM 2538 O O . GLY A 1 324 ? 9.553 10.516 -20.194 1.00 96.50 324 GLY A O 1
ATOM 2539 N N . ILE A 1 325 ? 9.739 8.272 -20.229 1.00 95.25 325 ILE A N 1
ATOM 2540 C CA . ILE A 1 325 ? 8.554 7.945 -19.448 1.00 95.25 325 ILE A CA 1
ATOM 2541 C C . ILE A 1 325 ? 8.993 7.212 -18.195 1.00 95.25 325 ILE A C 1
ATOM 2543 O O . ILE A 1 325 ? 9.737 6.236 -18.280 1.00 95.25 325 ILE A O 1
ATOM 2547 N N . GLU A 1 326 ? 8.509 7.665 -17.045 1.00 92.94 326 GLU A N 1
ATOM 2548 C CA . GLU A 1 326 ? 8.740 6.995 -15.772 1.00 92.94 326 GLU A CA 1
ATOM 2549 C C . GLU A 1 326 ? 7.439 6.937 -14.964 1.00 92.94 326 GLU A C 1
ATOM 2551 O O . GLU A 1 326 ? 6.838 7.984 -14.696 1.00 92.94 326 GLU A O 1
ATOM 2556 N N . PRO A 1 327 ? 6.981 5.738 -14.568 1.00 83.56 327 PRO A N 1
ATOM 2557 C CA . PRO A 1 327 ? 5.783 5.608 -13.750 1.00 83.56 327 PRO A CA 1
ATOM 2558 C C . PRO A 1 327 ? 5.964 6.187 -12.334 1.00 83.56 327 PRO A C 1
ATOM 2560 O O . PRO A 1 327 ? 4.987 6.708 -11.787 1.00 83.56 327 PRO A O 1
ATOM 2563 N N . SER A 1 328 ? 7.178 6.136 -11.763 1.00 83.00 328 SER A N 1
ATOM 2564 C CA . SER A 1 328 ? 7.518 6.666 -10.433 1.00 83.00 328 SER A CA 1
ATOM 2565 C C . SER A 1 328 ? 7.783 8.164 -10.434 1.00 83.00 328 SER A C 1
ATOM 2567 O O . SER A 1 328 ? 8.772 8.653 -10.972 1.00 83.00 328 SER A O 1
ATOM 2569 N N . GLU A 1 329 ? 6.931 8.916 -9.734 1.00 80.12 329 GLU A N 1
ATOM 2570 C CA . GLU A 1 329 ? 7.098 10.364 -9.588 1.00 80.12 329 GLU A CA 1
ATOM 2571 C C . GLU A 1 329 ? 8.447 10.758 -8.979 1.00 80.12 329 GLU A C 1
ATOM 2573 O O . GLU A 1 329 ? 9.011 11.777 -9.370 1.00 80.12 329 GLU A O 1
ATOM 2578 N N . ASP A 1 330 ? 8.979 9.975 -8.041 1.00 80.19 330 ASP A N 1
ATOM 2579 C CA . ASP A 1 330 ? 10.239 10.303 -7.371 1.00 80.19 330 ASP A CA 1
ATOM 2580 C C . ASP A 1 330 ? 11.452 9.986 -8.253 1.00 80.19 330 ASP A C 1
ATOM 2582 O O . ASP A 1 330 ? 12.360 10.813 -8.354 1.00 80.19 330 ASP A O 1
ATOM 2586 N N . MET A 1 331 ? 11.419 8.878 -9.002 1.00 87.19 331 MET A N 1
ATOM 2587 C CA . MET A 1 331 ? 12.407 8.605 -10.054 1.00 87.19 331 MET A CA 1
ATOM 2588 C C . MET A 1 331 ? 12.363 9.678 -11.147 1.00 87.19 331 MET A C 1
ATOM 2590 O O . MET A 1 331 ? 13.393 10.247 -11.505 1.00 87.19 331 MET A O 1
ATOM 2594 N N . ALA A 1 332 ? 11.164 10.060 -11.593 1.00 89.31 332 ALA A N 1
ATOM 2595 C CA . ALA A 1 332 ? 10.978 11.121 -12.574 1.00 89.31 332 ALA A CA 1
ATOM 2596 C C . ALA A 1 332 ? 11.497 12.479 -12.075 1.00 89.31 332 ALA A C 1
ATOM 2598 O O . ALA A 1 332 ? 12.071 13.240 -12.855 1.00 89.31 332 ALA A O 1
ATOM 2599 N N . LYS A 1 333 ? 11.329 12.809 -10.785 1.00 88.12 333 LYS A N 1
ATOM 2600 C CA . LYS A 1 333 ? 11.925 14.016 -10.181 1.00 88.12 333 LYS A CA 1
ATOM 2601 C C . LYS A 1 333 ? 13.452 13.959 -10.223 1.00 88.12 333 LYS A C 1
ATOM 2603 O O . LYS A 1 333 ? 14.072 14.958 -10.592 1.00 88.12 333 LYS A O 1
ATOM 2608 N N . LEU A 1 334 ? 14.054 12.814 -9.889 1.00 89.38 334 LEU A N 1
ATOM 2609 C CA . LEU A 1 334 ? 15.506 12.633 -9.975 1.00 89.38 334 LEU A CA 1
ATOM 2610 C C . LEU A 1 334 ? 15.996 12.770 -11.418 1.00 89.38 334 LEU A C 1
ATOM 2612 O O . LEU A 1 334 ? 16.929 13.534 -11.661 1.00 89.38 334 LEU A O 1
ATOM 2616 N N . ALA A 1 335 ? 15.333 12.132 -12.379 1.00 93.44 335 ALA A N 1
ATOM 2617 C CA . ALA A 1 335 ? 15.667 12.242 -13.795 1.00 93.44 335 ALA A CA 1
ATOM 2618 C C . ALA A 1 335 ? 15.560 13.692 -14.307 1.00 93.44 335 ALA A C 1
ATOM 2620 O O . ALA A 1 335 ? 16.480 14.195 -14.954 1.00 93.44 335 ALA A O 1
ATOM 2621 N N . LYS A 1 336 ? 14.502 14.424 -13.928 1.00 94.56 336 LYS A N 1
ATOM 2622 C CA . LYS A 1 336 ? 14.354 15.861 -14.232 1.00 94.56 336 LYS A CA 1
ATOM 2623 C C . LYS A 1 336 ? 15.469 16.705 -13.633 1.00 94.56 336 LYS A C 1
ATOM 2625 O O . LYS A 1 336 ? 15.987 17.595 -14.300 1.00 94.56 336 LYS A O 1
ATOM 2630 N N . SER A 1 337 ? 15.890 16.406 -12.403 1.00 92.62 337 SER A N 1
ATOM 2631 C CA . SER A 1 337 ? 17.026 17.098 -11.776 1.00 92.62 337 SER A CA 1
ATOM 2632 C C . SER A 1 337 ? 18.351 16.876 -12.522 1.00 92.62 337 SER A C 1
ATOM 2634 O O . SER A 1 337 ? 19.255 17.705 -12.434 1.00 92.62 337 SER A O 1
ATOM 2636 N N . LYS A 1 338 ? 18.449 15.791 -13.306 1.00 93.06 338 LYS A N 1
ATOM 2637 C CA . LYS A 1 338 ? 19.576 15.485 -14.196 1.00 93.06 338 LYS A CA 1
ATOM 2638 C C . LYS A 1 338 ? 19.458 16.131 -15.590 1.00 93.06 338 LYS A C 1
ATOM 2640 O O . LYS A 1 338 ? 20.359 15.933 -16.403 1.00 93.06 338 LYS A O 1
ATOM 2645 N N . GLY A 1 339 ? 18.412 16.924 -15.848 1.00 94.38 339 GLY A N 1
ATOM 2646 C CA . GLY A 1 339 ? 18.210 17.677 -17.093 1.00 94.38 339 GLY A CA 1
ATOM 2647 C C . GLY A 1 339 ? 17.405 16.950 -18.175 1.00 94.38 339 GLY A C 1
ATOM 2648 O O . GLY A 1 339 ? 17.438 17.370 -19.329 1.00 94.38 339 GLY A O 1
ATOM 2649 N N . LEU A 1 340 ? 16.710 15.866 -17.820 1.00 96.81 340 LEU A N 1
ATOM 2650 C CA . LEU A 1 340 ? 15.883 15.076 -18.737 1.00 96.81 340 LEU A CA 1
ATOM 2651 C C . LEU A 1 340 ? 14.436 15.586 -18.748 1.00 96.81 340 LEU A C 1
ATOM 2653 O O . LEU A 1 340 ? 13.911 15.986 -17.704 1.00 96.81 340 LEU A O 1
ATOM 2657 N N . ASP A 1 341 ? 13.769 15.516 -19.899 1.00 96.56 341 ASP A N 1
ATOM 2658 C CA . ASP A 1 341 ? 12.325 15.744 -19.980 1.00 96.56 341 ASP A CA 1
ATOM 2659 C C . ASP A 1 341 ? 11.585 14.421 -19.748 1.00 96.56 341 ASP A C 1
ATOM 2661 O O . ASP A 1 341 ? 11.688 13.473 -20.526 1.00 96.56 341 ASP A O 1
ATOM 2665 N N . VAL A 1 342 ? 10.876 14.335 -18.621 1.00 96.12 342 VAL A N 1
ATOM 2666 C CA . VAL A 1 342 ? 10.234 13.094 -18.177 1.00 96.12 342 VAL A CA 1
ATOM 2667 C C . VAL A 1 342 ? 8.747 13.300 -17.940 1.00 96.12 342 VAL A C 1
ATOM 2669 O O . VAL A 1 342 ? 8.326 14.112 -17.105 1.00 96.12 342 VAL A O 1
ATOM 2672 N N . LYS A 1 343 ? 7.932 12.502 -18.625 1.00 93.06 343 LYS A N 1
ATOM 2673 C CA . LYS A 1 343 ? 6.489 12.425 -18.385 1.00 93.06 343 LYS A CA 1
ATOM 2674 C C . LYS A 1 343 ? 6.168 11.255 -17.456 1.00 93.06 343 LYS A C 1
ATOM 2676 O O . LYS A 1 343 ? 6.783 10.194 -17.528 1.00 93.06 343 LYS A O 1
ATOM 2681 N N . ILE A 1 344 ? 5.182 11.461 -16.585 1.00 85.50 344 ILE A N 1
ATOM 2682 C CA . ILE A 1 344 ? 4.638 10.378 -15.763 1.00 85.50 344 ILE A CA 1
ATOM 2683 C C . ILE A 1 344 ? 3.739 9.517 -16.646 1.00 85.50 344 ILE A C 1
ATOM 2685 O O . ILE A 1 344 ? 2.797 10.033 -17.247 1.00 85.50 344 ILE A O 1
ATOM 2689 N N . GLY A 1 345 ? 4.033 8.223 -16.726 1.00 85.94 345 GLY A N 1
ATOM 2690 C CA . GLY A 1 345 ? 3.289 7.267 -17.547 1.00 85.94 345 GLY A CA 1
ATOM 2691 C C . GLY A 1 345 ? 3.796 5.840 -17.357 1.00 85.94 345 GLY A C 1
ATOM 2692 O O . GLY A 1 345 ? 4.859 5.632 -16.779 1.00 85.94 345 GLY A O 1
ATOM 2693 N N . CYS A 1 346 ? 3.039 4.851 -17.826 1.00 87.81 346 CYS A N 1
ATOM 2694 C CA . CYS A 1 346 ? 3.444 3.443 -17.794 1.00 87.81 346 CYS A CA 1
ATOM 2695 C C . CYS A 1 346 ? 3.714 2.912 -19.202 1.00 87.81 346 CYS A C 1
ATOM 2697 O O . CYS A 1 346 ? 3.180 3.425 -20.182 1.00 87.81 346 CYS A O 1
ATOM 2699 N N . ALA A 1 347 ? 4.520 1.856 -19.299 1.00 92.56 347 ALA A N 1
ATOM 2700 C CA . ALA A 1 347 ? 4.867 1.248 -20.579 1.00 92.56 347 ALA A CA 1
ATOM 2701 C C . ALA A 1 347 ? 3.645 0.666 -21.303 1.00 92.56 347 ALA A C 1
ATOM 2703 O O . ALA A 1 347 ? 3.615 0.621 -22.525 1.00 92.56 347 ALA A O 1
ATOM 2704 N N . GLU A 1 348 ? 2.630 0.238 -20.551 1.00 92.88 348 GLU A N 1
ATOM 2705 C CA . GLU A 1 348 ? 1.398 -0.346 -21.077 1.00 92.88 348 GLU A CA 1
ATOM 2706 C C . GLU A 1 348 ? 0.380 0.695 -21.581 1.00 92.88 348 GLU A C 1
ATOM 2708 O O . GLU A 1 348 ? -0.700 0.310 -22.036 1.00 92.88 348 GLU A O 1
ATOM 2713 N N . GLU A 1 349 ? 0.667 1.996 -21.464 1.00 91.31 349 GLU A N 1
ATOM 2714 C CA . GLU A 1 349 ? -0.182 3.089 -21.961 1.00 91.31 349 GLU A CA 1
ATOM 2715 C C . GLU A 1 349 ? 0.663 4.362 -22.126 1.00 91.31 349 GLU A C 1
ATOM 2717 O O . GLU A 1 349 ? 0.788 5.181 -21.209 1.00 91.31 349 GLU A O 1
ATOM 2722 N N . LEU A 1 350 ? 1.305 4.501 -23.289 1.00 93.75 350 LEU A N 1
ATOM 2723 C CA . LEU A 1 350 ? 2.241 5.592 -23.543 1.00 93.75 350 LEU A CA 1
ATOM 2724 C C . LEU A 1 350 ? 1.482 6.881 -23.910 1.00 93.75 350 LEU A C 1
ATOM 2726 O O . LEU A 1 350 ? 0.676 6.869 -24.843 1.00 93.75 350 LEU A O 1
ATOM 2730 N N . PRO A 1 351 ? 1.763 8.024 -23.249 1.00 92.19 351 PRO A N 1
ATOM 2731 C CA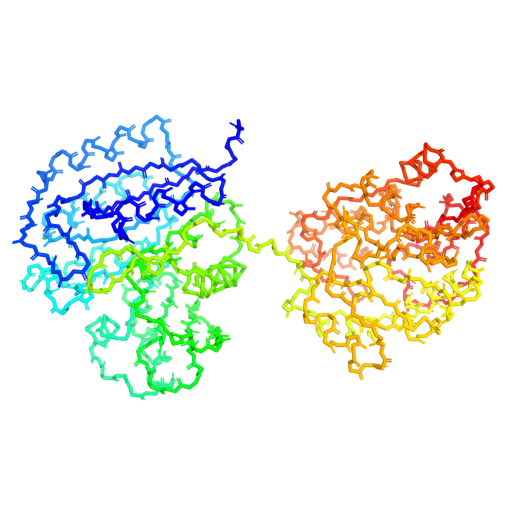 . PRO A 1 351 ? 1.039 9.285 -23.434 1.00 92.19 351 PRO A CA 1
ATOM 2732 C C . PRO A 1 351 ? 1.537 10.067 -24.663 1.00 92.19 351 PRO A C 1
ATOM 2734 O O . PRO A 1 351 ? 1.865 11.255 -24.578 1.00 92.19 351 PRO A O 1
ATOM 2737 N N . TYR A 1 352 ? 1.642 9.376 -25.796 1.00 95.69 352 TYR A N 1
ATOM 2738 C CA . TYR A 1 352 ? 2.049 9.918 -27.087 1.00 95.69 352 TYR A CA 1
ATOM 2739 C C . TYR A 1 352 ? 1.150 9.373 -28.192 1.00 95.69 352 TYR A C 1
ATOM 2741 O O . TYR A 1 352 ? 0.657 8.243 -28.109 1.00 95.69 352 TYR A O 1
ATOM 2749 N N . ASP A 1 353 ? 0.992 10.173 -29.239 1.00 96.81 353 ASP A N 1
ATOM 2750 C CA . ASP A 1 353 ? 0.295 9.772 -30.452 1.00 96.81 353 ASP A CA 1
ATOM 2751 C C . ASP A 1 353 ? 1.104 8.716 -31.219 1.00 96.81 353 ASP A C 1
ATOM 2753 O O . ASP A 1 353 ? 2.310 8.523 -31.001 1.00 96.81 353 ASP A O 1
ATOM 2757 N N . ASP A 1 354 ? 0.432 8.029 -32.133 1.00 97.38 354 ASP A N 1
ATOM 2758 C CA . ASP A 1 354 ? 1.039 7.021 -32.994 1.00 97.38 354 ASP A CA 1
ATOM 2759 C C . ASP A 1 354 ? 2.204 7.617 -33.799 1.00 97.38 354 ASP A C 1
ATOM 2761 O O . ASP A 1 354 ? 2.148 8.755 -34.263 1.00 97.38 354 ASP A O 1
ATOM 2765 N N . GLU A 1 355 ? 3.278 6.841 -33.962 1.00 97.25 355 GLU A N 1
ATOM 2766 C CA . GLU A 1 355 ? 4.455 7.222 -34.760 1.00 97.25 355 GLU A CA 1
ATOM 2767 C C . GLU A 1 355 ? 5.108 8.569 -34.368 1.00 97.25 355 GLU A C 1
ATOM 2769 O O . GLU A 1 355 ? 5.714 9.261 -35.190 1.00 97.25 355 GLU A O 1
ATOM 2774 N N . SER A 1 356 ? 5.038 8.942 -33.090 1.00 96.75 356 SER A N 1
ATOM 2775 C CA . SER A 1 356 ? 5.673 10.158 -32.563 1.00 96.75 356 SER A CA 1
ATOM 2776 C C . SER A 1 356 ? 7.209 10.076 -32.504 1.00 96.75 356 SER A C 1
ATOM 2778 O O . SER A 1 356 ? 7.887 11.100 -32.607 1.00 96.75 356 SER A O 1
ATOM 2780 N N . TRP A 1 357 ? 7.781 8.873 -32.392 1.00 97.12 357 TRP A N 1
ATOM 2781 C CA . TRP A 1 357 ? 9.181 8.655 -32.002 1.00 97.12 357 TRP A CA 1
ATOM 2782 C C . TRP A 1 357 ? 10.004 7.918 -33.053 1.00 97.12 357 TRP A C 1
ATOM 2784 O O . TRP A 1 357 ? 9.526 6.954 -33.635 1.00 97.12 357 TRP A O 1
ATOM 2794 N N . GLU A 1 358 ? 11.248 8.349 -33.309 1.00 96.62 358 GLU A N 1
ATOM 2795 C CA . GLU A 1 358 ? 12.131 7.647 -34.260 1.00 96.62 358 GLU A CA 1
ATOM 2796 C C . GLU A 1 358 ? 12.514 6.270 -33.721 1.00 96.62 358 GLU A C 1
ATOM 2798 O O . GLU A 1 358 ? 12.346 5.285 -34.427 1.00 96.62 358 GLU A O 1
ATOM 2803 N N . ASN A 1 359 ? 12.946 6.201 -32.461 1.00 97.81 359 ASN A N 1
ATOM 2804 C CA . ASN A 1 359 ? 13.290 4.951 -31.791 1.00 97.81 359 ASN A CA 1
ATOM 2805 C C . ASN A 1 359 ? 12.618 4.884 -30.417 1.00 97.81 359 ASN A C 1
ATOM 2807 O O . ASN A 1 359 ? 12.359 5.914 -29.788 1.00 97.81 359 ASN A O 1
ATOM 2811 N N . VAL A 1 360 ? 12.389 3.670 -29.921 1.00 98.25 360 VAL A N 1
ATOM 2812 C CA . VAL A 1 360 ? 11.878 3.434 -28.565 1.00 98.25 360 VAL A CA 1
ATOM 2813 C C . VAL A 1 360 ? 12.786 2.442 -27.854 1.00 98.25 360 VAL A C 1
ATOM 2815 O O . VAL A 1 360 ? 13.068 1.359 -28.368 1.00 98.25 360 VAL A O 1
ATOM 2818 N N . TYR A 1 361 ? 13.236 2.820 -26.661 1.00 98.44 361 TYR A N 1
ATOM 2819 C CA . TYR A 1 361 ? 14.078 2.009 -25.795 1.00 98.44 361 TYR A CA 1
ATOM 2820 C C . TYR A 1 361 ? 13.327 1.624 -24.522 1.00 98.44 361 TYR A C 1
ATOM 2822 O O . TYR A 1 361 ? 12.874 2.490 -23.780 1.00 98.44 361 TYR A O 1
ATOM 2830 N N . LEU A 1 362 ? 13.208 0.325 -24.259 1.00 97.56 362 LEU A N 1
ATOM 2831 C CA . LEU A 1 362 ? 12.607 -0.244 -23.058 1.00 97.56 362 LEU A CA 1
ATOM 2832 C C . LEU A 1 362 ? 13.742 -0.763 -22.167 1.00 97.56 362 LEU A C 1
ATOM 2834 O O . LEU A 1 362 ? 14.290 -1.837 -22.424 1.00 97.56 362 LEU A O 1
ATOM 2838 N N . GLY A 1 363 ? 14.115 0.015 -21.148 1.00 91.25 363 GLY A N 1
ATOM 2839 C CA . GLY A 1 363 ? 15.282 -0.263 -20.304 1.00 91.25 363 GLY A CA 1
ATOM 2840 C C . GLY A 1 363 ? 14.953 -1.161 -19.113 1.00 91.25 363 GLY A C 1
ATOM 2841 O O . GLY A 1 363 ? 14.392 -0.684 -18.135 1.00 91.25 363 GLY A O 1
ATOM 2842 N N . THR A 1 364 ? 15.268 -2.457 -19.181 1.00 90.06 364 THR A N 1
ATOM 2843 C CA . THR A 1 364 ? 15.097 -3.461 -18.100 1.00 90.06 364 THR A CA 1
ATOM 2844 C C . THR A 1 364 ? 13.688 -3.509 -17.474 1.00 90.06 364 THR A C 1
ATOM 2846 O O . THR A 1 364 ? 13.462 -4.121 -16.434 1.00 90.06 364 THR A O 1
ATOM 2849 N N . ILE A 1 365 ? 12.679 -2.930 -18.132 1.00 91.75 365 ILE A N 1
ATOM 2850 C CA . ILE A 1 365 ? 11.313 -2.849 -17.597 1.00 91.75 365 ILE A CA 1
ATOM 2851 C C . ILE A 1 365 ? 10.493 -4.119 -17.784 1.00 91.75 365 ILE A C 1
ATOM 2853 O O . ILE A 1 365 ? 9.460 -4.273 -17.135 1.00 91.75 365 ILE A O 1
ATOM 2857 N N . MET A 1 366 ? 10.929 -5.043 -18.644 1.00 94.12 366 MET A N 1
ATOM 2858 C CA . MET A 1 366 ? 10.159 -6.257 -18.949 1.00 94.12 366 MET A CA 1
ATOM 2859 C C . MET A 1 366 ? 9.926 -7.134 -17.716 1.00 94.12 366 MET A C 1
ATOM 2861 O O . MET A 1 366 ? 8.973 -7.908 -17.694 1.00 94.12 366 MET A O 1
ATOM 2865 N N . ALA A 1 367 ? 10.765 -6.988 -16.689 1.00 89.12 367 ALA A N 1
ATOM 2866 C CA . ALA A 1 367 ? 10.623 -7.694 -15.427 1.00 89.12 367 ALA A CA 1
ATOM 2867 C C . ALA A 1 367 ? 9.608 -7.036 -14.464 1.00 89.12 367 ALA A C 1
ATOM 2869 O O . ALA A 1 367 ? 9.160 -7.682 -13.521 1.00 89.12 367 ALA A O 1
ATOM 2870 N N . SER A 1 368 ? 9.210 -5.784 -14.717 1.00 85.88 368 SER A N 1
ATOM 2871 C CA . SER A 1 368 ? 8.412 -4.951 -13.798 1.00 85.88 368 SER A CA 1
ATOM 2872 C C . SER A 1 368 ? 7.039 -4.548 -14.354 1.00 85.88 368 SER A C 1
ATOM 2874 O O . SER A 1 368 ? 6.189 -4.057 -13.610 1.00 85.88 368 SER A O 1
ATOM 2876 N N . VAL A 1 369 ? 6.798 -4.735 -15.655 1.00 86.62 369 VAL A N 1
ATOM 2877 C CA . VAL A 1 369 ? 5.493 -4.467 -16.284 1.00 86.62 369 VAL A CA 1
ATOM 2878 C C . VAL A 1 369 ? 4.459 -5.535 -15.920 1.00 86.62 369 VAL A C 1
ATOM 2880 O O . VAL A 1 369 ? 4.772 -6.714 -15.746 1.00 86.62 369 VAL A O 1
ATOM 2883 N N . ASN A 1 370 ? 3.189 -5.133 -15.833 1.00 82.06 370 ASN A N 1
ATOM 2884 C CA . ASN A 1 370 ? 2.092 -6.070 -15.568 1.00 82.06 370 ASN A CA 1
ATOM 2885 C C . ASN A 1 370 ? 1.740 -6.884 -16.816 1.00 82.06 370 ASN A C 1
ATOM 2887 O O . ASN A 1 370 ? 1.362 -8.050 -16.699 1.00 82.06 370 ASN A O 1
ATOM 2891 N N . ASP A 1 371 ? 1.839 -6.247 -17.985 1.00 84.06 371 ASP A N 1
ATOM 2892 C CA . ASP A 1 371 ? 1.491 -6.817 -19.281 1.00 84.06 371 ASP A CA 1
ATOM 2893 C C . ASP A 1 371 ? 2.589 -6.506 -20.308 1.00 84.06 371 ASP A C 1
ATOM 2895 O O . ASP A 1 371 ? 2.608 -5.453 -20.948 1.00 84.06 371 ASP A O 1
ATOM 2899 N N . LYS A 1 372 ? 3.513 -7.461 -20.458 1.00 93.62 372 LYS A N 1
ATOM 2900 C CA . LYS A 1 372 ? 4.644 -7.408 -21.400 1.00 93.62 372 LYS A CA 1
ATOM 2901 C C . LYS A 1 372 ? 4.199 -7.270 -22.857 1.00 93.62 372 LYS A C 1
ATOM 2903 O O . LYS A 1 372 ? 4.879 -6.645 -23.668 1.00 93.62 372 LYS A O 1
ATOM 2908 N N . ARG A 1 373 ? 3.060 -7.869 -23.204 1.00 94.75 373 ARG A N 1
ATOM 2909 C CA . ARG A 1 373 ? 2.506 -7.831 -24.557 1.00 94.75 373 ARG A CA 1
ATOM 2910 C C . ARG A 1 373 ? 2.006 -6.426 -24.865 1.00 94.75 373 ARG A C 1
ATOM 2912 O O . ARG A 1 373 ? 2.401 -5.853 -25.879 1.00 94.75 373 ARG A O 1
ATOM 2919 N N . LYS A 1 374 ? 1.222 -5.842 -23.954 1.00 93.94 374 LYS A N 1
ATOM 2920 C CA . LYS A 1 374 ? 0.728 -4.467 -24.090 1.00 93.94 374 LYS A CA 1
ATOM 2921 C C . LYS A 1 374 ? 1.864 -3.440 -24.102 1.00 93.94 374 LYS A C 1
ATOM 2923 O O . LYS A 1 374 ? 1.803 -2.500 -24.885 1.00 93.94 374 LYS A O 1
ATOM 2928 N N . SER A 1 375 ? 2.926 -3.631 -23.312 1.00 96.25 375 SER A N 1
ATOM 2929 C CA . SER A 1 375 ? 4.078 -2.717 -23.339 1.00 96.25 375 SER A CA 1
ATOM 2930 C C . SER A 1 375 ? 4.835 -2.733 -24.671 1.00 96.25 375 SER A C 1
ATOM 2932 O O . SER A 1 375 ? 5.219 -1.676 -25.166 1.00 96.25 375 SER A O 1
ATOM 2934 N N . ILE A 1 376 ? 5.027 -3.909 -25.286 1.00 98.06 376 ILE A N 1
ATOM 2935 C CA . ILE A 1 376 ? 5.639 -4.001 -26.624 1.00 98.06 376 ILE A CA 1
ATOM 2936 C C . ILE A 1 376 ? 4.702 -3.416 -27.688 1.00 98.06 376 ILE A C 1
ATOM 2938 O O . ILE A 1 376 ? 5.159 -2.670 -28.552 1.00 98.06 376 ILE A O 1
ATOM 2942 N N . GLN A 1 377 ? 3.397 -3.687 -27.601 1.00 97.75 377 GLN A N 1
ATOM 2943 C CA . GLN A 1 377 ? 2.398 -3.108 -28.501 1.00 97.75 377 GLN A CA 1
ATOM 2944 C C . GLN A 1 377 ? 2.436 -1.573 -28.491 1.00 97.75 377 GLN A C 1
ATOM 2946 O O . GLN A 1 377 ? 2.477 -0.953 -29.552 1.00 97.75 377 GLN A O 1
ATOM 2951 N N . GLU A 1 378 ? 2.455 -0.958 -27.308 1.00 98.00 378 GLU A N 1
ATOM 2952 C CA . GLU A 1 378 ? 2.517 0.498 -27.159 1.00 98.00 378 GLU A CA 1
ATOM 2953 C C . GLU A 1 378 ? 3.834 1.079 -27.680 1.00 98.00 378 GLU A C 1
ATOM 2955 O O . GLU A 1 378 ? 3.826 2.090 -28.383 1.00 98.00 378 GLU A O 1
ATOM 2960 N N . ALA A 1 379 ? 4.965 0.420 -27.410 1.00 98.19 379 ALA A N 1
ATOM 2961 C CA . ALA A 1 379 ? 6.254 0.828 -27.962 1.00 98.19 379 ALA A CA 1
ATOM 2962 C C . ALA A 1 379 ? 6.249 0.820 -29.499 1.00 98.19 379 ALA A C 1
ATOM 2964 O O . ALA A 1 379 ? 6.714 1.765 -30.134 1.00 98.19 379 ALA A O 1
ATOM 2965 N N . VAL A 1 380 ? 5.670 -0.218 -30.108 1.00 98.25 380 VAL A N 1
ATOM 2966 C CA . VAL A 1 380 ? 5.503 -0.317 -31.564 1.00 98.25 380 VAL A CA 1
ATOM 2967 C C . VAL A 1 380 ? 4.555 0.762 -32.086 1.00 98.25 380 VAL A C 1
ATOM 2969 O O . VAL A 1 380 ? 4.818 1.336 -33.144 1.00 98.25 380 VAL A O 1
ATOM 2972 N N . ARG A 1 381 ? 3.470 1.064 -31.364 1.00 98.19 381 ARG A N 1
ATOM 2973 C CA . ARG A 1 381 ? 2.490 2.092 -31.741 1.00 98.19 381 ARG A CA 1
ATOM 2974 C C . ARG A 1 381 ? 3.138 3.471 -31.859 1.00 98.19 381 ARG A C 1
ATOM 2976 O O . ARG A 1 381 ? 2.991 4.122 -32.892 1.00 98.19 381 ARG A O 1
ATOM 2983 N N . VAL A 1 382 ? 3.900 3.892 -30.850 1.00 98.25 382 VAL A N 1
ATOM 2984 C CA . VAL A 1 382 ? 4.519 5.231 -30.831 1.00 98.25 382 VAL A CA 1
ATOM 2985 C C . VAL A 1 382 ? 5.792 5.327 -31.681 1.00 98.25 382 VAL A C 1
ATOM 2987 O O . VAL A 1 382 ? 6.199 6.430 -32.041 1.00 98.25 382 VAL A O 1
ATOM 2990 N N . CYS A 1 383 ? 6.429 4.202 -32.017 1.00 98.19 383 CYS A N 1
ATOM 2991 C CA . CYS A 1 383 ? 7.611 4.166 -32.880 1.00 98.19 383 CYS A CA 1
ATOM 2992 C C . CYS A 1 383 ? 7.242 4.410 -34.350 1.00 98.19 383 CYS A C 1
ATOM 2994 O O . CYS A 1 383 ? 6.239 3.898 -34.845 1.00 98.19 383 CYS A O 1
ATOM 2996 N N . LYS A 1 384 ? 8.050 5.170 -35.084 1.00 97.81 384 LYS A N 1
ATOM 2997 C CA . LYS A 1 384 ? 7.868 5.437 -36.515 1.00 97.81 384 LYS A CA 1
ATOM 2998 C C . LYS A 1 384 ? 8.172 4.207 -37.356 1.00 97.81 384 LYS A C 1
ATOM 3000 O O . LYS A 1 384 ? 8.960 3.339 -36.983 1.00 97.81 384 LYS A O 1
ATOM 3005 N N . LYS A 1 385 ? 7.588 4.153 -38.551 1.00 96.00 385 LYS A N 1
ATOM 3006 C CA . LYS A 1 385 ? 7.990 3.178 -39.568 1.00 96.00 385 LYS A CA 1
ATOM 3007 C C . LYS A 1 385 ? 9.487 3.313 -39.885 1.00 96.00 385 LYS A C 1
ATOM 3009 O O . LYS A 1 385 ? 9.984 4.419 -40.081 1.00 96.00 385 LYS A O 1
ATOM 3014 N N . ASN A 1 386 ? 10.180 2.182 -39.980 1.00 95.25 386 ASN A N 1
ATOM 3015 C CA . ASN A 1 386 ? 11.641 2.043 -40.065 1.00 95.25 386 ASN A CA 1
ATOM 3016 C C . ASN A 1 386 ? 12.416 2.487 -38.812 1.00 95.25 386 ASN A C 1
ATOM 3018 O O . ASN A 1 386 ? 13.645 2.519 -38.851 1.00 95.25 386 ASN A O 1
ATOM 3022 N N . GLY A 1 387 ? 11.718 2.802 -37.721 1.00 96.50 387 GLY A N 1
ATOM 3023 C CA . GLY A 1 387 ? 12.305 3.075 -36.418 1.00 96.50 387 GLY A CA 1
ATOM 3024 C C . GLY A 1 387 ? 12.783 1.814 -35.702 1.00 96.50 387 GLY A C 1
ATOM 3025 O O . GLY A 1 387 ? 12.355 0.697 -36.019 1.00 96.50 387 GLY A O 1
ATOM 3026 N N . GLU A 1 388 ? 13.676 1.983 -34.731 1.00 97.69 388 GLU A N 1
ATOM 3027 C CA . GLU A 1 388 ? 14.233 0.882 -33.945 1.00 97.69 388 GLU A CA 1
ATOM 3028 C C . GLU A 1 388 ? 13.465 0.699 -32.625 1.00 97.69 388 GLU A C 1
ATOM 3030 O O . GLU A 1 388 ? 13.180 1.657 -31.903 1.00 97.69 388 GLU A O 1
ATOM 3035 N N . ILE A 1 389 ? 13.158 -0.556 -32.290 1.00 98.19 389 ILE A N 1
ATOM 3036 C CA . ILE A 1 389 ? 12.739 -0.962 -30.945 1.00 98.19 389 ILE A CA 1
ATOM 3037 C C . ILE A 1 389 ? 13.925 -1.660 -30.294 1.00 98.19 389 ILE A C 1
ATOM 3039 O O . ILE A 1 389 ? 14.429 -2.658 -30.818 1.00 98.19 389 ILE A O 1
ATOM 3043 N N . ILE A 1 390 ? 14.362 -1.132 -29.155 1.00 98.44 390 ILE A N 1
ATOM 3044 C CA . ILE A 1 390 ? 15.453 -1.675 -28.351 1.00 98.44 390 ILE A CA 1
ATOM 3045 C C . ILE A 1 390 ? 14.879 -2.081 -26.994 1.00 98.44 390 ILE A C 1
ATOM 3047 O O . ILE A 1 390 ? 14.231 -1.275 -26.333 1.00 98.44 390 ILE A O 1
ATOM 3051 N N . VAL A 1 391 ? 15.128 -3.310 -26.556 1.00 98.44 391 VAL A N 1
ATOM 3052 C CA . VAL A 1 391 ? 14.705 -3.816 -25.246 1.00 98.44 391 VAL A CA 1
ATOM 3053 C C . VAL A 1 391 ? 15.921 -4.383 -24.537 1.00 98.44 391 VAL A C 1
ATOM 3055 O O . VAL A 1 391 ? 16.572 -5.272 -25.079 1.00 98.44 391 VAL A O 1
ATOM 3058 N N . SER A 1 392 ? 16.234 -3.898 -23.338 1.00 97.81 392 SER A N 1
ATOM 3059 C CA . SER A 1 392 ? 17.213 -4.554 -22.471 1.00 97.81 392 SER A CA 1
ATOM 3060 C C . SER A 1 392 ? 16.525 -5.365 -21.383 1.00 97.81 392 SER A C 1
ATOM 3062 O O . SER A 1 392 ? 15.467 -4.979 -20.882 1.00 97.81 392 SER A O 1
ATOM 3064 N N . ILE A 1 393 ? 17.115 -6.504 -21.029 1.00 97.25 393 ILE A N 1
ATOM 3065 C CA . ILE A 1 393 ? 16.634 -7.389 -19.970 1.00 97.25 393 ILE A CA 1
ATOM 3066 C C . ILE A 1 393 ? 17.801 -8.037 -19.223 1.00 97.25 393 ILE A C 1
ATOM 3068 O O . ILE A 1 393 ? 18.880 -8.243 -19.781 1.00 97.25 393 ILE A O 1
ATOM 3072 N N . LEU A 1 394 ? 17.527 -8.440 -17.983 1.00 96.56 394 LEU A N 1
ATOM 3073 C CA . LEU A 1 394 ? 18.203 -9.567 -17.346 1.00 96.56 394 LEU A CA 1
ATOM 3074 C C . LEU A 1 394 ? 17.382 -10.826 -17.678 1.00 96.56 394 LEU A C 1
ATOM 3076 O O . LEU A 1 394 ? 16.248 -10.933 -17.193 1.00 96.56 394 LEU A O 1
ATOM 3080 N N . PRO A 1 395 ? 17.866 -11.734 -18.548 1.00 96.56 395 PRO A N 1
ATOM 3081 C CA . PRO A 1 395 ? 17.084 -12.889 -18.972 1.00 96.56 395 PRO A CA 1
ATOM 3082 C C . PRO A 1 395 ? 16.785 -13.831 -17.814 1.00 96.56 395 PRO A C 1
ATOM 3084 O O . PRO A 1 395 ? 17.681 -14.175 -17.053 1.00 96.56 395 PRO A O 1
ATOM 3087 N N . LYS A 1 396 ? 15.548 -14.315 -17.713 1.00 95.62 396 LYS A N 1
ATOM 3088 C CA . LYS A 1 396 ? 15.114 -15.256 -16.665 1.00 95.62 396 LYS A CA 1
ATOM 3089 C C . LYS A 1 396 ? 16.015 -16.493 -16.534 1.00 95.62 396 LYS A C 1
ATOM 3091 O O . LYS A 1 396 ? 16.179 -17.030 -15.445 1.00 95.62 396 LYS A O 1
ATOM 3096 N N . GLU A 1 397 ? 16.554 -16.956 -17.652 1.00 93.69 397 GLU A N 1
ATOM 3097 C CA . GLU A 1 397 ? 17.456 -18.096 -17.788 1.00 93.69 397 GLU A CA 1
ATOM 3098 C C . GLU A 1 397 ? 18.915 -17.802 -17.391 1.00 93.69 397 GLU A C 1
ATOM 3100 O O . GLU A 1 397 ? 19.744 -18.710 -17.430 1.00 93.69 397 GLU A O 1
ATOM 3105 N N . SER A 1 398 ? 19.238 -16.561 -17.016 1.00 95.00 398 SER A N 1
ATOM 3106 C CA . SER A 1 398 ? 20.590 -16.112 -16.683 1.00 95.00 398 SER A CA 1
ATOM 3107 C C . SER A 1 398 ? 20.890 -16.184 -15.178 1.00 95.00 398 SER A C 1
ATOM 3109 O O . SER A 1 398 ? 20.011 -16.430 -14.343 1.00 95.00 398 SER A O 1
ATOM 3111 N N . SER A 1 399 ? 22.159 -16.018 -14.801 1.00 94.50 399 SER A N 1
ATOM 3112 C CA . SER A 1 399 ? 22.621 -16.288 -13.431 1.00 94.50 399 SER A CA 1
ATOM 3113 C C . SER A 1 399 ? 22.148 -15.231 -12.427 1.00 94.50 399 SER A C 1
ATOM 3115 O O . SER A 1 399 ? 21.897 -15.557 -11.264 1.00 94.50 399 SER A O 1
ATOM 3117 N N . PHE A 1 400 ? 22.008 -13.972 -12.854 1.00 93.94 400 PHE A N 1
ATOM 3118 C CA . PHE A 1 400 ? 21.547 -12.875 -11.997 1.00 93.94 400 PHE A CA 1
ATOM 3119 C C . PHE A 1 400 ? 20.096 -13.055 -11.516 1.00 93.94 400 PHE A C 1
ATOM 3121 O O . PHE A 1 400 ? 19.897 -13.074 -10.299 1.00 93.94 400 PHE A O 1
ATOM 3128 N N . PRO A 1 401 ? 19.087 -13.252 -12.388 1.00 93.69 401 PRO A N 1
ATOM 3129 C CA . PRO A 1 401 ? 17.716 -13.534 -11.959 1.00 93.69 401 PRO A CA 1
ATOM 3130 C C . PRO A 1 401 ? 17.588 -14.742 -11.033 1.00 93.69 401 PRO A C 1
ATOM 3132 O O . PRO A 1 401 ? 16.881 -14.664 -10.033 1.00 93.69 401 PRO A O 1
ATOM 3135 N N . LEU A 1 402 ? 18.336 -15.823 -11.285 1.00 93.31 402 LEU A N 1
ATOM 3136 C CA . LEU A 1 402 ? 18.359 -16.990 -10.396 1.00 93.31 402 LEU A CA 1
ATOM 3137 C C . LEU A 1 402 ? 18.909 -16.653 -9.001 1.00 93.31 402 LEU A C 1
ATOM 3139 O O . LEU A 1 402 ? 18.340 -17.071 -7.990 1.00 93.31 402 LEU A O 1
ATOM 3143 N N . LEU A 1 403 ? 20.004 -15.887 -8.932 1.00 94.50 403 LEU A N 1
ATOM 3144 C CA . LEU A 1 403 ? 20.566 -15.399 -7.670 1.00 94.50 403 LEU A CA 1
ATOM 3145 C C . LEU A 1 403 ? 19.562 -14.510 -6.923 1.00 94.50 403 LEU A C 1
ATOM 3147 O O . LEU A 1 403 ? 19.408 -14.639 -5.706 1.00 94.50 403 LEU A O 1
ATOM 3151 N N . TYR A 1 404 ? 18.898 -13.610 -7.643 1.00 94.06 404 TYR A N 1
ATOM 3152 C CA . TYR A 1 404 ? 17.932 -12.664 -7.098 1.00 94.06 404 TYR A CA 1
ATOM 3153 C C . TYR A 1 404 ? 16.677 -13.354 -6.568 1.00 94.06 404 TYR A C 1
ATOM 3155 O O . TYR A 1 404 ? 16.317 -13.116 -5.416 1.00 94.06 404 TYR A O 1
ATOM 3163 N N . ASP A 1 405 ? 16.082 -14.271 -7.329 1.00 91.44 405 ASP A N 1
ATOM 3164 C CA . ASP A 1 405 ? 14.921 -15.049 -6.888 1.00 91.44 405 ASP A CA 1
ATOM 3165 C C . ASP A 1 405 ? 15.253 -15.870 -5.635 1.00 91.44 405 ASP A C 1
ATOM 3167 O O . ASP A 1 405 ? 14.500 -15.865 -4.659 1.00 91.44 405 ASP A O 1
ATOM 3171 N N . LEU A 1 406 ? 16.419 -16.527 -5.613 1.00 91.94 406 LEU A N 1
ATOM 3172 C CA . LEU A 1 406 ? 16.861 -17.300 -4.453 1.00 91.94 406 LEU A CA 1
ATOM 3173 C C . LEU A 1 406 ? 17.063 -16.419 -3.214 1.00 91.94 406 LEU A C 1
ATOM 3175 O O . LEU A 1 406 ? 16.665 -16.803 -2.113 1.00 91.94 406 LEU A O 1
ATOM 3179 N N . SER A 1 407 ? 17.696 -15.259 -3.386 1.00 91.44 407 SER A N 1
ATOM 3180 C CA . SER A 1 407 ? 17.996 -14.343 -2.280 1.00 91.44 407 SER A CA 1
ATOM 3181 C C . SER A 1 407 ? 16.724 -13.690 -1.744 1.00 91.44 407 SER A C 1
ATOM 3183 O O . SER A 1 407 ? 16.550 -13.581 -0.532 1.00 91.44 407 SER A O 1
ATOM 3185 N N . TYR A 1 408 ? 15.789 -13.340 -2.629 1.00 86.50 408 TYR A N 1
ATOM 3186 C CA . TYR A 1 408 ? 14.482 -12.815 -2.253 1.00 86.50 408 TYR A CA 1
ATOM 3187 C C . TYR A 1 408 ? 13.661 -13.839 -1.460 1.00 86.50 408 TYR A C 1
ATOM 3189 O O . TYR A 1 408 ? 13.134 -13.511 -0.399 1.00 86.50 408 TYR A O 1
ATOM 3197 N N . LEU A 1 409 ? 13.623 -15.101 -1.906 1.00 83.75 409 LEU A N 1
ATOM 3198 C CA . LEU A 1 409 ? 12.942 -16.185 -1.185 1.00 83.75 409 LEU A CA 1
ATOM 3199 C C . LEU A 1 409 ? 13.539 -16.453 0.203 1.00 83.75 409 LEU A C 1
ATOM 3201 O O . LEU A 1 409 ? 12.809 -16.811 1.125 1.00 83.75 409 LEU A O 1
ATOM 3205 N N . LYS A 1 410 ? 14.858 -16.296 0.355 1.00 87.25 410 LYS A N 1
ATOM 3206 C CA . LYS A 1 410 ? 15.553 -16.465 1.641 1.00 87.25 410 LYS A CA 1
ATOM 3207 C C . LYS A 1 410 ? 15.484 -15.231 2.541 1.00 87.25 410 LYS A C 1
ATOM 3209 O O . LYS A 1 410 ? 15.718 -15.356 3.738 1.00 87.25 410 LYS A O 1
ATOM 3214 N N . GLY A 1 411 ? 15.187 -14.060 1.980 1.00 85.44 411 GLY A N 1
ATOM 3215 C CA . GLY A 1 411 ? 15.275 -12.776 2.675 1.00 85.44 411 GLY A CA 1
ATOM 3216 C C . GLY A 1 411 ? 16.711 -12.290 2.915 1.00 85.44 411 GLY A C 1
ATOM 3217 O O . GLY A 1 411 ? 16.903 -11.302 3.617 1.00 85.44 411 GLY A O 1
ATOM 3218 N N . GLU A 1 412 ? 17.718 -12.957 2.344 1.00 90.69 412 GLU A N 1
ATOM 3219 C CA . GLU A 1 412 ? 19.130 -12.583 2.461 1.00 90.69 412 GLU A CA 1
ATOM 3220 C C . GLU A 1 412 ? 19.968 -13.100 1.280 1.00 90.69 412 GLU A C 1
ATOM 3222 O O . GLU A 1 412 ? 19.641 -14.107 0.647 1.00 90.69 412 GLU A O 1
ATOM 3227 N N . PHE A 1 413 ? 21.084 -12.419 1.003 1.00 91.94 413 PHE A N 1
ATOM 3228 C CA . PHE A 1 413 ? 22.057 -12.816 -0.017 1.00 91.94 413 PHE A CA 1
ATOM 3229 C C . PHE A 1 413 ? 23.097 -13.801 0.529 1.00 91.94 413 PHE A C 1
ATOM 3231 O O . PHE A 1 413 ? 23.725 -13.561 1.563 1.00 91.94 413 PHE A O 1
ATOM 3238 N N . ASP A 1 414 ? 23.374 -14.871 -0.222 1.00 91.75 414 ASP A N 1
ATOM 3239 C CA . ASP A 1 414 ? 24.487 -15.774 0.084 1.00 91.75 414 ASP A CA 1
ATOM 3240 C C . ASP A 1 414 ? 25.820 -15.131 -0.328 1.00 91.75 414 ASP A C 1
ATOM 3242 O O . ASP A 1 414 ? 26.141 -14.999 -1.516 1.00 91.75 414 ASP A O 1
ATOM 3246 N N . LYS A 1 415 ? 26.633 -14.770 0.669 1.00 91.38 415 LYS A N 1
ATOM 3247 C CA . LYS A 1 415 ? 27.947 -14.125 0.495 1.00 91.38 415 LYS A CA 1
ATOM 3248 C C . LYS A 1 415 ? 28.936 -14.933 -0.354 1.00 91.38 415 LYS A C 1
ATOM 3250 O O . LYS A 1 415 ? 29.912 -14.374 -0.850 1.00 91.38 415 LYS A O 1
ATOM 3255 N N . LYS A 1 416 ? 28.744 -16.248 -0.519 1.00 91.44 416 LYS A N 1
ATOM 3256 C CA . LYS A 1 416 ? 29.643 -17.082 -1.332 1.00 91.44 416 LYS A CA 1
ATOM 3257 C C . LYS A 1 416 ? 29.452 -16.862 -2.825 1.00 91.44 416 LYS A C 1
ATOM 3259 O O . LYS A 1 416 ? 30.441 -16.988 -3.547 1.00 91.44 416 LYS A O 1
ATOM 3264 N N . ILE A 1 417 ? 28.236 -16.547 -3.262 1.00 91.44 417 ILE A N 1
ATOM 3265 C CA . ILE A 1 417 ? 27.854 -16.452 -4.681 1.00 91.44 417 ILE A CA 1
ATOM 3266 C C . ILE A 1 417 ? 27.421 -15.043 -5.100 1.00 91.44 417 ILE A C 1
ATOM 3268 O O . ILE A 1 417 ? 27.413 -14.737 -6.290 1.00 91.44 417 ILE A O 1
ATOM 3272 N N . SER A 1 418 ? 27.108 -14.178 -4.138 1.00 92.75 418 SER A N 1
ATOM 3273 C CA . SER A 1 418 ? 26.676 -12.805 -4.395 1.00 92.75 418 SER A CA 1
ATOM 3274 C C . SER A 1 418 ? 27.864 -11.867 -4.635 1.00 92.75 418 SER A C 1
ATOM 3276 O O . SER A 1 418 ? 28.949 -12.115 -4.096 1.00 92.75 418 SER A O 1
ATOM 3278 N N . PRO A 1 419 ? 27.687 -10.786 -5.416 1.00 91.69 419 PRO A N 1
ATOM 3279 C CA . PRO A 1 419 ? 28.656 -9.691 -5.461 1.00 91.69 419 PRO A CA 1
ATOM 3280 C C . PRO A 1 419 ? 28.767 -8.999 -4.092 1.00 91.69 419 PRO A C 1
ATOM 3282 O O . PRO A 1 419 ? 27.905 -9.163 -3.229 1.00 91.69 419 PRO A O 1
ATOM 3285 N N . GLU A 1 420 ? 29.829 -8.213 -3.899 1.00 89.38 420 GLU A N 1
ATOM 3286 C CA . GLU A 1 420 ? 30.098 -7.489 -2.644 1.00 89.38 420 GLU A CA 1
ATOM 3287 C C . GLU A 1 420 ? 28.960 -6.529 -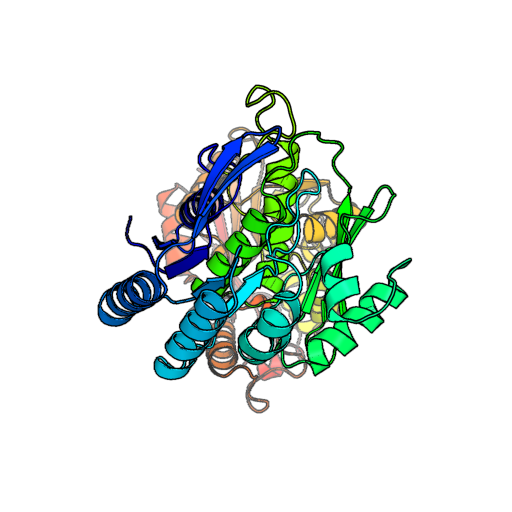2.260 1.00 89.38 420 GLU A C 1
ATOM 3289 O O . GLU A 1 420 ? 28.564 -6.471 -1.096 1.00 89.38 420 GLU A O 1
ATOM 3294 N N . TYR A 1 421 ? 28.393 -5.838 -3.252 1.00 91.12 421 TYR A N 1
ATOM 3295 C CA . TYR A 1 421 ? 27.264 -4.920 -3.101 1.00 91.12 421 TYR A CA 1
ATOM 3296 C C . TYR A 1 421 ? 26.068 -5.440 -3.915 1.00 91.12 421 TYR A C 1
ATOM 3298 O O . TYR A 1 421 ? 25.821 -4.954 -5.021 1.00 91.12 421 TYR A O 1
ATOM 3306 N N . PRO A 1 422 ? 25.332 -6.454 -3.425 1.00 90.31 422 PRO A N 1
ATOM 3307 C CA . PRO A 1 422 ? 24.235 -7.058 -4.172 1.00 90.31 422 PRO A CA 1
ATOM 3308 C C . PRO A 1 422 ? 23.060 -6.100 -4.355 1.00 90.31 422 PRO A C 1
ATOM 3310 O O . PRO A 1 422 ? 22.924 -5.113 -3.632 1.00 90.31 422 PRO A O 1
ATOM 3313 N N . TYR A 1 423 ? 22.239 -6.376 -5.369 1.00 87.50 423 TYR A N 1
ATOM 3314 C CA . TYR A 1 423 ? 21.073 -5.559 -5.696 1.00 87.50 423 TYR A CA 1
ATOM 3315 C C . TYR A 1 423 ? 20.075 -5.561 -4.527 1.00 87.50 423 TYR A C 1
ATOM 3317 O O . TYR A 1 423 ? 19.810 -6.638 -3.995 1.00 87.50 423 TYR A O 1
ATOM 3325 N N . PRO A 1 424 ? 19.536 -4.408 -4.093 1.00 86.44 424 PRO A N 1
ATOM 3326 C CA . PRO A 1 424 ? 18.630 -4.354 -2.947 1.00 86.44 424 PRO A CA 1
ATOM 3327 C C . PRO A 1 424 ? 17.425 -5.289 -3.108 1.00 86.44 424 PRO A C 1
ATOM 3329 O O . PRO A 1 424 ? 16.764 -5.281 -4.150 1.00 86.44 424 PRO A O 1
ATOM 3332 N N . LEU A 1 425 ? 17.120 -6.084 -2.074 1.00 83.25 425 LEU A N 1
ATOM 3333 C CA . LEU A 1 425 ? 16.017 -7.056 -2.110 1.00 83.25 425 LEU A CA 1
ATOM 3334 C C . LEU A 1 425 ? 14.658 -6.371 -2.311 1.00 83.25 425 LEU A C 1
ATOM 3336 O O . LEU A 1 425 ? 13.745 -6.948 -2.897 1.00 83.25 425 LEU A O 1
ATOM 3340 N N . GLU A 1 426 ? 14.529 -5.127 -1.861 1.00 77.25 426 GLU A N 1
ATOM 3341 C CA . GLU A 1 426 ? 13.333 -4.300 -1.993 1.00 77.25 426 GLU A CA 1
ATOM 3342 C C . GLU A 1 426 ? 12.953 -4.056 -3.461 1.00 77.25 426 GLU A C 1
ATOM 3344 O O . GLU A 1 426 ? 11.766 -3.981 -3.784 1.00 77.25 426 GLU A O 1
ATOM 3349 N N . PHE A 1 427 ? 13.943 -3.986 -4.357 1.00 79.25 427 PHE A N 1
ATOM 3350 C CA . PHE A 1 427 ? 13.731 -3.822 -5.797 1.00 79.25 427 PHE A CA 1
ATOM 3351 C C . PHE A 1 427 ? 13.398 -5.130 -6.521 1.00 79.25 427 PHE A C 1
ATOM 3353 O O . PHE A 1 427 ? 13.006 -5.091 -7.684 1.00 79.25 427 PHE A O 1
ATOM 3360 N N . LEU A 1 428 ? 13.528 -6.278 -5.848 1.00 83.12 428 LEU A N 1
ATOM 3361 C CA . LEU A 1 428 ? 13.198 -7.598 -6.395 1.00 83.12 428 LEU A CA 1
ATOM 3362 C C . LEU A 1 428 ? 11.746 -8.016 -6.127 1.00 83.12 428 LEU A C 1
ATOM 3364 O O . LEU A 1 428 ? 11.289 -9.052 -6.609 1.00 83.12 428 LEU A O 1
ATOM 3368 N N . LYS A 1 429 ? 11.000 -7.216 -5.361 1.00 74.94 429 LYS A N 1
ATOM 3369 C CA . LYS A 1 429 ? 9.601 -7.496 -5.042 1.00 74.94 429 LYS A CA 1
ATOM 3370 C C . LYS A 1 429 ? 8.739 -7.482 -6.310 1.00 74.94 429 LYS A C 1
ATOM 3372 O O . LYS A 1 429 ? 8.842 -6.574 -7.123 1.00 74.94 429 LYS A O 1
ATOM 3377 N N . ASP A 1 430 ? 7.884 -8.498 -6.444 1.00 74.12 430 ASP A N 1
ATOM 3378 C CA . ASP A 1 430 ? 6.943 -8.691 -7.560 1.00 74.12 430 ASP A CA 1
ATOM 3379 C C . ASP A 1 430 ? 7.584 -8.765 -8.963 1.00 74.12 430 ASP A C 1
ATOM 3381 O O . ASP A 1 430 ? 6.873 -8.718 -9.974 1.00 74.12 430 ASP A O 1
ATOM 3385 N N . VAL A 1 431 ? 8.908 -8.942 -9.036 1.00 84.94 431 VAL A N 1
ATOM 3386 C CA . VAL A 1 431 ? 9.637 -9.054 -10.298 1.00 84.94 431 VAL A CA 1
ATOM 3387 C C . VAL A 1 431 ? 9.259 -10.343 -11.028 1.00 84.94 431 VAL A C 1
ATOM 3389 O O . VAL A 1 431 ? 9.188 -11.432 -10.458 1.00 84.94 431 VAL A O 1
ATOM 3392 N N . LYS A 1 432 ? 9.002 -10.216 -12.330 1.00 88.50 432 LYS A N 1
ATOM 3393 C CA . LYS A 1 432 ? 8.644 -11.307 -13.241 1.00 88.50 432 LYS A CA 1
ATOM 3394 C C . LYS A 1 432 ? 9.568 -11.307 -14.445 1.00 88.50 432 LYS A C 1
ATOM 3396 O O . LYS A 1 432 ? 9.207 -10.816 -15.516 1.00 88.50 432 LYS A O 1
ATOM 3401 N N . TRP A 1 433 ? 10.743 -11.902 -14.271 1.00 93.69 433 TRP A N 1
ATOM 3402 C CA . TRP A 1 433 ? 11.760 -12.014 -15.314 1.00 93.69 433 TRP A CA 1
ATOM 3403 C C . TRP A 1 433 ? 11.186 -12.537 -16.638 1.00 93.69 433 TRP A C 1
ATOM 3405 O O . TRP A 1 433 ? 10.305 -13.405 -16.659 1.00 93.69 433 TRP A O 1
ATOM 3415 N N . ALA A 1 434 ? 11.678 -11.984 -17.744 1.00 95.19 434 ALA A N 1
ATOM 3416 C CA . ALA A 1 434 ? 11.329 -12.409 -19.093 1.00 95.19 434 ALA A CA 1
ATOM 3417 C C . ALA A 1 434 ? 12.478 -13.209 -19.707 1.00 95.19 434 ALA A C 1
ATOM 3419 O O . ALA A 1 434 ? 13.641 -12.937 -19.406 1.00 95.19 434 ALA A O 1
ATOM 3420 N N . THR A 1 435 ? 12.160 -14.179 -20.560 1.00 97.31 435 THR A N 1
ATOM 3421 C CA . THR A 1 435 ? 13.191 -14.859 -21.358 1.00 97.31 435 THR A CA 1
ATOM 3422 C C . THR A 1 435 ? 13.544 -14.031 -22.591 1.00 97.31 435 THR A C 1
ATOM 3424 O O . THR A 1 435 ? 12.739 -13.206 -23.043 1.00 97.31 435 THR A O 1
ATOM 3427 N N . VAL A 1 436 ? 14.729 -14.251 -23.175 1.00 97.62 436 VAL A N 1
ATOM 3428 C CA . VAL A 1 436 ? 15.078 -13.605 -24.459 1.00 97.62 436 VAL A CA 1
ATOM 3429 C C . VAL A 1 436 ? 14.078 -14.006 -25.546 1.00 97.62 436 VAL A C 1
ATOM 3431 O O . VAL A 1 436 ? 13.673 -13.174 -26.361 1.00 97.62 436 VAL A O 1
ATOM 3434 N N . GLU A 1 437 ? 13.652 -15.269 -25.537 1.00 97.44 437 GLU A N 1
ATOM 3435 C CA . GLU A 1 437 ? 12.678 -15.822 -26.479 1.00 97.44 437 GLU A CA 1
ATOM 3436 C C . GLU A 1 437 ? 11.300 -15.159 -26.337 1.00 97.44 437 GLU A C 1
ATOM 3438 O O . GLU A 1 437 ? 10.766 -14.673 -27.331 1.00 97.44 437 GLU A O 1
ATOM 3443 N N . GLU A 1 438 ? 10.778 -15.025 -25.108 1.00 97.56 438 GLU A N 1
ATOM 3444 C CA . GLU A 1 438 ? 9.485 -14.382 -24.822 1.00 97.56 438 GLU A CA 1
ATOM 3445 C C . GLU A 1 438 ? 9.438 -12.963 -25.401 1.00 97.56 438 GLU A C 1
ATOM 3447 O O . GLU A 1 438 ? 8.495 -12.597 -26.105 1.00 97.56 438 GLU A O 1
ATOM 3452 N N . VAL A 1 439 ? 10.474 -12.161 -25.139 1.00 98.00 439 VAL A N 1
ATOM 3453 C CA . VAL A 1 439 ? 10.539 -10.778 -25.630 1.00 98.00 439 VAL A CA 1
ATOM 3454 C C . VAL A 1 439 ? 10.699 -10.740 -27.150 1.00 98.00 439 VAL A C 1
ATOM 3456 O O . VAL A 1 439 ? 10.025 -9.958 -27.822 1.00 98.00 439 VAL A O 1
ATOM 3459 N N . SER A 1 440 ? 11.553 -11.598 -27.709 1.00 98.12 440 SER A N 1
ATOM 3460 C CA . SER A 1 440 ? 11.799 -11.648 -29.155 1.00 98.12 440 SER A CA 1
ATOM 3461 C C . SER A 1 440 ? 10.550 -12.037 -29.938 1.00 98.12 440 SER A C 1
ATOM 3463 O O . SER A 1 440 ? 10.295 -11.478 -31.006 1.00 98.12 440 SER A O 1
ATOM 3465 N N . ASP A 1 441 ? 9.765 -12.979 -29.427 1.00 98.12 441 ASP A N 1
ATOM 3466 C CA . ASP A 1 441 ? 8.542 -13.434 -30.080 1.00 98.12 441 ASP A CA 1
ATOM 3467 C C . ASP A 1 441 ? 7.431 -12.393 -29.992 1.00 98.12 441 ASP A C 1
ATOM 3469 O O . ASP A 1 441 ? 6.776 -12.140 -31.003 1.00 98.12 441 ASP A O 1
ATOM 3473 N N . LEU A 1 442 ? 7.300 -11.690 -28.861 1.00 97.94 442 LEU A N 1
ATOM 3474 C CA . LEU A 1 442 ? 6.416 -10.525 -28.763 1.00 97.94 442 LEU A CA 1
ATOM 3475 C C . LEU A 1 442 ? 6.808 -9.433 -29.767 1.00 97.94 442 LEU A C 1
ATOM 3477 O O . LEU A 1 442 ? 5.951 -8.898 -30.465 1.00 97.94 442 LEU A O 1
ATOM 3481 N N . MET A 1 443 ? 8.100 -9.114 -29.896 1.00 98.38 443 MET A N 1
ATOM 3482 C CA . MET A 1 443 ? 8.562 -8.131 -30.883 1.00 98.38 443 MET A CA 1
ATOM 3483 C C . MET A 1 443 ? 8.199 -8.554 -32.316 1.00 98.38 443 MET A C 1
ATOM 3485 O O . MET A 1 443 ? 7.678 -7.743 -33.085 1.00 98.38 443 MET A O 1
ATOM 3489 N N . LYS A 1 444 ? 8.420 -9.824 -32.680 1.00 98.19 444 LYS A N 1
ATOM 3490 C CA . LYS A 1 444 ? 8.056 -10.355 -34.008 1.00 98.19 444 LYS A CA 1
ATOM 3491 C C . LYS A 1 444 ? 6.547 -10.341 -34.244 1.00 98.19 444 LYS A C 1
ATOM 3493 O O . LYS A 1 444 ? 6.119 -10.009 -35.349 1.00 98.19 444 LYS A O 1
ATOM 3498 N N . GLU A 1 445 ? 5.757 -10.685 -33.227 1.00 97.56 445 GLU A N 1
ATOM 3499 C CA . GLU A 1 445 ? 4.292 -10.676 -33.278 1.00 97.56 445 GLU A CA 1
ATOM 3500 C C . GLU A 1 445 ? 3.760 -9.295 -33.684 1.00 97.56 445 GLU A C 1
ATOM 3502 O O . GLU A 1 445 ? 2.863 -9.194 -34.520 1.00 97.56 445 GLU A O 1
ATOM 3507 N N . TYR A 1 446 ? 4.385 -8.227 -33.181 1.00 96.62 446 TYR A N 1
ATOM 3508 C CA . TYR A 1 446 ? 4.050 -6.842 -33.519 1.00 96.62 446 TYR A CA 1
ATOM 3509 C C . TYR A 1 446 ? 4.866 -6.267 -34.692 1.00 96.62 446 TYR A C 1
ATOM 3511 O O . TYR A 1 446 ? 5.025 -5.055 -34.822 1.00 96.62 446 TYR A O 1
ATOM 3519 N N . GLY A 1 447 ? 5.363 -7.124 -35.589 1.00 95.19 447 GLY A N 1
ATOM 3520 C CA . GLY A 1 447 ? 5.917 -6.706 -36.881 1.00 95.19 447 GLY A CA 1
ATOM 3521 C C . GLY A 1 447 ? 7.365 -6.211 -36.856 1.00 95.19 447 GLY A C 1
ATOM 3522 O O . GLY A 1 447 ? 7.847 -5.706 -37.876 1.00 95.19 447 GLY A O 1
ATOM 3523 N N . ILE A 1 448 ? 8.089 -6.381 -35.746 1.00 98.19 448 ILE A N 1
ATOM 3524 C CA . ILE A 1 448 ? 9.515 -6.053 -35.680 1.00 98.19 448 ILE A CA 1
ATOM 3525 C C . ILE A 1 448 ? 10.337 -7.114 -36.418 1.00 98.19 448 ILE A C 1
ATOM 3527 O O . ILE A 1 448 ? 10.165 -8.319 -36.225 1.00 98.19 448 ILE A O 1
ATOM 3531 N N . LYS A 1 449 ? 11.248 -6.666 -37.286 1.00 97.44 449 LYS A N 1
ATOM 3532 C CA . LYS A 1 449 ? 12.129 -7.532 -38.088 1.00 97.44 449 LYS A CA 1
ATOM 3533 C C . LYS A 1 449 ? 13.601 -7.231 -37.828 1.00 97.44 449 LYS A C 1
ATOM 3535 O O . LYS A 1 449 ? 13.933 -6.240 -37.188 1.00 97.44 449 LYS A O 1
ATOM 3540 N N . ASN A 1 450 ? 14.474 -8.073 -38.388 1.00 96.25 450 ASN A N 1
ATOM 3541 C CA . ASN A 1 450 ? 15.932 -7.962 -38.268 1.00 96.25 450 ASN A CA 1
ATOM 3542 C C . ASN A 1 450 ? 16.376 -7.933 -36.797 1.00 96.25 450 ASN A C 1
ATOM 3544 O O . ASN A 1 450 ? 17.065 -7.010 -36.378 1.00 96.25 450 ASN A O 1
ATOM 3548 N N . ILE A 1 451 ? 15.909 -8.911 -36.014 1.00 97.75 451 ILE A N 1
ATOM 3549 C CA . ILE A 1 451 ? 16.246 -8.992 -34.594 1.00 97.75 451 ILE A CA 1
ATOM 3550 C C . ILE A 1 451 ? 17.740 -9.299 -34.436 1.00 97.75 451 ILE A C 1
ATOM 3552 O O . ILE A 1 451 ? 18.232 -10.303 -34.954 1.00 97.75 451 ILE A O 1
ATOM 3556 N N . GLU A 1 452 ? 18.431 -8.441 -33.696 1.00 98.00 452 GLU A N 1
ATOM 3557 C CA . GLU A 1 452 ? 19.832 -8.543 -33.306 1.00 98.00 452 GLU A CA 1
ATOM 3558 C C . GLU A 1 452 ? 19.940 -8.633 -31.781 1.00 98.00 452 GLU A C 1
ATOM 3560 O O . GLU A 1 452 ? 19.105 -8.096 -31.047 1.00 98.00 452 GLU A O 1
ATOM 3565 N N . TYR A 1 453 ? 20.999 -9.293 -31.309 1.00 98.31 453 TYR A N 1
ATOM 3566 C CA . TYR A 1 453 ? 21.246 -9.511 -29.886 1.00 98.31 453 TYR A CA 1
ATOM 3567 C C . TYR A 1 453 ? 22.634 -9.020 -29.505 1.00 98.31 453 TYR A C 1
ATOM 3569 O O . TYR A 1 453 ? 23.620 -9.351 -30.175 1.00 98.31 453 TYR A O 1
ATOM 3577 N N . ILE A 1 454 ? 22.711 -8.269 -28.413 1.00 98.06 454 ILE A N 1
ATOM 3578 C CA . ILE A 1 454 ? 23.958 -7.791 -27.816 1.00 98.06 454 ILE A CA 1
ATOM 3579 C C . ILE A 1 454 ? 23.957 -8.202 -26.347 1.00 98.06 454 ILE A C 1
ATOM 3581 O O . ILE A 1 454 ? 22.948 -8.034 -25.674 1.00 98.06 454 ILE A O 1
ATOM 3585 N N . GLN A 1 455 ? 25.077 -8.708 -25.840 1.00 97.56 455 GLN A N 1
ATOM 3586 C CA . GLN A 1 455 ? 25.195 -9.176 -24.458 1.00 97.56 455 GLN A CA 1
ATOM 3587 C C . GLN A 1 455 ? 26.466 -8.672 -23.770 1.00 97.56 455 GLN A C 1
ATOM 3589 O O . GLN A 1 455 ? 27.512 -8.511 -24.414 1.00 97.56 455 GLN A O 1
ATOM 3594 N N . THR A 1 456 ? 26.365 -8.485 -22.456 1.00 97.00 456 THR A N 1
ATOM 3595 C CA . THR A 1 456 ? 27.459 -8.256 -21.495 1.00 97.00 456 THR A CA 1
ATOM 3596 C C . THR A 1 456 ? 27.174 -9.030 -20.203 1.00 97.00 456 THR A C 1
ATOM 3598 O O . THR A 1 456 ? 26.209 -9.794 -20.144 1.00 97.00 456 THR A O 1
ATOM 3601 N N . LEU A 1 457 ? 28.028 -8.874 -19.184 1.00 94.88 457 LEU A N 1
ATOM 3602 C CA . LEU A 1 457 ? 27.963 -9.626 -17.925 1.00 94.88 457 LEU A CA 1
ATOM 3603 C C . LEU A 1 457 ? 28.062 -11.138 -18.172 1.00 94.88 457 LEU A C 1
ATOM 3605 O O . LEU A 1 457 ? 27.168 -11.900 -17.821 1.00 94.88 457 LEU A O 1
ATOM 3609 N N . THR A 1 458 ? 29.137 -11.568 -18.837 1.00 93.56 458 THR A N 1
ATOM 3610 C CA . THR A 1 458 ? 29.376 -12.985 -19.177 1.00 93.56 458 THR A CA 1
ATOM 3611 C C . THR A 1 458 ? 30.072 -13.774 -18.070 1.00 93.56 458 THR A C 1
ATOM 3613 O O . THR A 1 458 ? 30.258 -14.987 -18.175 1.00 93.56 458 THR A O 1
ATOM 3616 N N . MET A 1 459 ? 30.481 -13.093 -17.001 1.00 90.88 459 MET A N 1
ATOM 3617 C CA . MET A 1 459 ? 31.051 -13.713 -15.811 1.00 90.88 459 MET A CA 1
ATOM 3618 C C . MET A 1 459 ? 29.993 -14.005 -14.748 1.00 90.88 459 MET A C 1
ATOM 3620 O O . MET A 1 459 ? 28.964 -13.345 -14.662 1.00 90.88 459 MET A O 1
ATOM 3624 N N . HIS A 1 460 ? 30.314 -14.943 -13.857 1.00 92.38 460 HIS A N 1
ATOM 3625 C CA . HIS A 1 460 ? 29.494 -15.245 -12.686 1.00 92.38 460 HIS A CA 1
ATOM 3626 C C . HIS A 1 460 ? 29.179 -13.968 -11.864 1.00 92.38 460 HIS A C 1
ATOM 3628 O O . HIS A 1 460 ? 30.113 -13.201 -11.594 1.00 92.38 460 HIS A O 1
ATOM 3634 N N . PRO A 1 461 ? 27.936 -13.772 -11.362 1.00 93.12 461 PRO A N 1
ATOM 3635 C CA . PRO A 1 461 ? 27.488 -12.540 -10.694 1.00 93.12 461 PRO A CA 1
ATOM 3636 C C . PRO A 1 461 ? 28.419 -12.010 -9.601 1.00 93.12 461 PRO A C 1
ATOM 3638 O O . PRO A 1 461 ? 28.652 -10.809 -9.504 1.00 93.12 461 PRO A O 1
ATOM 3641 N N . LYS A 1 462 ? 29.027 -12.903 -8.812 1.00 93.25 462 LYS A N 1
ATOM 3642 C CA . LYS A 1 462 ? 30.063 -12.566 -7.819 1.00 93.25 462 LYS A CA 1
ATOM 3643 C C . LYS A 1 462 ? 31.180 -11.645 -8.333 1.00 93.25 462 LYS A C 1
ATOM 3645 O O . LYS A 1 462 ? 31.689 -10.829 -7.573 1.00 93.25 462 LYS A O 1
ATOM 3650 N N . TYR A 1 463 ? 31.579 -11.796 -9.593 1.00 92.25 463 TYR A N 1
ATOM 3651 C CA . TYR A 1 463 ? 32.712 -11.093 -10.200 1.00 92.25 463 TYR A CA 1
ATOM 3652 C C . TYR A 1 463 ? 32.280 -9.979 -11.167 1.00 92.25 463 TYR A C 1
ATOM 3654 O O . TYR A 1 463 ? 33.121 -9.363 -11.818 1.00 92.25 463 TYR A O 1
ATOM 3662 N N . SER A 1 464 ? 30.977 -9.700 -11.241 1.00 89.00 464 SER A N 1
ATOM 3663 C CA . SER A 1 464 ? 30.363 -8.751 -12.185 1.00 89.00 464 SER A CA 1
ATOM 3664 C C . SER A 1 464 ? 30.857 -7.306 -12.060 1.00 89.00 464 SER A C 1
ATOM 3666 O O . SER A 1 464 ? 30.767 -6.543 -13.017 1.00 89.00 464 SER A O 1
ATOM 3668 N N . ASN A 1 465 ? 31.412 -6.938 -10.903 1.00 91.69 465 ASN A N 1
ATOM 3669 C CA . ASN A 1 465 ? 31.930 -5.603 -10.618 1.00 91.69 465 ASN A CA 1
ATOM 3670 C C . ASN A 1 465 ? 33.472 -5.559 -10.535 1.00 91.69 465 ASN A C 1
ATOM 3672 O O . ASN A 1 465 ? 34.019 -4.727 -9.818 1.00 91.69 465 ASN A O 1
ATOM 3676 N N . ILE A 1 466 ? 34.179 -6.480 -11.208 1.00 89.31 466 ILE A N 1
ATOM 3677 C CA . ILE A 1 466 ? 35.656 -6.567 -11.164 1.00 89.31 466 ILE A CA 1
ATOM 3678 C C . ILE A 1 466 ? 36.307 -6.274 -12.518 1.00 89.31 466 ILE A C 1
ATOM 3680 O O . ILE A 1 466 ? 37.348 -5.623 -12.559 1.00 89.31 466 ILE A O 1
ATOM 3684 N N . ILE A 1 467 ? 35.728 -6.762 -13.619 1.00 88.94 467 ILE A N 1
ATOM 3685 C CA . ILE A 1 467 ? 36.317 -6.646 -14.960 1.00 88.94 467 ILE A CA 1
ATOM 3686 C C . ILE A 1 467 ? 35.314 -5.985 -15.900 1.00 88.94 467 ILE A C 1
ATOM 3688 O O . ILE A 1 467 ? 34.147 -6.377 -15.956 1.00 88.94 467 ILE A O 1
ATOM 3692 N N . GLU A 1 468 ? 35.787 -4.994 -16.651 1.00 92.31 468 GLU A N 1
ATOM 3693 C CA . GLU A 1 468 ? 35.028 -4.433 -17.761 1.00 92.31 468 GLU A CA 1
ATOM 3694 C C . GLU A 1 468 ? 35.039 -5.385 -18.963 1.00 92.31 468 GLU A C 1
ATOM 3696 O O . GLU A 1 468 ? 36.087 -5.873 -19.388 1.00 92.31 468 GLU A O 1
ATOM 3701 N N . GLU A 1 469 ? 33.869 -5.616 -19.543 1.00 92.25 469 GLU A N 1
ATOM 3702 C CA . GLU A 1 469 ? 33.668 -6.487 -20.693 1.00 92.25 469 GLU A CA 1
ATOM 3703 C C . GLU A 1 469 ? 33.318 -5.666 -21.937 1.00 92.25 469 GLU A C 1
ATOM 3705 O O . GLU A 1 469 ? 32.560 -4.696 -21.880 1.00 92.25 469 GLU A O 1
ATOM 3710 N N . GLU A 1 470 ? 33.829 -6.088 -23.094 1.00 94.88 470 GLU A N 1
ATOM 3711 C CA . GLU A 1 470 ? 33.378 -5.547 -24.374 1.00 94.88 470 GLU A CA 1
ATOM 3712 C C . GLU A 1 470 ? 32.095 -6.258 -24.835 1.00 94.88 470 GLU A C 1
ATOM 3714 O O . GLU A 1 470 ? 32.047 -7.495 -24.807 1.00 94.88 470 GLU A O 1
ATOM 3719 N N . PRO A 1 471 ? 31.058 -5.529 -25.297 1.00 95.94 471 PRO A N 1
ATOM 3720 C CA . PRO A 1 471 ? 29.792 -6.149 -25.666 1.00 95.94 471 PRO A CA 1
ATOM 3721 C C . PRO A 1 471 ? 29.933 -7.105 -26.849 1.00 95.94 471 PRO A C 1
ATOM 3723 O O . PRO A 1 471 ? 30.481 -6.756 -27.905 1.00 95.94 471 PRO A O 1
ATOM 3726 N N . LYS A 1 472 ? 29.351 -8.297 -26.721 1.00 95.44 472 LYS A N 1
ATOM 3727 C CA . LYS A 1 472 ? 29.408 -9.368 -27.729 1.00 95.44 472 LYS A CA 1
ATOM 3728 C C . LYS A 1 472 ? 28.069 -9.518 -28.440 1.00 95.44 472 LYS A C 1
ATOM 3730 O O . LYS A 1 472 ? 27.033 -9.140 -27.910 1.00 95.44 472 LYS A O 1
ATOM 3735 N N . SER A 1 473 ? 28.094 -10.056 -29.656 1.00 95.56 473 SER A N 1
ATOM 3736 C CA . SER A 1 473 ? 26.866 -10.459 -30.351 1.00 95.56 473 SER A CA 1
ATOM 3737 C C . SER A 1 473 ? 26.288 -11.727 -29.712 1.00 95.56 473 SER A C 1
ATOM 3739 O O . SER A 1 473 ? 27.040 -12.554 -29.189 1.00 95.56 473 SER A O 1
ATOM 3741 N N . GLY A 1 474 ? 24.970 -11.906 -29.791 1.00 94.25 474 GLY A N 1
ATOM 3742 C CA . GLY A 1 474 ? 24.263 -13.064 -29.230 1.00 94.25 474 GLY A CA 1
ATOM 3743 C C . GLY A 1 474 ? 23.759 -12.828 -27.804 1.00 94.25 474 GLY A C 1
ATOM 3744 O O . GLY A 1 474 ? 23.851 -11.716 -27.296 1.00 94.25 474 GLY A O 1
ATOM 3745 N N . TYR A 1 475 ? 23.218 -13.879 -27.180 1.00 93.88 475 TYR A N 1
ATOM 3746 C CA . TYR A 1 475 ? 22.572 -13.800 -25.860 1.00 93.88 475 TYR A CA 1
ATOM 3747 C C . TYR A 1 475 ? 22.777 -15.037 -24.963 1.00 93.88 475 TYR A C 1
ATOM 3749 O O . TYR A 1 475 ? 22.176 -15.135 -23.903 1.00 93.88 475 TYR A O 1
ATOM 3757 N N . THR A 1 476 ? 23.583 -16.016 -25.382 1.00 89.50 476 THR A N 1
ATOM 3758 C CA . THR A 1 476 ? 23.658 -17.331 -24.715 1.00 89.50 476 THR A CA 1
ATOM 3759 C C . THR A 1 476 ? 24.603 -17.393 -23.514 1.00 89.50 476 THR A C 1
ATOM 3761 O O . THR A 1 476 ? 24.659 -18.426 -22.858 1.00 89.50 476 THR A O 1
ATOM 3764 N N . HIS A 1 477 ? 25.407 -16.355 -23.269 1.00 87.12 477 HIS A N 1
ATOM 3765 C CA . HIS A 1 477 ? 26.470 -16.385 -22.256 1.00 87.12 477 HIS A CA 1
ATOM 3766 C C . HIS A 1 477 ? 26.450 -15.189 -21.301 1.00 87.12 477 HIS A C 1
ATOM 3768 O O . HIS A 1 477 ? 27.164 -15.222 -20.308 1.00 87.12 477 HIS A O 1
ATOM 3774 N N . GLY A 1 478 ? 25.725 -14.120 -21.630 1.00 91.31 478 GLY A N 1
ATOM 3775 C CA . GLY A 1 478 ? 25.661 -12.898 -20.841 1.00 91.31 478 GLY A CA 1
ATOM 3776 C C . GLY A 1 478 ? 24.380 -12.813 -20.033 1.00 91.31 478 GLY A C 1
ATOM 3777 O O . GLY A 1 478 ? 23.305 -13.166 -20.515 1.00 91.31 478 GLY A O 1
ATOM 3778 N N . ASP A 1 479 ? 24.500 -12.296 -18.818 1.00 94.69 479 ASP A N 1
ATOM 3779 C CA . ASP A 1 479 ? 23.363 -12.089 -17.936 1.00 94.69 479 ASP A CA 1
ATOM 3780 C C . ASP A 1 479 ? 22.622 -10.770 -18.204 1.00 94.69 479 ASP A C 1
ATOM 3782 O O . ASP A 1 479 ? 21.511 -10.601 -17.707 1.00 94.69 479 ASP A O 1
ATOM 3786 N N . TYR A 1 480 ? 23.191 -9.866 -19.008 1.00 97.44 480 TYR A N 1
ATOM 3787 C CA . TYR A 1 480 ? 22.523 -8.666 -19.512 1.00 97.44 480 TYR A CA 1
ATOM 3788 C C . TYR A 1 480 ? 22.436 -8.723 -21.034 1.00 97.44 480 TYR A C 1
ATOM 3790 O O . TYR A 1 480 ? 23.459 -8.797 -21.722 1.00 97.44 480 TYR A O 1
ATOM 3798 N N . VAL A 1 481 ? 21.213 -8.688 -21.565 1.00 98.38 481 VAL A N 1
ATOM 3799 C CA . VAL A 1 481 ? 20.943 -8.867 -22.995 1.00 98.38 481 VAL A CA 1
ATOM 3800 C C . VAL A 1 481 ? 20.107 -7.713 -23.520 1.00 98.38 481 VAL A C 1
ATOM 3802 O O . VAL A 1 481 ? 19.103 -7.323 -22.930 1.00 98.38 481 VAL A O 1
ATOM 3805 N N . ILE A 1 482 ? 20.504 -7.203 -24.680 1.00 98.38 482 ILE A N 1
ATOM 3806 C CA . ILE A 1 482 ? 19.744 -6.252 -25.477 1.00 98.38 482 ILE A CA 1
ATOM 3807 C C . ILE A 1 482 ? 19.237 -6.953 -26.729 1.00 98.38 482 ILE A C 1
ATOM 3809 O O . ILE A 1 482 ? 20.015 -7.535 -27.486 1.00 98.38 482 ILE A O 1
ATOM 3813 N N . ILE A 1 483 ? 17.933 -6.847 -26.949 1.00 98.56 483 ILE A N 1
ATOM 3814 C CA . ILE A 1 483 ? 17.210 -7.326 -28.120 1.00 98.56 483 ILE A CA 1
ATOM 3815 C C . ILE A 1 483 ? 16.811 -6.092 -28.917 1.00 98.56 483 ILE A C 1
ATOM 3817 O O . ILE A 1 483 ? 16.142 -5.193 -28.404 1.00 98.56 483 ILE A O 1
ATOM 3821 N N . LYS A 1 484 ? 17.239 -6.021 -30.172 1.00 97.94 484 LYS A N 1
ATOM 3822 C CA . LYS A 1 484 ? 17.003 -4.862 -31.031 1.00 97.94 484 LYS A CA 1
ATOM 3823 C C . LYS A 1 484 ? 16.398 -5.297 -32.350 1.00 97.94 484 LYS A C 1
ATOM 3825 O O . LYS A 1 484 ? 16.852 -6.272 -32.927 1.00 97.94 484 LYS A O 1
ATOM 3830 N N . GLY A 1 485 ? 15.431 -4.549 -32.866 1.00 97.75 485 GLY A N 1
ATOM 3831 C CA . GLY A 1 485 ? 14.927 -4.750 -34.223 1.00 97.75 485 GLY A CA 1
ATOM 3832 C C . GLY A 1 485 ? 14.286 -3.501 -34.808 1.00 97.75 485 GLY A C 1
ATOM 3833 O O . GLY A 1 485 ? 14.216 -2.459 -34.162 1.00 97.75 485 GLY A O 1
ATOM 3834 N N . VAL A 1 486 ? 13.814 -3.615 -36.047 1.00 97.81 486 VAL A N 1
ATOM 3835 C CA . VAL A 1 486 ? 13.256 -2.503 -36.828 1.00 97.81 486 VAL A CA 1
ATOM 3836 C C . VAL A 1 486 ? 11.761 -2.706 -37.062 1.00 97.81 486 VAL A C 1
ATOM 3838 O O . VAL A 1 486 ? 11.350 -3.774 -37.528 1.00 97.81 486 VAL A O 1
ATOM 3841 N N . LYS A 1 487 ? 10.954 -1.673 -36.793 1.00 96.44 487 LYS A N 1
ATOM 3842 C CA . LYS A 1 487 ? 9.529 -1.618 -37.150 1.00 96.44 487 LYS A CA 1
ATOM 3843 C C . LYS A 1 487 ? 9.398 -1.454 -38.663 1.00 96.44 487 LYS A C 1
ATOM 3845 O O . LYS A 1 487 ? 9.840 -0.442 -39.202 1.00 96.44 487 LYS A O 1
ATOM 3850 N N . LYS A 1 488 ? 8.825 -2.439 -39.358 1.00 88.44 488 LYS A N 1
ATOM 3851 C CA . LYS A 1 488 ? 8.653 -2.390 -40.822 1.00 88.44 488 LYS A CA 1
ATOM 3852 C C . LYS A 1 488 ? 7.322 -1.820 -41.278 1.00 88.44 488 LYS A C 1
ATOM 3854 O O . LYS A 1 488 ? 6.321 -1.993 -40.558 1.00 88.44 488 LYS A O 1
#

Solvent-accessible surface area (backbone atoms only — not comparable to full-atom values): 25044 Å² total; per-residue (Å²): 135,86,66,85,25,29,29,33,36,41,14,19,45,29,72,64,48,33,22,41,45,44,22,28,41,45,29,16,48,51,67,59,22,45,56,46,77,35,65,45,27,47,35,52,36,51,42,68,48,75,79,48,76,46,78,50,57,47,67,61,43,50,50,45,48,48,59,38,54,76,73,62,57,55,55,12,29,33,37,42,46,60,51,44,57,64,48,49,52,44,52,37,50,51,40,57,75,70,67,59,55,54,29,34,34,35,64,50,47,59,43,97,79,68,50,68,56,34,48,87,86,35,66,59,48,48,49,71,50,46,32,50,53,18,39,30,35,47,27,41,56,75,46,37,27,65,72,38,73,43,83,69,88,50,72,66,38,47,54,54,35,39,51,50,42,34,76,50,40,23,55,20,30,36,44,37,34,76,76,60,87,67,67,58,30,45,29,40,38,34,60,89,84,54,80,46,78,50,71,43,75,54,74,94,59,70,26,57,31,29,53,70,43,36,37,53,26,36,30,26,38,28,45,20,64,69,43,52,70,69,58,18,49,55,34,23,52,53,37,49,53,50,14,39,73,62,27,55,90,85,45,74,89,49,35,11,28,47,29,58,94,47,82,58,64,74,87,52,65,49,42,90,45,37,74,53,54,64,49,48,43,66,78,30,48,37,37,46,50,21,55,48,49,32,50,58,73,68,57,73,65,34,71,48,25,39,29,36,49,39,46,51,27,68,65,38,56,79,60,48,32,44,40,30,26,17,67,30,69,49,13,29,50,45,14,38,76,74,73,34,51,60,47,81,34,46,58,65,55,58,97,64,57,73,46,72,28,52,21,30,34,36,51,54,38,61,27,70,53,94,46,60,63,47,25,52,51,36,47,54,44,27,24,21,81,73,14,42,44,37,37,34,38,54,28,43,89,26,66,54,48,51,52,48,55,54,20,54,76,68,73,48,76,57,78,91,61,41,33,96,78,60,80,63,62,72,70,55,61,88,56,47,63,40,42,67,64,60,54,50,50,51,41,42,74,69,50,34,39,78,77,44,41,34,13,24,53,65,56,63,58,44,52,37,59,75,58,81,60,78,60,38,80,42,61,92,64,25,31,36,31,35,46,32,26,31,33,108

InterPro domains:
  IPR004399 Hydroxymethylpyrimidine kinase/phosphomethylpyrimidine kinase domain [TIGR00097] (7-260)
  IPR004399 Hydroxymethylpyrimidine kinase/phosphomethylpyrimidine kinase domain [cd01169] (6-247)
  IPR013216 Methyltransferase type 11 [PF08241] (306-391)
  IPR013749 Pyridoxamine kinase/Phosphomethylpyrimidine kinase [PF08543] (14-259)
  IPR029056 Ribokinase-like [G3DSA:3.40.1190.20] (3-261)
  IPR029056 Ribokinase-like [SSF53613] (6-261)
  IPR029063 S-adenosyl-L-methionine-dependent methyltransferase superfamily [G3DSA:3.40.50.150] (262-488)
  IPR029063 S-adenosyl-L-methionine-dependent methyltransferase superfamily [SSF53335] (267-461)